Protein 8TK6 (pdb70)

Nearest PDB structures (foldseek):
  8tk2-assembly1_A  TM=9.885E-01  e=5.045E-34  Homo sapiens
  8to0-assembly1_Fx  TM=9.752E-01  e=2.681E-32  Mus musculus
  1j4x-assembly1_A  TM=9.851E-01  e=9.566E-29  Homo sapiens
  2gwo-assembly2_B  TM=9.514E-01  e=6.023E-17  Homo sapiens
  2pq5-assembly2_B  TM=9.501E-01  e=1.214E-16  Homo sapiens

Sequence (360 aa):
FEELSVQDLNDLLSDGSGCYSLPSQPCCNEVTPRIYVGNASSVVAQDIPKLQKLGITHVLNAAEGRSFMHVNTNANFYKDSGITYLGIKANDTQEEFNLSAYFEERAADFIDQALAQKNGRVLVHCREGYSRSPTLVIAYLMMRRQQKMDVKSSALSSIVRQNREIGPNDGFLAQLCQLNDRRLAKEGKLKPLSVQDLNDLLSDGSGCYSLPSQPCCNEVTPRIYVGNASSVVAQDIPKLQKLGITHVLNAAEGRSFFMHVNTNANFYKDSGITYLGIKANDTQEEFNLSAYFEERAADFIDQALAQKNGRVLVHCREGYSRSPTLVIAYLMMRQQKMDVKKSSAALSIVRQNREIGPNDGFLAQLCQLNDRLAKEGKLKP

Structure (mmCIF, N/CA/C/O backbone):
data_8TK6
#
_entry.id   8TK6
#
_cell.length_a   34.896
_cell.length_b   41.283
_cell.length_c   59.118
_cell.angle_alpha   86.58
_cell.angle_beta   89.67
_cell.angle_gamma   75.06
#
_symmetry.space_group_name_H-M   'P 1'
#
loop_
_entity.id
_entity.type
_entity.pdbx_description
1 polymer 'Dual specificity protein phosphatase 3'
2 water water
#
loop_
_atom_site.group_PDB
_atom_site.id
_atom_site.type_symbol
_atom_site.label_atom_id
_atom_site.label_alt_id
_atom_site.label_comp_id
_atom_site.label_asym_id
_atom_site.label_entity_id
_atom_site.label_seq_id
_atom_site.pdbx_PDB_ins_code
_atom_site.Cartn_x
_atom_site.Cartn_y
_atom_site.Cartn_z
_atom_site.occupancy
_atom_site.B_iso_or_equiv
_atom_site.auth_seq_id
_atom_site.auth_comp_id
_atom_site.auth_asym_id
_atom_site.auth_atom_id
_atom_site.pdbx_PDB_model_num
ATOM 1 N N . PHE A 1 3 ? 9.815 -18.947 -10.265 1.00 47.64 5 PHE A N 1
ATOM 2 C CA . PHE A 1 3 ? 8.904 -18.415 -11.318 1.00 41.91 5 PHE A CA 1
ATOM 3 C C . PHE A 1 3 ? 9.650 -17.766 -12.487 1.00 33.15 5 PHE A C 1
ATOM 4 O O . PHE A 1 3 ? 9.013 -17.415 -13.488 1.00 27.67 5 PHE A O 1
ATOM 12 N N A GLU A 1 4 ? 10.982 -17.641 -12.374 0.50 32.91 6 GLU A N 1
ATOM 13 N N B GLU A 1 4 ? 10.980 -17.646 -12.366 0.50 31.03 6 GLU A N 1
ATOM 14 C CA A GLU A 1 4 ? 11.763 -16.804 -13.277 0.50 32.45 6 GLU A CA 1
ATOM 15 C CA B GLU A 1 4 ? 11.793 -16.824 -13.255 0.50 29.34 6 GLU A CA 1
ATOM 16 C C A GLU A 1 4 ? 11.456 -17.138 -14.737 0.50 31.02 6 GLU A C 1
ATOM 17 C C B GLU A 1 4 ? 11.514 -17.138 -14.727 0.50 29.34 6 GLU A C 1
ATOM 18 O O A GLU A 1 4 ? 11.168 -16.248 -15.530 0.50 25.19 6 GLU A O 1
ATOM 19 O O B GLU A 1 4 ? 11.292 -16.231 -15.523 0.50 23.55 6 GLU A O 1
ATOM 30 N N . LEU A 1 5 ? 11.541 -18.422 -15.106 1.00 29.71 7 LEU A N 1
ATOM 31 C CA . LEU A 1 5 ? 11.459 -18.778 -16.516 1.00 29.14 7 LEU A CA 1
ATOM 32 C C . LEU A 1 5 ? 10.019 -18.669 -17.024 1.00 23.73 7 LEU A C 1
ATOM 33 O O . LEU A 1 5 ? 9.802 -18.435 -18.201 1.00 25.33 7 LEU A O 1
ATOM 38 N N . SER A 1 6 ? 9.030 -18.840 -16.150 1.00 22.37 8 SER A N 1
ATOM 39 C CA . SER A 1 6 ? 7.631 -18.612 -16.492 1.00 22.97 8 SER A CA 1
ATOM 40 C C . SER A 1 6 ? 7.367 -17.128 -16.732 1.00 19.40 8 SER A C 1
ATOM 41 O O . SER A 1 6 ? 6.663 -16.753 -17.680 1.00 20.65 8 SER A O 1
ATOM 44 N N . VAL A 1 7 ? 7.995 -16.285 -15.903 1.00 17.37 9 VAL A N 1
ATOM 45 C CA . VAL A 1 7 ? 7.929 -14.852 -16.127 1.00 14.36 9 VAL A CA 1
ATOM 46 C C . VAL A 1 7 ? 8.597 -14.557 -17.471 1.00 15.03 9 VAL A C 1
ATOM 47 O O . VAL A 1 7 ? 8.094 -13.754 -18.260 1.00 15.44 9 VAL A O 1
ATOM 51 N N . GLN A 1 8 ? 9.737 -15.181 -17.753 1.00 17.50 10 GLN A N 1
ATOM 52 C CA . GLN A 1 8 ? 10.409 -14.970 -19.034 1.00 21.00 10 GLN A CA 1
ATOM 53 C C . GLN A 1 8 ? 9.498 -15.305 -20.219 1.00 21.39 10 GLN A C 1
ATOM 54 O O . GLN A 1 8 ? 9.513 -14.566 -21.212 1.00 21.23 10 GLN A O 1
ATOM 60 N N . ASP A 1 9 ? 8.733 -16.396 -20.138 1.00 20.31 11 ASP A N 1
ATOM 61 C CA . ASP A 1 9 ? 7.746 -16.744 -21.150 1.00 22.70 11 ASP A CA 1
ATOM 62 C C . ASP A 1 9 ? 6.746 -15.596 -21.376 1.00 20.96 11 ASP A C 1
ATOM 63 O O . ASP A 1 9 ? 6.400 -15.317 -22.523 1.00 21.47 11 ASP A O 1
ATOM 68 N N . LEU A 1 10 ? 6.214 -15.006 -20.282 1.00 17.01 12 LEU A N 1
ATOM 69 C CA . LEU A 1 10 ? 5.238 -13.922 -20.400 1.00 15.38 12 LEU A CA 1
ATOM 70 C C . LEU A 1 10 ? 5.916 -12.680 -20.983 1.00 14.25 12 LEU A C 1
ATOM 71 O O . LEU A 1 10 ? 5.349 -11.973 -21.819 1.00 13.73 12 LEU A O 1
ATOM 76 N N . ASN A 1 11 ? 7.162 -12.421 -20.590 1.00 12.64 13 ASN A N 1
ATOM 77 C CA . ASN A 1 11 ? 7.868 -11.305 -21.176 1.00 14.21 13 ASN A CA 1
ATOM 78 C C . ASN A 1 11 ? 8.048 -11.503 -22.683 1.00 15.53 13 ASN A C 1
ATOM 79 O O . ASN A 1 11 ? 8.001 -10.531 -23.430 1.00 15.40 13 ASN A O 1
ATOM 84 N N . ASP A 1 12 ? 8.271 -12.752 -23.116 1.00 16.60 14 ASP A N 1
ATOM 85 C CA . ASP A 1 12 ? 8.446 -13.044 -24.527 1.00 20.34 14 ASP A CA 1
ATOM 86 C C . ASP A 1 12 ? 7.191 -12.695 -25.334 1.00 19.23 14 ASP A C 1
ATOM 87 O O . ASP A 1 12 ? 7.335 -12.348 -26.495 1.00 22.68 14 ASP A O 1
ATOM 92 N N . LEU A 1 13 ? 6.006 -12.795 -24.732 1.00 15.53 15 LEU A N 1
ATOM 93 C CA . LEU A 1 13 ? 4.730 -12.438 -25.344 1.00 17.57 15 LEU A CA 1
ATOM 94 C C . LEU A 1 13 ? 4.560 -10.919 -25.422 1.00 20.46 15 LEU A C 1
ATOM 95 O O . LEU A 1 13 ? 3.724 -10.437 -26.177 1.00 24.06 15 LEU A O 1
ATOM 100 N N . LEU A 1 14 ? 5.240 -10.174 -24.542 1.00 16.71 16 LEU A N 1
ATOM 101 C CA . LEU A 1 14 ? 5.086 -8.725 -24.503 1.00 15.64 16 LEU A CA 1
ATOM 102 C C . LEU A 1 14 ? 6.066 -7.986 -25.411 1.00 18.74 16 LEU A C 1
ATOM 103 O O . LEU A 1 14 ? 5.765 -6.839 -25.755 1.00 19.87 16 LEU A O 1
ATOM 108 N N . SER A 1 15 ? 7.263 -8.535 -25.656 1.00 18.25 17 SER A N 1
ATOM 109 C CA . SER A 1 15 ? 8.392 -7.781 -26.198 1.00 22.59 17 SER A CA 1
ATOM 110 C C . SER A 1 15 ? 8.436 -7.702 -27.731 1.00 23.87 17 SER A C 1
ATOM 111 O O . SER A 1 15 ? 7.717 -8.414 -28.421 1.00 20.00 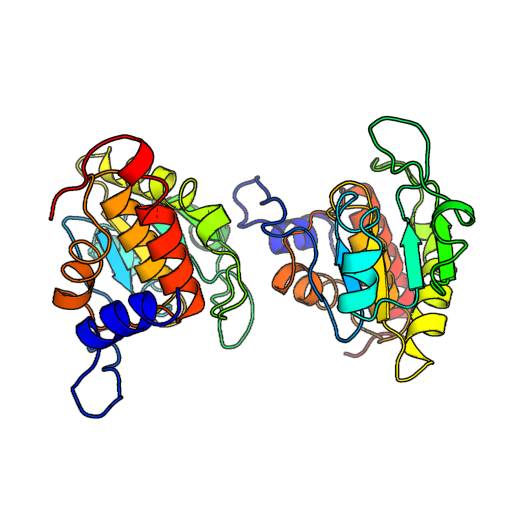17 SER A O 1
ATOM 114 N N . ASP A 1 16 ? 9.318 -6.797 -28.203 1.00 25.05 18 ASP A N 1
ATOM 115 C CA . ASP A 1 16 ? 9.377 -6.363 -29.600 1.00 25.02 18 ASP A CA 1
ATOM 116 C C . ASP A 1 16 ? 10.518 -7.048 -30.356 1.00 24.10 18 ASP A C 1
ATOM 117 O O . ASP A 1 16 ? 10.730 -6.776 -31.543 1.00 24.16 18 ASP A O 1
ATOM 122 N N . GLY A 1 17 ? 11.243 -7.927 -29.670 1.00 24.33 19 GLY A N 1
ATOM 123 C CA . GLY A 1 17 ? 12.217 -8.792 -30.321 1.00 28.68 19 GLY A CA 1
ATOM 124 C C . GLY A 1 17 ? 13.644 -8.244 -30.258 1.00 33.84 19 GLY A C 1
ATOM 125 O O . GLY A 1 17 ? 14.548 -8.866 -30.817 1.00 33.95 19 GLY A O 1
ATOM 126 N N . SER A 1 18 ? 13.800 -7.075 -29.611 1.00 27.72 20 SER A N 1
ATOM 127 C CA . SER A 1 18 ? 15.070 -6.426 -29.383 1.00 32.56 20 SER A CA 1
ATOM 128 C C . SER A 1 18 ? 15.365 -6.371 -27.883 1.00 31.98 20 SER A C 1
ATOM 129 O O . SER A 1 18 ? 16.248 -5.619 -27.468 1.00 31.53 20 SER A O 1
ATOM 132 N N . GLY A 1 19 ? 14.582 -7.107 -27.066 1.00 31.28 21 GLY A N 1
ATOM 133 C CA . GLY A 1 19 ? 14.691 -7.063 -25.610 1.00 29.51 21 GLY A CA 1
ATOM 134 C C . GLY A 1 19 ? 14.026 -5.830 -24.968 1.00 27.81 21 GLY A C 1
ATOM 135 O O . GLY A 1 19 ? 14.192 -5.554 -23.768 1.00 27.21 21 GLY A O 1
ATOM 136 N N . CYS A 1 20 ? 13.275 -5.091 -25.790 1.00 22.52 22 CYS A N 1
ATOM 137 C CA . CYS A 1 20 ? 12.589 -3.878 -25.380 1.00 19.98 22 CYS A CA 1
ATOM 138 C C . CYS A 1 20 ? 11.087 -4.076 -25.509 1.00 16.66 22 CYS A C 1
ATOM 139 O O . CYS A 1 20 ? 10.606 -5.082 -26.036 1.00 16.78 22 CYS A O 1
ATOM 142 N N . TYR A 1 21 ? 10.350 -3.114 -24.958 1.00 15.32 23 TYR A N 1
ATOM 143 C CA . TYR A 1 21 ? 8.911 -3.225 -24.811 1.00 15.34 23 TYR A CA 1
ATOM 144 C C . TYR A 1 21 ? 8.306 -1.925 -25.333 1.00 17.16 23 TYR A C 1
ATOM 145 O O . TYR A 1 21 ? 8.836 -0.858 -25.025 1.00 20.24 23 TYR A O 1
ATOM 154 N N . SER A 1 22 ? 7.235 -2.019 -26.136 1.00 16.81 24 SER A N 1
ATOM 155 C CA . SER A 1 22 ? 6.625 -0.825 -26.705 1.00 17.59 24 SER A CA 1
ATOM 156 C C . SER A 1 22 ? 5.834 -0.092 -25.604 1.00 16.44 24 SER A C 1
ATOM 157 O O . SER A 1 22 ? 5.221 -0.762 -24.781 1.00 17.06 24 SER A O 1
ATOM 160 N N . LEU A 1 23 ? 5.835 1.245 -25.582 1.00 16.70 25 LEU A N 1
ATOM 161 C CA . LEU A 1 23 ? 5.046 2.030 -24.642 1.00 16.84 25 LEU A CA 1
ATOM 162 C C . LEU A 1 23 ? 3.692 2.350 -25.262 1.00 12.80 25 LEU A C 1
ATOM 163 O O . LEU A 1 23 ? 3.514 2.242 -26.467 1.00 13.15 25 LEU A O 1
ATOM 168 N N . PRO A 1 24 ? 2.655 2.699 -24.483 1.00 12.02 26 PRO A N 1
ATOM 169 C CA . PRO A 1 24 ? 1.339 2.927 -25.078 1.00 11.26 26 PRO A CA 1
ATOM 170 C C . PRO A 1 24 ? 1.322 3.988 -26.180 1.00 11.96 26 PRO A C 1
ATOM 171 O O . PRO A 1 24 ? 1.925 5.055 -26.015 1.00 12.95 26 PRO A O 1
ATOM 175 N N . SER A 1 25 ? 0.582 3.666 -27.250 1.00 10.65 27 SER A N 1
ATOM 176 C CA . SER A 1 25 ? 0.426 4.521 -28.419 1.00 11.59 27 SER A CA 1
ATOM 177 C C . SER A 1 25 ? -0.727 5.505 -28.269 1.00 13.81 27 SER A C 1
ATOM 178 O O . SER A 1 25 ? -0.779 6.496 -29.011 1.00 14.98 27 SER A O 1
ATOM 181 N N . GLN A 1 26 ? -1.627 5.283 -27.299 1.00 12.86 28 GLN A N 1
ATOM 182 C CA . GLN A 1 26 ? -2.691 6.213 -26.984 1.00 14.76 28 GLN A CA 1
ATOM 183 C C . GLN A 1 26 ? -2.902 6.347 -25.484 1.00 13.86 28 GLN A C 1
ATOM 184 O O . GLN A 1 26 ? -2.608 5.423 -24.725 1.00 13.00 28 GLN A O 1
ATOM 190 N N . PRO A 1 27 ? -3.545 7.444 -25.045 1.00 13.22 29 PRO A N 1
ATOM 191 C CA . PRO A 1 27 ? -3.857 7.641 -23.627 1.00 12.88 29 PRO A CA 1
ATOM 192 C C . PRO A 1 27 ? -4.692 6.556 -22.966 1.00 12.85 29 PRO A C 1
ATOM 193 O O . PRO A 1 27 ? -4.464 6.279 -21.807 1.00 12.01 29 PRO A O 1
ATOM 197 N N A CYS A 1 28 ? -5.596 5.935 -23.741 0.50 11.96 30 CYS A N 1
ATOM 198 N N B CYS A 1 28 ? -5.651 5.981 -23.702 0.50 12.61 30 CYS A N 1
ATOM 199 C CA A CYS A 1 28 ? -6.613 5.045 -23.216 0.50 12.38 30 CYS A CA 1
ATOM 200 C CA B CYS A 1 28 ? -6.443 4.898 -23.151 0.50 13.73 30 CYS A CA 1
ATOM 201 C C A CYS A 1 28 ? -7.035 4.049 -24.294 0.50 12.37 30 CYS A C 1
ATOM 202 C C B CYS A 1 28 ? -7.000 4.034 -24.273 0.50 13.04 30 CYS A C 1
ATOM 203 O O A CYS A 1 28 ? -7.120 4.426 -25.463 0.50 13.20 30 CYS A O 1
ATOM 204 O O B CYS A 1 28 ? -7.102 4.450 -25.427 0.50 13.84 30 CYS A O 1
ATOM 209 N N . ASN A 1 29 ? -7.270 2.785 -23.910 1.00 11.08 31 ASN A N 1
ATOM 210 C CA . ASN A 1 29 ? -7.779 1.792 -24.840 1.00 10.53 31 ASN A CA 1
ATOM 211 C C . ASN A 1 29 ? -8.845 0.957 -24.160 1.00 10.73 31 ASN A C 1
ATOM 212 O O . ASN A 1 29 ? -8.722 0.599 -22.999 1.00 9.58 31 ASN A O 1
ATOM 217 N N . GLU A 1 30 ? -9.872 0.596 -24.932 1.00 10.95 32 GLU A N 1
ATOM 218 C CA . GLU A 1 30 ? -10.818 -0.431 -24.506 1.00 12.18 32 GLU A CA 1
ATOM 219 C C . GLU A 1 30 ? -10.141 -1.765 -24.751 1.00 13.06 32 GLU A C 1
ATOM 220 O O . GLU A 1 30 ? -9.904 -2.146 -25.903 1.00 14.73 32 GLU A O 1
ATOM 226 N N . VAL A 1 31 ? -9.800 -2.472 -23.683 1.00 10.73 33 VAL A N 1
ATOM 227 C CA . VAL A 1 31 ? -8.981 -3.670 -23.857 1.00 11.51 33 VAL A CA 1
ATOM 228 C C . VAL A 1 31 ? -9.840 -4.920 -23.970 1.00 14.19 33 VAL A C 1
ATOM 229 O O . VAL A 1 31 ? -9.431 -5.893 -24.582 1.00 17.49 33 VAL A O 1
ATOM 233 N N . THR A 1 32 ? -11.024 -4.883 -23.370 1.00 13.76 34 THR A N 1
ATOM 234 C CA . THR A 1 32 ? -12.044 -5.914 -23.549 1.00 14.89 34 THR A CA 1
ATOM 235 C C . THR A 1 32 ? -13.362 -5.165 -23.414 1.00 16.18 34 THR A C 1
ATOM 236 O O . THR A 1 32 ? -13.361 -4.048 -22.919 1.00 14.08 34 THR A O 1
ATOM 240 N N . PRO A 1 33 ? -14.540 -5.681 -23.846 1.00 15.38 35 PRO A N 1
ATOM 241 C CA . PRO A 1 33 ? -15.693 -4.787 -23.890 1.00 15.25 35 PRO A CA 1
ATOM 242 C C . PRO A 1 33 ? -16.004 -4.153 -22.539 1.00 12.17 35 PRO A C 1
ATOM 243 O O . PRO A 1 33 ? -16.182 -4.845 -21.538 1.00 13.04 35 PRO A O 1
ATOM 247 N N . ARG A 1 34 ? -16.059 -2.821 -22.566 1.00 11.92 36 ARG A N 1
ATOM 248 C CA . ARG A 1 34 ? -16.449 -1.957 -21.475 1.00 11.32 36 ARG A CA 1
ATOM 249 C C . ARG A 1 34 ? -15.387 -1.880 -20.385 1.00 10.87 36 ARG A C 1
ATOM 250 O O . ARG A 1 34 ? -15.662 -1.271 -19.346 1.00 9.83 36 ARG A O 1
ATOM 258 N N . ILE A 1 35 ? -14.182 -2.406 -20.661 1.00 10.02 37 ILE A N 1
ATOM 259 C CA . ILE A 1 35 ? -13.063 -2.211 -19.746 1.00 10.69 37 ILE A CA 1
ATOM 260 C C . ILE A 1 35 ? -11.980 -1.405 -20.460 1.00 10.34 37 ILE A C 1
ATOM 261 O O . ILE A 1 35 ? -11.439 -1.843 -21.498 1.00 11.24 37 ILE A O 1
ATOM 266 N N . TYR A 1 36 ? -11.655 -0.250 -19.877 1.00 10.75 38 TYR A N 1
ATOM 267 C CA . TYR A 1 36 ? -10.658 0.643 -20.446 1.00 10.39 38 TYR A CA 1
ATOM 268 C C . TYR A 1 36 ? -9.442 0.688 -19.529 1.00 9.72 38 TYR A C 1
ATOM 269 O O . TYR A 1 36 ? -9.571 0.631 -18.312 1.00 9.85 38 TYR A O 1
ATOM 278 N N . VAL A 1 37 ? -8.253 0.755 -20.139 1.00 8.51 39 VAL A N 1
ATOM 279 C CA . VAL A 1 37 ? -7.008 0.911 -19.412 1.00 9.07 39 VAL A CA 1
ATOM 280 C C . VAL A 1 37 ? -6.355 2.167 -19.954 1.00 8.98 39 VAL A C 1
ATOM 281 O O . VAL A 1 37 ? -6.283 2.343 -21.169 1.00 9.10 39 VAL A O 1
ATOM 285 N N . GLY A 1 38 ? -5.927 3.050 -19.050 1.00 9.58 40 GLY A N 1
ATOM 286 C CA . GLY A 1 38 ? -5.347 4.287 -19.505 1.00 9.88 40 GLY A CA 1
ATOM 287 C C . GLY A 1 38 ? -4.437 4.934 -18.473 1.00 9.14 40 GLY A C 1
ATOM 288 O O . GLY A 1 38 ? -4.136 4.354 -17.431 1.00 10.67 40 GLY A O 1
ATOM 289 N N . ASN A 1 39 ? -3.989 6.130 -18.861 1.00 11.47 41 ASN A N 1
ATOM 290 C CA . ASN A 1 39 ? -2.996 6.863 -18.080 1.00 11.60 41 ASN A CA 1
ATOM 291 C C . ASN A 1 39 ? -3.660 7.948 -17.232 1.00 11.49 41 ASN A C 1
ATOM 292 O O . ASN A 1 39 ? -4.872 8.102 -17.197 1.00 13.58 41 ASN A O 1
ATOM 297 N N . ALA A 1 40 ? -2.835 8.685 -16.515 1.00 10.85 42 ALA A N 1
ATOM 298 C CA . ALA A 1 40 ? -3.320 9.646 -15.548 1.00 12.84 42 ALA A CA 1
ATOM 299 C C . ALA A 1 40 ? -4.074 10.786 -16.214 1.00 14.61 42 ALA A C 1
ATOM 300 O O . ALA A 1 40 ? -4.963 11.364 -15.607 1.00 14.92 42 ALA A O 1
ATOM 302 N N A SER A 1 41 ? -3.693 11.126 -17.448 0.50 15.35 43 SER A N 1
ATOM 303 N N B SER A 1 41 ? -3.680 11.130 -17.448 0.50 13.65 43 SER A N 1
ATOM 304 C CA A SER A 1 41 ? -4.266 12.284 -18.104 0.50 16.99 43 SER A CA 1
ATOM 305 C CA B SER A 1 41 ? -4.261 12.260 -18.150 0.50 13.89 43 SER A CA 1
ATOM 306 C C A SER A 1 41 ? -5.749 12.057 -18.397 0.50 15.94 43 SER A C 1
ATOM 307 C C B SER A 1 41 ? -5.753 12.040 -18.397 0.50 13.01 43 SER A C 1
ATOM 308 O O A SER A 1 41 ? -6.555 12.983 -18.287 0.50 16.86 43 SER A O 1
ATOM 309 O O B SER A 1 41 ? -6.560 12.968 -18.287 0.50 13.95 43 SER A O 1
ATOM 314 N N A VAL A 1 42 ? -6.127 10.822 -18.736 0.50 15.36 44 VAL A N 1
ATOM 315 N N B VAL A 1 42 ? -6.116 10.807 -18.748 0.50 12.38 44 VAL A N 1
ATOM 316 C CA A VAL A 1 42 ? -7.534 10.547 -18.978 0.50 15.34 44 VAL A CA 1
ATOM 317 C CA B VAL A 1 42 ? -7.510 10.469 -18.977 0.50 12.24 44 VAL A CA 1
ATOM 318 C C A VAL A 1 42 ? -8.312 10.490 -17.662 0.50 15.57 44 VAL A C 1
ATOM 319 C C B VAL A 1 42 ? -8.296 10.497 -17.665 0.50 13.75 44 VAL A C 1
ATOM 320 O O A VAL A 1 42 ? -9.436 10.970 -17.592 0.50 16.24 44 VAL A O 1
ATOM 321 O O B VAL A 1 42 ? -9.420 10.984 -17.607 0.50 14.44 44 VAL A O 1
ATOM 328 N N . ALA A 1 43 ? -7.713 9.926 -16.617 1.00 14.26 45 ALA A N 1
ATOM 329 C CA . ALA A 1 43 ? -8.357 9.859 -15.315 1.00 14.39 45 ALA A CA 1
ATOM 330 C C . ALA A 1 43 ? -8.675 11.247 -14.761 1.00 16.35 45 ALA A C 1
ATOM 331 O O . ALA A 1 43 ? -9.664 11.410 -14.065 1.00 16.01 45 ALA A O 1
ATOM 333 N N . GLN A 1 44 ? -7.810 12.221 -15.039 1.00 17.88 46 GLN A N 1
ATOM 334 C CA . GLN A 1 44 ? -7.950 13.567 -14.474 1.00 18.09 46 GLN A CA 1
ATOM 335 C C . GLN A 1 44 ? -8.807 14.480 -15.342 1.00 19.58 46 GLN A C 1
ATOM 336 O O . GLN A 1 44 ? -8.844 15.690 -15.055 1.00 21.25 46 GLN A O 1
ATOM 342 N N . ASP A 1 45 ? -9.430 13.914 -16.392 1.00 17.50 47 ASP A N 1
ATOM 343 C CA . ASP A 1 45 ? -10.245 14.663 -17.348 1.00 18.18 47 ASP A CA 1
ATOM 344 C C . ASP A 1 45 ? -11.681 14.186 -17.258 1.00 17.23 47 ASP A C 1
ATOM 345 O O . ASP A 1 45 ? -12.124 13.354 -18.056 1.00 17.36 47 ASP A O 1
ATOM 350 N N . ILE A 1 46 ? -12.452 14.791 -16.348 1.00 17.18 48 ILE A N 1
ATOM 351 C CA . ILE A 1 46 ? -13.772 14.271 -16.072 1.00 18.07 48 ILE A CA 1
ATOM 352 C C . ILE A 1 46 ? -14.679 14.414 -17.300 1.00 18.61 48 ILE A C 1
ATOM 353 O O . ILE A 1 46 ? -15.407 13.487 -17.651 1.00 18.70 48 ILE A O 1
ATOM 358 N N . PRO A 1 47 ? -14.704 15.557 -18.011 1.00 19.17 49 PRO A N 1
ATOM 359 C CA . PRO A 1 47 ? -15.531 15.632 -19.216 1.00 20.82 49 PRO A CA 1
ATOM 360 C C . PRO A 1 47 ? -15.205 14.576 -20.278 1.00 18.55 49 PRO A C 1
ATOM 361 O O . PRO A 1 47 ? -16.101 14.062 -20.928 1.00 20.14 49 PRO A O 1
ATOM 365 N N . LYS A 1 48 ? -13.931 14.236 -20.436 1.00 17.78 50 LYS A N 1
ATOM 366 C CA . LYS A 1 48 ? -13.542 13.203 -21.383 1.00 20.12 50 LYS A CA 1
ATOM 367 C C . LYS A 1 48 ? -14.104 11.862 -20.905 1.00 18.79 50 LYS A C 1
ATOM 368 O O . LYS A 1 48 ? -14.619 11.093 -21.712 1.00 18.86 50 LYS A O 1
ATOM 374 N N . LEU A 1 49 ? -14.028 11.584 -19.594 1.00 17.86 51 LEU A N 1
ATOM 375 C CA . LEU A 1 49 ? -14.560 10.336 -19.058 1.00 16.98 51 LEU A CA 1
ATOM 376 C C . LEU A 1 49 ? -16.058 10.271 -19.320 1.00 15.94 51 LEU A C 1
ATOM 377 O O . LEU A 1 49 ? -16.582 9.238 -19.704 1.00 15.92 51 LEU A O 1
ATOM 382 N N . GLN A 1 50 ? -16.748 11.394 -19.088 1.00 17.22 52 GLN A N 1
ATOM 383 C CA . GLN A 1 50 ? -18.190 11.452 -19.262 1.00 19.40 52 GLN A CA 1
ATOM 384 C C . GLN A 1 50 ? -18.584 11.219 -20.723 1.00 19.69 52 GLN A C 1
ATOM 385 O O . GLN A 1 50 ? -19.539 10.510 -20.994 1.00 20.33 52 GLN A O 1
ATOM 391 N N . LYS A 1 51 ? -17.807 11.771 -21.644 1.00 24.79 53 LYS A N 1
ATOM 392 C CA . LYS A 1 51 ? -18.103 11.580 -23.087 1.00 30.31 53 LYS A CA 1
ATOM 393 C C . LYS A 1 51 ? -17.881 10.111 -23.456 1.00 27.00 53 LYS A C 1
ATOM 394 O O . LYS A 1 51 ? -18.646 9.593 -24.273 1.00 26.72 53 LYS A O 1
ATOM 400 N N . LEU A 1 52 ? -16.859 9.481 -22.877 1.00 21.92 54 LEU A N 1
ATOM 401 C CA . LEU A 1 52 ? -16.610 8.063 -23.127 1.00 20.43 54 LEU A CA 1
ATOM 402 C C . LEU A 1 52 ? -17.662 7.178 -22.464 1.00 19.85 54 LEU A C 1
ATOM 403 O O . LEU A 1 52 ? -17.781 6.015 -22.809 1.00 20.27 54 LEU A O 1
ATOM 408 N N . GLY A 1 53 ? -18.430 7.710 -21.503 1.00 17.25 55 GLY A N 1
ATOM 409 C CA . GLY A 1 53 ? -19.437 6.923 -20.818 1.00 16.83 55 GLY A CA 1
ATOM 410 C C . GLY A 1 53 ? -18.875 6.099 -19.665 1.00 13.75 55 GLY A C 1
ATOM 411 O O . GLY A 1 53 ? -19.504 5.113 -19.254 1.00 13.98 55 GLY A O 1
ATOM 412 N N . ILE A 1 54 ? -17.743 6.560 -19.130 1.00 14.09 56 ILE A N 1
ATOM 413 C CA . ILE A 1 54 ? -17.113 5.911 -17.980 1.00 13.37 56 ILE A CA 1
ATOM 414 C C . ILE A 1 54 ? -17.952 6.162 -16.734 1.00 14.51 56 ILE A C 1
ATOM 415 O O . ILE A 1 54 ? -18.278 7.299 -16.396 1.00 19.09 56 ILE A O 1
ATOM 420 N N . THR A 1 55 ? -18.369 5.079 -16.098 1.00 13.48 57 THR A N 1
ATOM 421 C CA . THR A 1 55 ? -19.156 5.131 -14.884 1.00 14.00 57 THR A CA 1
ATOM 422 C C . THR A 1 55 ? -18.358 4.809 -13.619 1.00 14.45 57 THR A C 1
ATOM 423 O O . THR A 1 55 ? -18.783 5.129 -12.496 1.00 14.91 57 THR A O 1
ATOM 427 N N . HIS A 1 56 ? -17.195 4.183 -13.785 1.00 12.13 58 HIS A N 1
ATOM 428 C CA . HIS A 1 56 ? -16.413 3.698 -12.660 1.00 11.57 58 HIS A CA 1
ATOM 429 C C . HIS A 1 56 ? -14.934 3.886 -12.970 1.00 10.97 58 HIS A C 1
ATOM 430 O O . HIS A 1 56 ? -14.545 3.618 -14.088 1.00 10.77 58 HIS A O 1
ATOM 437 N N . VAL A 1 57 ? -14.191 4.443 -12.016 1.00 10.09 59 VAL A N 1
ATOM 438 C CA . VAL A 1 57 ? -12.751 4.646 -12.170 1.00 10.00 59 VAL A CA 1
ATOM 439 C C . VAL A 1 57 ? -12.021 3.960 -11.030 1.00 9.99 59 VAL A C 1
ATOM 440 O O . VAL A 1 57 ? -12.311 4.214 -9.856 1.00 9.84 59 VAL A O 1
ATOM 444 N N . LEU A 1 58 ? -11.091 3.063 -11.397 1.00 9.76 60 LEU A N 1
ATOM 445 C CA . LEU A 1 58 ? -10.205 2.408 -10.454 1.00 10.04 60 LEU A CA 1
ATOM 446 C C . LEU A 1 58 ? -8.809 2.996 -10.637 1.00 9.41 60 LEU A C 1
ATOM 447 O O . LEU A 1 58 ? -8.207 2.708 -11.652 1.00 10.19 60 LEU A O 1
ATOM 452 N N . ASN A 1 59 ? -8.359 3.783 -9.657 1.00 8.83 61 ASN A N 1
ATOM 453 C CA . ASN A 1 59 ? -7.013 4.342 -9.654 1.00 8.49 61 ASN A CA 1
ATOM 454 C C . ASN A 1 59 ? -6.094 3.347 -8.957 1.00 9.35 61 ASN A C 1
ATOM 455 O O . ASN A 1 59 ? -6.075 3.259 -7.724 1.00 10.24 61 ASN A O 1
ATOM 460 N N . ALA A 1 60 ? -5.264 2.677 -9.764 1.00 9.03 62 ALA A N 1
ATOM 461 C CA . ALA A 1 60 ? -4.352 1.695 -9.239 1.00 9.31 62 ALA A CA 1
ATOM 462 C C . ALA A 1 60 ? -3.014 2.327 -8.871 1.00 9.17 62 ALA A C 1
ATOM 463 O O . ALA A 1 60 ? -2.056 1.584 -8.593 1.00 9.50 62 ALA A O 1
ATOM 465 N N . ALA A 1 61 ? -2.900 3.648 -8.917 1.00 8.49 63 ALA A N 1
ATOM 466 C CA . ALA A 1 61 ? -1.648 4.310 -8.594 1.00 8.98 63 ALA A CA 1
ATOM 467 C C . ALA A 1 61 ? -1.903 5.468 -7.643 1.00 9.48 63 ALA A C 1
ATOM 468 O O . ALA A 1 61 ? -1.295 6.523 -7.791 1.00 9.95 63 ALA A O 1
ATOM 470 N N . GLU A 1 62 ? -2.842 5.300 -6.713 1.00 9.00 64 GLU A N 1
ATOM 471 C CA . GLU A 1 62 ? -3.219 6.439 -5.893 1.00 9.64 64 GLU A CA 1
ATOM 472 C C . GLU A 1 62 ? -2.055 6.834 -4.963 1.00 9.46 64 GLU A C 1
ATOM 473 O O . GLU A 1 62 ? -1.442 6.032 -4.298 1.00 10.33 64 GLU A O 1
ATOM 479 N N . GLY A 1 63 ? -1.679 8.110 -4.985 1.00 10.14 65 GLY A N 1
ATOM 480 C CA . GLY A 1 63 ? -0.558 8.580 -4.179 1.00 10.97 65 GLY A CA 1
ATOM 481 C C . GLY A 1 63 ? -0.090 9.957 -4.671 1.00 12.54 65 GLY A C 1
ATOM 482 O O . GLY A 1 63 ? -0.748 10.572 -5.521 1.00 11.84 65 GLY A O 1
ATOM 483 N N . ARG A 1 64 ? 1.079 10.357 -4.171 1.00 13.69 66 ARG A N 1
ATOM 484 C CA . ARG A 1 64 ? 1.692 11.638 -4.529 1.00 15.61 66 ARG A CA 1
ATOM 485 C C . ARG A 1 64 ? 3.193 11.433 -4.686 1.00 15.07 66 ARG A C 1
ATOM 486 O O . ARG A 1 64 ? 3.967 11.390 -3.729 1.00 17.10 66 ARG A O 1
ATOM 494 N N . SER A 1 65 ? 3.595 11.166 -5.926 1.00 13.95 67 SER A N 1
ATOM 495 C CA . SER A 1 65 ? 4.979 10.958 -6.317 1.00 14.75 67 SER A CA 1
ATOM 496 C C . SER A 1 65 ? 5.020 10.902 -7.847 1.00 14.25 67 SER A C 1
ATOM 497 O O . SER A 1 65 ? 3.981 10.896 -8.508 1.00 11.48 67 SER A O 1
ATOM 500 N N . PHE A 1 66 ? 6.224 10.835 -8.416 1.00 14.18 68 PHE A N 1
ATOM 501 C CA . PHE A 1 66 ? 6.355 10.748 -9.857 1.00 14.43 68 PHE A CA 1
ATOM 502 C C . PHE A 1 66 ? 5.693 9.490 -10.434 1.00 14.27 68 PHE A C 1
ATOM 503 O O . PHE A 1 66 ? 5.410 9.449 -11.628 1.00 14.90 68 PHE A O 1
ATOM 511 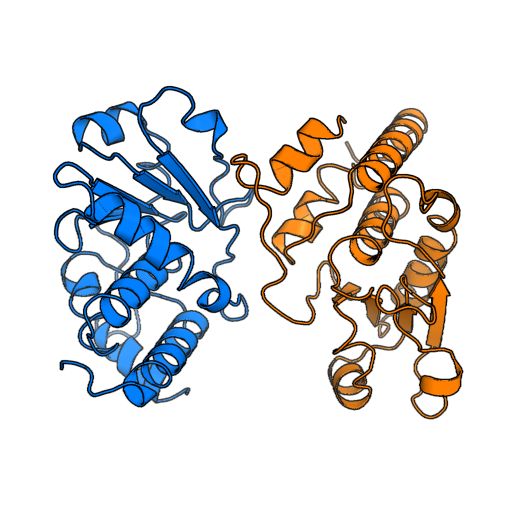N N . MET A 1 67 ? 5.416 8.503 -9.570 1.00 13.81 69 MET A N 1
ATOM 512 C CA . MET A 1 67 ? 4.878 7.229 -10.001 1.00 15.94 69 MET A CA 1
ATOM 513 C C . MET A 1 67 ? 3.412 7.096 -9.599 1.00 14.19 69 MET A C 1
ATOM 514 O O . MET A 1 67 ? 2.868 6.008 -9.722 1.00 12.84 69 MET A O 1
ATOM 519 N N . HIS A 1 68 ? 2.783 8.152 -9.051 1.00 11.46 70 HIS A N 1
ATOM 520 C CA . HIS A 1 68 ? 1.409 8.071 -8.585 1.00 10.74 70 HIS A CA 1
ATOM 521 C C . HIS A 1 68 ? 0.540 9.150 -9.194 1.00 11.33 70 HIS A C 1
ATOM 522 O O . HIS A 1 68 ? 1.019 10.056 -9.882 1.00 11.62 70 HIS A O 1
ATOM 529 N N . VAL A 1 69 ? -0.748 9.036 -8.875 1.00 11.02 71 VAL A N 1
ATOM 530 C CA . VAL A 1 69 ? -1.786 9.927 -9.351 1.00 10.73 71 VAL A CA 1
ATOM 531 C C . VAL A 1 69 ? -2.591 10.384 -8.146 1.00 11.98 71 VAL A C 1
ATOM 532 O O . VAL A 1 69 ? -3.247 9.569 -7.483 1.00 11.69 71 VAL A O 1
ATOM 536 N N . ASN A 1 70 ? -2.563 11.694 -7.844 1.00 11.26 72 ASN A N 1
ATOM 537 C CA . ASN A 1 70 ? -3.084 12.203 -6.586 1.00 13.02 72 ASN A CA 1
ATOM 538 C C . ASN A 1 70 ? -4.555 12.596 -6.727 1.00 14.69 72 ASN A C 1
ATOM 539 O O . ASN A 1 70 ? -4.950 13.728 -6.424 1.00 20.82 72 ASN A O 1
ATOM 544 N N . THR A 1 71 ? -5.405 11.627 -7.035 1.00 15.05 73 THR A N 1
ATOM 545 C CA . THR A 1 71 ? -6.843 11.785 -7.005 1.00 15.23 73 THR A CA 1
ATOM 546 C C . THR A 1 71 ? -7.417 10.997 -5.832 1.00 17.41 73 THR A C 1
ATOM 547 O O . THR A 1 71 ? -6.682 10.332 -5.111 1.00 17.04 73 THR A O 1
ATOM 551 N N . ASN A 1 72 ? -8.725 11.149 -5.621 1.00 16.01 74 ASN A N 1
ATOM 552 C CA . ASN A 1 72 ? -9.418 10.495 -4.533 1.00 16.80 74 ASN A CA 1
ATOM 553 C C . ASN A 1 72 ? -10.911 10.637 -4.797 1.00 17.58 74 ASN A C 1
ATOM 554 O O . ASN A 1 72 ? -11.276 11.199 -5.826 1.00 15.23 74 ASN A O 1
ATOM 559 N N . ALA A 1 73 ? -11.739 10.130 -3.871 1.00 17.71 75 ALA A N 1
ATOM 560 C CA . ALA A 1 73 ? -13.192 10.130 -4.069 1.00 18.81 75 ALA A CA 1
ATOM 561 C C . ALA A 1 73 ? -13.713 11.547 -4.271 1.00 22.75 75 ALA A C 1
ATOM 562 O O . ALA A 1 73 ? -14.626 11.773 -5.073 1.00 22.31 75 ALA A O 1
ATOM 564 N N . ASN A 1 74 ? -13.108 12.499 -3.554 1.00 24.31 76 ASN A N 1
ATOM 565 C CA . ASN A 1 74 ? -13.567 13.872 -3.573 1.00 28.17 76 ASN A CA 1
ATOM 566 C C . ASN A 1 74 ? -13.443 14.434 -4.981 1.00 24.58 76 ASN A C 1
ATOM 567 O O . ASN A 1 74 ? -14.314 15.168 -5.433 1.00 22.71 76 ASN A O 1
ATOM 572 N N . PHE A 1 75 ? -12.381 14.045 -5.695 1.00 22.78 77 PHE A N 1
ATOM 573 C CA . PHE A 1 75 ? -12.136 14.554 -7.030 1.00 18.64 77 PHE A CA 1
ATOM 574 C C . PHE A 1 75 ? -13.336 14.273 -7.939 1.00 18.05 77 PHE A C 1
ATOM 575 O O . PHE A 1 75 ? -13.575 15.060 -8.845 1.00 21.56 77 PHE A O 1
ATOM 583 N N . TYR A 1 76 ? -14.040 13.159 -7.701 1.00 16.69 78 TYR A N 1
ATOM 584 C CA . TYR A 1 76 ? -15.095 12.645 -8.565 1.00 17.00 78 TYR A CA 1
ATOM 585 C C . TYR A 1 76 ? -16.464 12.931 -7.943 1.00 19.26 78 TYR A C 1
ATOM 586 O O . TYR A 1 76 ? -17.454 12.414 -8.413 1.00 17.92 78 TYR A O 1
ATOM 595 N N . LYS A 1 77 ? -16.495 13.678 -6.830 1.00 24.22 79 LYS A N 1
ATOM 596 C CA . LYS A 1 77 ? -17.749 13.975 -6.146 1.00 26.13 79 LYS A CA 1
ATOM 597 C C . LYS A 1 77 ? -18.734 14.600 -7.134 1.00 22.21 79 LYS A C 1
ATOM 598 O O . LYS A 1 77 ? -18.367 15.509 -7.870 1.00 23.86 79 LYS A O 1
ATOM 604 N N . ASP A 1 78 ? -19.939 14.027 -7.211 1.00 23.87 80 ASP A N 1
ATOM 605 C CA . ASP A 1 78 ? -21.049 14.521 -8.027 1.00 25.44 80 ASP A CA 1
ATOM 606 C C . ASP A 1 78 ? -20.738 14.575 -9.521 1.00 25.59 80 ASP A C 1
ATOM 607 O O . ASP A 1 78 ? -21.394 15.288 -10.291 1.00 22.58 80 ASP A O 1
ATOM 612 N N . SER A 1 79 ? -19.841 13.694 -9.971 1.00 20.46 81 SER A N 1
ATOM 613 C CA . SER A 1 79 ? -19.552 13.585 -11.391 1.00 19.10 81 SER A CA 1
ATOM 614 C C . SER A 1 79 ? -20.371 12.467 -12.020 1.00 17.71 81 SER A C 1
ATOM 615 O O . SER A 1 79 ? -20.301 12.270 -13.229 1.00 18.82 81 SER A O 1
ATOM 618 N N . GLY A 1 80 ? -21.011 11.647 -11.189 1.00 19.21 82 GLY A N 1
ATOM 619 C CA . GLY A 1 80 ? -21.689 10.460 -11.671 1.00 20.25 82 GLY A CA 1
ATOM 620 C C . GLY A 1 80 ? -20.744 9.269 -11.788 1.00 21.43 82 GLY A C 1
ATOM 621 O O . GLY A 1 80 ? -21.159 8.193 -12.185 1.00 26.11 82 GLY A O 1
ATOM 622 N N . ILE A 1 81 ? -19.474 9.480 -11.429 1.00 18.17 83 ILE A N 1
ATOM 623 C CA . ILE A 1 81 ? -18.464 8.442 -11.536 1.00 16.72 83 ILE A CA 1
ATOM 624 C C . ILE A 1 81 ? -18.092 7.916 -10.147 1.00 16.25 83 ILE A C 1
ATOM 625 O O . ILE A 1 81 ? -17.741 8.670 -9.248 1.00 16.91 83 ILE A O 1
ATOM 630 N N . THR A 1 82 ? -18.170 6.595 -9.990 1.00 15.27 84 THR A N 1
ATOM 631 C CA . THR A 1 82 ? -17.842 5.883 -8.775 1.00 14.34 84 THR A CA 1
ATOM 632 C C . THR A 1 82 ? -16.356 5.533 -8.772 1.00 14.47 84 THR A C 1
ATOM 633 O O . THR A 1 82 ? -15.862 5.046 -9.789 1.00 13.81 84 THR A O 1
ATOM 637 N N . TYR A 1 83 ? -15.687 5.811 -7.657 1.00 13.41 85 TYR A N 1
ATOM 638 C CA . TYR A 1 83 ? -14.235 5.761 -7.561 1.00 13.09 85 TYR A CA 1
ATOM 639 C C . TYR A 1 83 ? -13.793 4.688 -6.570 1.00 14.03 85 TYR A C 1
ATOM 640 O O . TYR A 1 83 ? -14.393 4.521 -5.496 1.00 14.72 85 TYR A O 1
ATOM 649 N N . LEU A 1 84 ? -12.710 3.986 -6.920 1.00 12.95 86 LEU A N 1
ATOM 650 C CA . LEU A 1 84 ? -11.944 3.201 -5.980 1.00 13.45 86 LEU A CA 1
ATOM 651 C C . LEU A 1 84 ? -10.464 3.493 -6.175 1.00 14.39 86 LEU A C 1
ATOM 652 O O . LEU A 1 84 ? -9.966 3.445 -7.306 1.00 12.30 86 LEU A O 1
ATOM 657 N N . GLY A 1 85 ? -9.756 3.657 -5.064 1.00 12.45 87 GLY A N 1
ATOM 658 C CA . GLY A 1 85 ? -8.324 3.893 -5.149 1.00 12.15 87 GLY A CA 1
ATOM 659 C C . GLY A 1 85 ? -7.520 2.793 -4.478 1.00 12.90 87 GLY A C 1
ATOM 660 O O . GLY A 1 85 ? -7.844 2.357 -3.375 1.00 13.36 87 GLY A O 1
ATOM 661 N N . ILE A 1 86 ? -6.438 2.373 -5.142 1.00 10.08 88 ILE A N 1
ATOM 662 C CA . ILE A 1 86 ? -5.456 1.474 -4.583 1.00 9.54 88 ILE A CA 1
ATOM 663 C C . ILE A 1 86 ? -4.122 2.200 -4.608 1.00 9.33 88 ILE A C 1
ATOM 664 O O . ILE A 1 86 ? -3.677 2.601 -5.694 1.00 9.28 88 ILE A O 1
ATOM 669 N N . LYS A 1 87 ? -3.441 2.258 -3.460 1.00 8.75 89 LYS A N 1
ATOM 670 C CA . LYS A 1 87 ? -2.152 2.934 -3.387 1.00 9.79 89 LYS A CA 1
ATOM 671 C C . LYS A 1 87 ? -1.023 1.952 -3.721 1.00 9.33 89 LYS A C 1
ATOM 672 O O . LYS A 1 87 ? -0.189 1.619 -2.861 1.00 11.39 89 LYS A O 1
ATOM 678 N N . ALA A 1 88 ? -0.955 1.511 -4.975 1.00 9.34 90 ALA A N 1
ATOM 679 C CA . ALA A 1 88 ? 0.054 0.549 -5.360 1.00 9.93 90 ALA A CA 1
ATOM 680 C C . ALA A 1 88 ? 1.295 1.250 -5.880 1.00 9.67 90 ALA A C 1
ATOM 681 O O . ALA A 1 88 ? 1.230 2.334 -6.469 1.00 9.38 90 ALA A O 1
ATOM 683 N N . ASN A 1 89 ? 2.426 0.607 -5.618 1.00 10.05 91 ASN A N 1
ATOM 684 C CA . ASN A 1 89 ? 3.697 1.049 -6.156 1.00 10.37 91 ASN A CA 1
ATOM 685 C C . ASN A 1 89 ? 4.056 0.152 -7.322 1.00 10.83 91 ASN A C 1
ATOM 686 O O . ASN A 1 89 ? 3.769 -1.038 -7.274 1.00 10.83 91 ASN A O 1
ATOM 691 N N . ASP A 1 90 ? 4.684 0.717 -8.351 1.00 10.40 92 ASP A N 1
ATOM 692 C CA . ASP A 1 90 ? 5.077 -0.075 -9.516 1.00 11.65 92 ASP A CA 1
ATOM 693 C C . ASP A 1 90 ? 6.489 -0.591 -9.327 1.00 12.58 92 ASP A C 1
ATOM 694 O O . ASP A 1 90 ? 7.425 -0.014 -9.874 1.00 13.08 92 ASP A O 1
ATOM 699 N N . THR A 1 91 ? 6.612 -1.555 -8.437 1.00 13.40 93 THR A N 1
ATOM 700 C CA . THR A 1 91 ? 7.881 -2.184 -8.093 1.00 14.17 93 THR A CA 1
ATOM 701 C C . THR A 1 91 ? 7.665 -3.682 -8.002 1.00 12.92 93 THR A C 1
ATOM 702 O O . THR A 1 91 ? 6.564 -4.140 -7.691 1.00 13.53 93 THR A O 1
ATOM 706 N N . GLN A 1 92 ? 8.754 -4.447 -8.167 1.00 13.89 94 GLN A N 1
ATOM 707 C CA . GLN A 1 92 ? 8.667 -5.894 -8.170 1.00 15.21 94 GLN A CA 1
ATOM 708 C C . GLN A 1 92 ? 8.277 -6.406 -6.786 1.00 15.95 94 GLN A C 1
ATOM 709 O O . GLN A 1 92 ? 7.767 -7.515 -6.687 1.00 18.14 94 GLN A O 1
ATOM 715 N N A GLU A 1 93 ? 8.474 -5.607 -5.732 0.50 16.91 95 GLU A N 1
ATOM 716 N N B GLU A 1 93 ? 8.478 -5.605 -5.732 0.50 15.94 95 GLU A N 1
ATOM 717 C CA A GLU A 1 93 ? 8.220 -6.072 -4.380 0.50 18.34 95 GLU A CA 1
ATOM 718 C CA B GLU A 1 93 ? 8.219 -6.070 -4.381 0.50 16.49 95 GLU A CA 1
ATOM 719 C C A GLU A 1 93 ? 6.875 -5.602 -3.828 0.50 16.15 95 GLU A C 1
ATOM 720 C C B GLU A 1 93 ? 6.788 -5.778 -3.932 0.50 14.91 95 GLU A C 1
ATOM 721 O O A GLU A 1 93 ? 6.532 -5.966 -2.704 0.50 15.82 95 GLU A O 1
ATOM 722 O O B GLU A 1 93 ? 6.278 -6.507 -3.065 0.50 12.14 95 GLU A O 1
ATOM 733 N N . PHE A 1 94 ? 6.100 -4.837 -4.600 1.00 12.50 96 PHE A N 1
ATOM 734 C CA . PHE A 1 94 ? 4.753 -4.457 -4.153 1.00 11.09 96 PHE A CA 1
ATOM 735 C C . PHE A 1 94 ? 3.802 -5.643 -4.340 1.00 11.06 96 PHE A C 1
ATOM 736 O O . PHE A 1 94 ? 3.747 -6.206 -5.420 1.00 9.81 96 PHE A O 1
ATOM 744 N N . ASN A 1 95 ? 3.019 -5.972 -3.306 1.00 9.72 97 ASN A N 1
ATOM 745 C CA . ASN A 1 95 ? 2.146 -7.130 -3.366 1.00 9.58 97 ASN A CA 1
ATOM 746 C C . ASN A 1 95 ? 0.775 -6.736 -3.910 1.00 8.95 97 ASN A C 1
ATOM 747 O O . ASN A 1 95 ? -0.251 -6.712 -3.214 1.00 8.99 97 ASN A O 1
ATOM 752 N N . LEU A 1 96 ? 0.717 -6.533 -5.226 1.00 8.82 98 LEU A N 1
ATOM 753 C CA . LEU A 1 96 ? -0.526 -6.110 -5.847 1.00 7.78 98 LEU A CA 1
ATOM 754 C C . LEU A 1 96 ? -1.545 -7.241 -5.799 1.00 8.26 98 LEU A C 1
ATOM 755 O O . LEU A 1 96 ? -2.739 -6.974 -5.791 1.00 7.80 98 LEU A O 1
ATOM 760 N N . SER A 1 97 ? -1.060 -8.498 -5.665 1.00 7.73 99 SER A N 1
ATOM 761 C CA . SER A 1 97 ? -1.976 -9.652 -5.629 1.00 8.80 99 SER A CA 1
ATOM 762 C C . SER A 1 97 ? -2.952 -9.564 -4.450 1.00 8.61 99 SER A C 1
ATOM 763 O O . SER A 1 97 ? -4.040 -10.133 -4.504 1.00 9.33 99 SER A O 1
ATOM 766 N N . ALA A 1 98 ? -2.586 -8.818 -3.391 1.00 8.29 100 ALA A N 1
ATOM 767 C CA . ALA A 1 98 ? -3.446 -8.636 -2.234 1.00 8.11 100 ALA A CA 1
ATOM 768 C C . ALA A 1 98 ? -4.712 -7.856 -2.602 1.00 8.74 100 ALA A C 1
ATOM 769 O O . ALA A 1 98 ? -5.707 -7.980 -1.883 1.00 10.77 100 ALA A O 1
ATOM 771 N N . TYR A 1 99 ? -4.698 -7.207 -3.770 1.00 7.84 101 TYR A N 1
ATOM 772 C CA . TYR A 1 99 ? -5.798 -6.401 -4.243 1.00 7.42 101 TYR A CA 1
ATOM 773 C C . TYR A 1 99 ? -6.561 -7.075 -5.392 1.00 8.78 101 TYR A C 1
ATOM 774 O O . TYR A 1 99 ? -7.482 -6.470 -5.917 1.00 8.34 101 TYR A O 1
ATOM 783 N N . PHE A 1 100 ? -6.152 -8.250 -5.866 1.00 8.78 102 PHE A N 1
ATOM 784 C CA . PHE A 1 100 ? -6.780 -8.826 -7.053 1.00 8.94 102 PHE A CA 1
ATOM 785 C C . PHE A 1 100 ? -8.280 -9.012 -6.840 1.00 10.03 102 PHE A C 1
ATOM 786 O O . PHE A 1 100 ? -9.078 -8.653 -7.723 1.00 11.02 102 PHE A O 1
ATOM 794 N N A GLU A 1 101 ? -8.657 -9.555 -5.674 0.50 10.86 103 GLU A N 1
ATOM 795 N N B GLU A 1 101 ? -8.654 -9.554 -5.672 0.50 10.71 103 GLU A N 1
ATOM 796 C CA A GLU A 1 101 ? -10.081 -9.800 -5.434 0.50 12.98 103 GLU A CA 1
ATOM 797 C CA B GLU A 1 101 ? -10.075 -9.799 -5.420 0.50 12.69 103 GLU A CA 1
ATOM 798 C C A GLU A 1 101 ? -10.850 -8.488 -5.333 0.50 11.69 103 GLU A C 1
ATOM 799 C C B GLU A 1 101 ? -10.848 -8.488 -5.332 0.50 11.55 103 GLU A C 1
ATOM 800 O O A GLU A 1 101 ? -11.943 -8.357 -5.906 0.50 11.48 103 GLU A O 1
ATOM 801 O O B GLU A 1 101 ? -11.941 -8.360 -5.907 0.50 11.37 103 GLU A O 1
ATOM 812 N N . ARG A 1 102 ? -10.300 -7.511 -4.608 1.00 11.50 104 ARG A N 1
ATOM 813 C CA . ARG A 1 102 ? -10.953 -6.225 -4.457 1.00 11.77 104 ARG A CA 1
ATOM 814 C C . ARG A 1 102 ? -11.160 -5.553 -5.819 1.00 11.17 104 ARG A C 1
ATOM 815 O O . ARG A 1 102 ? -12.217 -4.978 -6.097 1.00 9.81 104 ARG A O 1
ATOM 823 N N . ALA A 1 103 ? -10.106 -5.534 -6.628 1.00 9.43 105 ALA A N 1
ATOM 824 C CA . ALA A 1 103 ? -10.169 -4.922 -7.943 1.00 9.58 105 ALA A CA 1
ATOM 825 C C . ALA A 1 103 ? -11.161 -5.666 -8.845 1.00 10.99 105 ALA A C 1
ATOM 826 O O . ALA A 1 103 ? -11.932 -5.035 -9.589 1.00 11.72 105 ALA A O 1
ATOM 828 N N . ALA A 1 104 ? -11.148 -7.000 -8.783 1.00 10.00 106 ALA A N 1
ATOM 829 C CA . ALA A 1 104 ? -12.043 -7.798 -9.626 1.00 10.65 106 ALA A CA 1
ATOM 830 C C . ALA A 1 104 ? -13.496 -7.537 -9.215 1.00 12.38 106 ALA A C 1
ATOM 831 O O . ALA A 1 104 ? -14.379 -7.474 -10.063 1.00 13.04 106 ALA A O 1
ATOM 833 N N . ASP A 1 105 ? -13.711 -7.345 -7.909 1.00 12.24 107 ASP A N 1
ATOM 834 C CA . ASP A 1 105 ? -15.050 -7.078 -7.421 1.00 14.49 107 ASP A CA 1
ATOM 835 C C . ASP A 1 105 ? -15.541 -5.739 -7.946 1.00 14.57 107 ASP A C 1
ATOM 836 O O . ASP A 1 105 ? -16.719 -5.609 -8.295 1.00 14.97 107 ASP A O 1
ATOM 841 N N . PHE A 1 106 ? -14.649 -4.736 -7.974 1.00 13.22 108 PHE A N 1
ATOM 842 C CA . PHE A 1 106 ? -14.991 -3.414 -8.453 1.00 12.03 108 PHE A CA 1
ATOM 843 C C . PHE A 1 106 ? -15.303 -3.447 -9.951 1.00 11.34 108 PHE A C 1
ATOM 844 O O . PHE A 1 106 ? -16.249 -2.818 -10.409 1.00 13.21 108 PHE A O 1
ATOM 852 N N . ILE A 1 107 ? -14.486 -4.155 -10.727 1.00 11.26 109 ILE A N 1
ATOM 853 C CA . ILE A 1 107 ? -14.706 -4.288 -12.147 1.00 11.75 109 ILE A CA 1
ATOM 854 C C . ILE A 1 107 ? -16.059 -4.973 -12.355 1.00 14.04 109 ILE A C 1
ATOM 855 O O . ILE A 1 107 ? -16.836 -4.538 -13.208 1.00 14.65 109 ILE A O 1
ATOM 860 N N . ASP A 1 108 ? -16.317 -6.059 -11.614 1.00 15.70 110 ASP A N 1
ATOM 861 C CA . ASP A 1 108 ? -17.571 -6.806 -11.729 1.00 19.70 110 ASP A CA 1
ATOM 862 C C . ASP A 1 108 ? -18.752 -5.895 -11.411 1.00 19.80 110 ASP A C 1
ATOM 863 O O . ASP A 1 108 ? -19.814 -5.996 -12.043 1.00 19.89 110 ASP A O 1
ATOM 868 N N . GLN A 1 109 ? -18.597 -5.034 -10.414 1.00 18.74 111 GLN A N 1
ATOM 869 C CA . GLN A 1 109 ? -19.661 -4.121 -10.016 1.00 21.95 111 GLN A CA 1
ATOM 870 C C . GLN A 1 109 ? -20.020 -3.188 -11.176 1.00 21.27 111 GLN A C 1
ATOM 871 O O . GLN A 1 109 ? -21.213 -2.950 -11.462 1.00 17.56 111 GLN A O 1
ATOM 877 N N . ALA A 1 110 ? -19.007 -2.703 -11.889 1.00 17.49 112 ALA A N 1
ATOM 878 C CA . ALA A 1 110 ? -19.230 -1.846 -13.050 1.00 16.62 112 ALA A CA 1
ATOM 879 C C . ALA A 1 110 ? -19.895 -2.621 -14.192 1.00 15.64 112 ALA A C 1
ATOM 880 O O . ALA A 1 110 ? -20.814 -2.114 -14.858 1.00 16.85 112 ALA A O 1
ATOM 882 N N . LEU A 1 111 ? -19.395 -3.818 -14.498 1.00 14.18 113 LEU A N 1
ATOM 883 C CA . LEU A 1 111 ? -19.819 -4.499 -15.719 1.00 14.56 113 LEU A CA 1
ATOM 884 C C . LEU A 1 111 ? -21.166 -5.181 -15.474 1.00 14.02 113 LEU A C 1
ATOM 885 O O . LEU A 1 111 ? -21.825 -5.565 -16.432 1.00 13.33 113 LEU A O 1
ATOM 890 N N . ALA A 1 112 ? -21.536 -5.356 -14.194 1.00 13.25 114 ALA A N 1
ATOM 891 C CA . ALA A 1 112 ? -22.846 -5.932 -13.873 1.00 13.16 114 ALA A CA 1
ATOM 892 C C . ALA A 1 112 ? -23.966 -5.011 -14.354 1.00 12.74 114 ALA A C 1
ATOM 893 O O . ALA A 1 112 ? -25.075 -5.478 -14.664 1.00 12.71 114 ALA A O 1
ATOM 895 N N . GLN A 1 113 ? -23.700 -3.717 -14.385 1.00 12.30 115 GLN A N 1
ATOM 896 C CA . GLN A 1 113 ? -24.573 -2.719 -14.967 1.00 13.11 115 GLN A CA 1
ATOM 897 C C . GLN A 1 113 ? -24.392 -2.702 -16.482 1.00 13.29 115 GLN A C 1
ATOM 898 O O . GLN A 1 113 ? -23.270 -2.581 -16.988 1.00 14.03 115 GLN A O 1
ATOM 904 N N . LYS A 1 114 ? -25.500 -2.784 -17.236 1.00 12.19 116 LYS A N 1
ATOM 905 C CA . LYS A 1 114 ? -25.371 -2.976 -18.669 1.00 12.14 116 LYS A CA 1
ATOM 906 C C . LYS A 1 114 ? -24.850 -1.725 -19.350 1.00 14.11 116 LYS A C 1
ATOM 907 O O . LYS A 1 114 ? -24.287 -1.856 -20.429 1.00 15.40 116 LYS A O 1
ATOM 913 N N . ASN A 1 115 ? -24.990 -0.557 -18.715 1.00 13.03 117 ASN A N 1
ATOM 914 C CA . ASN A 1 115 ? -24.461 0.688 -19.238 1.00 15.77 117 ASN A CA 1
ATOM 915 C C . ASN A 1 115 ? -23.176 1.083 -18.511 1.00 16.48 117 ASN A C 1
ATOM 916 O O . ASN A 1 115 ? -22.719 2.206 -18.620 1.00 20.32 117 ASN A O 1
ATOM 921 N N . GLY A 1 116 ? -22.604 0.155 -17.768 1.00 13.40 118 GLY A N 1
ATOM 922 C CA . GLY A 1 116 ? -21.398 0.452 -17.006 1.00 13.92 118 GLY A CA 1
ATOM 923 C C . GLY A 1 116 ? -20.174 0.381 -17.909 1.00 12.69 118 GLY A C 1
ATOM 924 O O . GLY A 1 116 ? -20.107 -0.466 -18.777 1.00 12.73 118 GLY A O 1
ATOM 925 N N . ARG A 1 117 ? -19.201 1.268 -17.659 1.00 12.53 119 ARG A N 1
ATOM 926 C CA . ARG A 1 117 ? -17.889 1.177 -18.311 1.00 11.78 119 ARG A CA 1
ATOM 927 C C . ARG A 1 117 ? -16.855 1.587 -17.275 1.00 10.91 119 ARG A C 1
ATOM 928 O O . ARG A 1 117 ? -17.073 2.531 -16.539 1.00 11.41 119 ARG A O 1
ATOM 936 N N . VAL A 1 118 ? -15.769 0.811 -17.136 1.00 11.32 120 VAL A N 1
ATOM 937 C CA . VAL A 1 118 ? -14.807 1.075 -16.068 1.00 10.53 120 VAL A CA 1
ATOM 938 C C . VAL A 1 118 ? -13.469 1.450 -16.697 1.00 9.54 120 VAL A C 1
ATOM 939 O O . VAL A 1 118 ? -13.061 0.819 -17.676 1.00 11.34 120 VAL A O 1
ATOM 943 N N . LEU A 1 119 ? -12.856 2.500 -16.168 1.00 9.83 121 LEU A N 1
ATOM 944 C CA . LEU A 1 119 ? -11.469 2.807 -16.476 1.00 9.85 121 LEU A CA 1
ATOM 945 C C . LEU A 1 119 ? -10.611 2.329 -15.306 1.00 10.28 121 LEU A C 1
ATOM 946 O O . LEU A 1 119 ? -10.840 2.713 -14.161 1.00 10.55 121 LEU A O 1
ATOM 951 N N . VAL A 1 120 ? -9.674 1.440 -15.616 1.00 9.08 122 VAL A N 1
ATOM 952 C CA . VAL A 1 120 ? -8.648 1.032 -14.671 1.00 8.61 122 VAL A CA 1
ATOM 953 C C . VAL A 1 120 ? -7.366 1.727 -15.105 1.00 9.00 122 VAL A C 1
ATOM 954 O O . VAL A 1 120 ? -6.935 1.518 -16.227 1.00 8.92 122 VAL A O 1
ATOM 958 N N . HIS A 1 121 ? -6.807 2.606 -14.275 1.00 8.86 123 HIS A N 1
ATOM 959 C CA . HIS A 1 121 ? -5.665 3.374 -14.739 1.00 8.33 123 HIS A CA 1
ATOM 960 C C . HIS A 1 121 ? -4.586 3.421 -13.689 1.00 8.39 123 HIS A C 1
ATOM 961 O O . HIS A 1 121 ? -4.813 3.158 -12.502 1.00 8.67 123 HIS A O 1
ATOM 968 N N . CYS A 1 122 ? -3.401 3.783 -14.151 1.00 8.55 124 CYS A N 1
ATOM 969 C CA . CYS A 1 122 ? -2.301 4.065 -13.262 1.00 8.78 124 CYS A CA 1
ATOM 970 C C . CYS A 1 122 ? -1.666 5.349 -13.793 1.00 9.50 124 CYS A C 1
ATOM 971 O O . CYS A 1 122 ? -2.367 6.219 -14.296 1.00 11.71 124 CYS A O 1
ATOM 974 N N . ARG A 1 123 ? -0.359 5.522 -13.608 1.00 10.48 125 ARG A N 1
ATOM 975 C CA . ARG A 1 123 ? 0.244 6.751 -14.095 1.00 11.06 125 ARG A CA 1
ATOM 976 C C . ARG A 1 123 ? 0.347 6.712 -15.617 1.00 10.87 125 ARG A C 1
ATOM 977 O O . ARG A 1 123 ? -0.026 7.679 -16.284 1.00 10.37 125 ARG A O 1
ATOM 985 N N . GLU A 1 124 ? 0.878 5.598 -16.162 1.00 12.12 126 GLU A N 1
ATOM 986 C CA . GLU A 1 124 ? 1.044 5.422 -17.595 1.00 13.20 126 GLU A CA 1
ATOM 987 C C . GLU A 1 124 ? 0.055 4.402 -18.181 1.00 12.07 126 GLU A C 1
ATOM 988 O O . GLU A 1 124 ? 0.002 4.273 -19.413 1.00 12.82 126 GLU A O 1
ATOM 994 N N . GLY A 1 125 ? -0.659 3.625 -17.378 1.00 9.90 127 GLY A N 1
ATOM 995 C CA . GLY A 1 125 ? -1.538 2.628 -17.948 1.00 9.98 127 GLY A CA 1
ATOM 996 C C . GLY A 1 125 ? -0.754 1.457 -18.533 1.00 8.51 127 GLY A C 1
ATOM 997 O O . GLY A 1 125 ? -1.160 0.844 -19.516 1.00 9.27 127 GLY A O 1
ATOM 998 N N . TYR A 1 126 ? 0.379 1.133 -17.889 1.00 8.05 128 TYR A N 1
ATOM 999 C CA . TYR A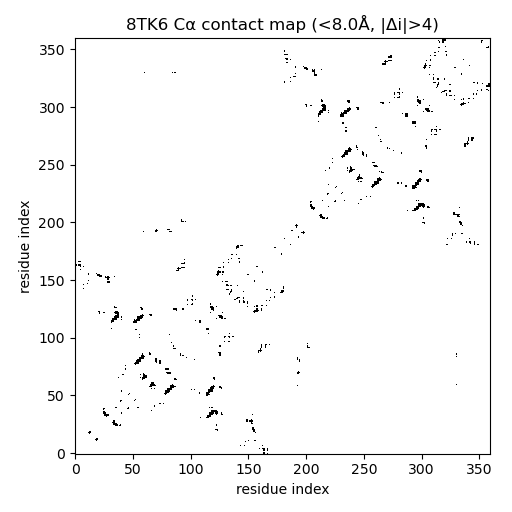 1 126 ? 1.347 0.196 -18.446 1.00 8.93 128 TYR A CA 1
ATOM 1000 C C . TYR A 1 126 ? 1.605 -1.025 -17.572 1.00 8.25 128 TYR A C 1
ATOM 1001 O O . TYR A 1 126 ? 1.817 -2.092 -18.115 1.00 8.55 128 TYR A O 1
ATOM 1010 N N . SER A 1 127 ? 1.609 -0.896 -16.246 1.00 7.79 129 SER A N 1
ATOM 1011 C CA . SER A 1 127 ? 2.011 -2.000 -15.377 1.00 7.72 129 SER A CA 1
ATOM 1012 C C . SER A 1 127 ? 0.943 -2.363 -14.334 1.00 8.17 129 SER A C 1
ATOM 1013 O O . SER A 1 127 ? 0.369 -3.435 -14.396 1.00 9.33 129 SER A O 1
ATOM 1016 N N . ARG A 1 128 ? 0.636 -1.464 -13.404 1.00 8.09 130 ARG A N 1
ATOM 1017 C CA . ARG A 1 128 ? -0.285 -1.732 -12.314 1.00 7.50 130 ARG A CA 1
ATOM 1018 C C . ARG A 1 128 ? -1.697 -1.980 -12.847 1.00 7.35 130 ARG A C 1
ATOM 1019 O O . ARG A 1 128 ? -2.267 -3.000 -12.528 1.00 8.32 130 ARG A O 1
ATOM 1027 N N . SER A 1 129 ? -2.186 -1.085 -13.675 1.00 7.02 131 SER A N 1
ATOM 1028 C CA . SER A 1 129 ? -3.583 -1.168 -14.110 1.00 7.28 131 SER A CA 1
ATOM 1029 C C . SER A 1 129 ? -3.810 -2.388 -15.006 1.00 7.41 131 SER A C 1
ATOM 1030 O O . SER A 1 129 ? -4.778 -3.155 -14.834 1.00 8.31 131 SER A O 1
ATOM 1033 N N . PRO A 1 130 ? -2.957 -2.692 -16.002 1.00 7.27 132 PRO A N 1
ATOM 1034 C CA . PRO A 1 130 ? -3.157 -3.927 -16.786 1.00 7.47 132 PRO A CA 1
ATOM 1035 C C . PRO A 1 130 ? -3.085 -5.206 -15.981 1.00 7.22 132 PRO A C 1
ATOM 1036 O O . PRO A 1 130 ? -3.808 -6.166 -16.281 1.00 7.50 132 PRO A O 1
ATOM 1040 N N . THR A 1 131 ? -2.221 -5.249 -14.960 1.00 6.69 133 THR A N 1
ATOM 1041 C CA . THR A 1 131 ? -2.152 -6.391 -14.084 1.00 6.58 133 THR A CA 1
ATOM 1042 C C . THR A 1 131 ? -3.528 -6.687 -13.498 1.00 6.59 133 THR A C 1
ATOM 1043 O O . THR A 1 131 ? -3.919 -7.850 -13.415 1.00 7.72 133 THR A O 1
ATOM 1047 N N . LEU A 1 132 ? -4.186 -5.656 -12.970 1.00 7.39 134 LEU A N 1
ATOM 1048 C CA . LEU A 1 132 ? -5.493 -5.858 -12.340 1.00 7.47 134 LEU A CA 1
ATOM 1049 C C . LEU A 1 132 ? -6.537 -6.336 -13.343 1.00 9.13 134 LEU A C 1
ATOM 1050 O O . LEU A 1 132 ? -7.320 -7.224 -12.998 1.00 8.87 134 LEU A O 1
ATOM 1055 N N . VAL A 1 133 ? -6.482 -5.846 -14.597 1.00 8.56 135 VAL A N 1
ATOM 1056 C CA . VAL A 1 133 ? -7.439 -6.295 -15.592 1.00 8.41 135 VAL A CA 1
ATOM 1057 C C . VAL A 1 133 ? -7.141 -7.744 -15.971 1.00 8.50 135 VAL A C 1
ATOM 1058 O O . VAL A 1 133 ? -8.056 -8.580 -16.114 1.00 9.13 135 VAL A O 1
ATOM 1062 N N . ILE A 1 134 ? -5.888 -8.077 -16.186 1.00 8.38 136 ILE A N 1
ATOM 1063 C CA . ILE A 1 134 ? -5.520 -9.461 -16.470 1.00 8.91 136 ILE A CA 1
ATOM 1064 C C . ILE A 1 134 ? -6.018 -10.382 -15.359 1.00 10.07 136 ILE A C 1
ATOM 1065 O O . ILE A 1 134 ? -6.604 -11.435 -15.647 1.00 11.10 136 ILE A O 1
ATOM 1070 N N . ALA A 1 135 ? -5.818 -9.990 -14.088 1.00 9.32 137 ALA A N 1
ATOM 1071 C CA . ALA A 1 135 ? -6.256 -10.838 -12.976 1.00 10.12 137 ALA A CA 1
ATOM 1072 C C . ALA A 1 135 ? -7.774 -11.008 -13.020 1.00 10.00 137 ALA A C 1
ATOM 1073 O O . ALA A 1 135 ? -8.289 -12.115 -12.786 1.00 11.59 137 ALA A O 1
ATOM 1075 N N . TYR A 1 136 ? -8.498 -9.919 -13.318 1.00 9.50 138 TYR A N 1
ATOM 1076 C CA . TYR A 1 136 ? -9.952 -9.988 -13.457 1.00 10.89 138 TYR A CA 1
ATOM 1077 C C . TYR A 1 136 ? -10.345 -11.014 -14.525 1.00 11.42 138 TYR A C 1
ATOM 1078 O O . TYR A 1 136 ? -11.259 -11.810 -14.290 1.00 12.08 138 TYR A O 1
ATOM 1087 N N . LEU A 1 137 ? -9.692 -10.968 -15.696 1.00 10.39 139 LEU A N 1
ATOM 1088 C CA . LEU A 1 137 ? -10.044 -11.870 -16.787 1.00 11.20 139 LEU A CA 1
ATOM 1089 C C . LEU A 1 137 ? -9.837 -13.321 -16.350 1.00 12.55 139 LEU A C 1
ATOM 1090 O O . LEU A 1 137 ? -10.602 -14.217 -16.696 1.00 13.65 139 LEU A O 1
ATOM 1095 N N . MET A 1 138 ? -8.719 -13.579 -15.667 1.00 11.91 140 MET A N 1
ATOM 1096 C CA . MET A 1 138 ? -8.423 -14.902 -15.154 1.00 12.08 140 MET A CA 1
ATOM 1097 C C . MET A 1 138 ? -9.464 -15.358 -14.129 1.00 14.77 140 MET A C 1
ATOM 1098 O O . MET A 1 138 ? -9.982 -16.479 -14.215 1.00 14.91 140 MET A O 1
ATOM 1103 N N . MET A 1 139 ? -9.811 -14.469 -13.193 1.00 13.80 141 MET A N 1
ATOM 1104 C CA . MET A 1 139 ? -10.649 -14.835 -12.071 1.00 14.87 141 MET A CA 1
ATOM 1105 C C . MET A 1 139 ? -12.114 -14.961 -12.491 1.00 17.66 141 MET A C 1
ATOM 1106 O O . MET A 1 139 ? -12.810 -15.834 -11.975 1.00 21.77 141 MET A O 1
ATOM 1111 N N A ARG A 1 140 ? -12.593 -14.051 -13.345 0.50 17.26 142 ARG A N 1
ATOM 1112 N N B ARG A 1 140 ? -12.586 -14.163 -13.460 0.50 17.44 142 ARG A N 1
ATOM 1113 C CA A ARG A 1 140 ? -14.025 -13.869 -13.524 0.50 18.34 142 ARG A CA 1
ATOM 1114 C CA B ARG A 1 140 ? -14.006 -14.156 -13.785 0.50 18.31 142 ARG A CA 1
ATOM 1115 C C A ARG A 1 140 ? -14.445 -14.272 -14.933 0.50 19.73 142 ARG A C 1
ATOM 1116 C C B ARG A 1 140 ? -14.311 -14.863 -15.100 0.50 18.91 142 ARG A C 1
ATOM 1117 O O A ARG A 1 140 ? -15.649 -14.239 -15.216 0.50 21.29 142 ARG A O 1
ATOM 1118 O O B ARG A 1 140 ? -15.315 -15.576 -15.201 0.50 16.55 142 ARG A O 1
ATOM 1133 N N A GLN A 1 141 ? -13.481 -14.723 -15.758 0.50 21.07 143 GLN A N 1
ATOM 1134 N N B GLN A 1 141 ? -13.461 -14.686 -16.106 0.50 19.53 143 GLN A N 1
ATOM 1135 C CA A GLN A 1 141 ? -13.781 -15.301 -17.064 0.50 22.58 143 GLN A CA 1
ATOM 1136 C CA B GLN A 1 141 ? -13.698 -15.356 -17.367 0.50 21.35 143 GLN A CA 1
ATOM 1137 C C A GLN A 1 141 ? -12.957 -16.570 -17.341 0.50 23.43 143 GLN A C 1
ATOM 1138 C C B GLN A 1 141 ? -12.914 -16.656 -17.428 0.50 22.89 143 GLN A C 1
ATOM 1139 O O A GLN A 1 141 ? -12.974 -17.111 -18.437 0.50 28.10 143 GLN A O 1
ATOM 1140 O O B GLN A 1 141 ? -12.920 -17.296 -18.476 0.50 27.35 143 GLN A O 1
ATOM 1151 N N . LYS A 1 142 ? -12.233 -17.057 -16.333 1.00 24.74 144 LYS A N 1
ATOM 1152 C CA . LYS A 1 142 ? -11.607 -18.372 -16.270 1.00 24.84 144 LYS A CA 1
ATOM 1153 C C . LYS A 1 142 ? -10.543 -18.591 -17.349 1.00 24.90 144 LYS A C 1
ATOM 1154 O O . LYS A 1 142 ? -10.329 -19.726 -17.784 1.00 25.45 144 LYS A O 1
ATOM 1160 N N . MET A 1 143 ? -9.839 -17.507 -17.721 1.00 22.80 145 MET A N 1
ATOM 1161 C CA . MET A 1 143 ? -8.799 -17.538 -18.733 1.00 21.44 145 MET A CA 1
ATOM 1162 C C . MET A 1 143 ? -7.463 -17.877 -18.063 1.00 18.47 145 MET A C 1
ATOM 1163 O O . MET A 1 143 ? -7.177 -17.405 -16.964 1.00 18.53 145 MET A O 1
ATOM 1168 N N . ASP A 1 144 ? -6.585 -18.638 -18.717 1.00 16.09 146 ASP A N 1
ATOM 1169 C CA . ASP A 1 144 ? -5.245 -18.740 -18.192 1.00 16.78 146 ASP A CA 1
ATOM 1170 C C . ASP A 1 144 ? -4.515 -17.418 -18.428 1.00 15.13 146 ASP A C 1
ATOM 1171 O O . ASP A 1 144 ? -4.951 -16.545 -19.202 1.00 16.31 146 ASP A O 1
ATOM 1176 N N . VAL A 1 145 ? -3.430 -17.277 -17.683 1.00 14.08 147 VAL A N 1
ATOM 1177 C CA . VAL A 1 145 ? -2.659 -16.043 -17.679 1.00 13.92 147 VAL A CA 1
ATOM 1178 C C . VAL A 1 145 ? -2.127 -15.695 -19.076 1.00 12.10 147 VAL A C 1
ATOM 1179 O O . VAL A 1 145 ? -2.109 -14.511 -19.473 1.00 10.60 147 VAL A O 1
ATOM 1183 N N . LYS A 1 146 ? -1.706 -16.684 -19.861 1.00 12.48 148 LYS A N 1
ATOM 1184 C CA . LYS A 1 146 ? -1.156 -16.322 -21.160 1.00 13.27 148 LYS A CA 1
ATOM 1185 C C . LYS A 1 146 ? -2.257 -15.781 -22.066 1.00 13.17 148 LYS A C 1
ATOM 1186 O O . LYS A 1 146 ? -2.012 -14.838 -22.834 1.00 14.23 148 LYS A O 1
ATOM 1192 N N A SER A 1 147 ? -3.460 -16.377 -22.029 0.50 13.58 149 SER A N 1
ATOM 1193 N N B SER A 1 147 ? -3.450 -16.384 -22.019 0.50 13.26 149 SER A N 1
ATOM 1194 C CA A SER A 1 147 ? -4.527 -15.874 -22.891 0.50 14.30 149 SER A CA 1
ATOM 1195 C CA B SER A 1 147 ? -4.550 -15.917 -22.854 0.50 13.71 149 SER A CA 1
ATOM 1196 C C A SER A 1 147 ? -4.989 -14.490 -22.431 0.50 12.68 149 SER A C 1
ATOM 1197 C C B SER A 1 147 ? -4.997 -14.510 -22.428 0.50 12.40 149 SER A C 1
ATOM 1198 O O A SER A 1 147 ? -5.248 -13.630 -23.264 0.50 11.99 149 SER A O 1
ATOM 1199 O O B SER A 1 147 ? -5.239 -13.649 -23.269 0.50 11.71 149 SER A O 1
ATOM 1204 N N . ALA A 1 148 ? -5.119 -14.283 -21.115 1.00 12.18 150 ALA A N 1
ATOM 1205 C CA . ALA A 1 148 ? -5.554 -13.013 -20.583 1.00 11.10 150 ALA A CA 1
ATOM 1206 C C . ALA A 1 148 ? -4.533 -11.902 -20.868 1.00 10.69 150 ALA A C 1
ATOM 1207 O O . ALA A 1 148 ? -4.883 -10.815 -21.330 1.00 10.60 150 ALA A O 1
ATOM 1209 N N . LEU A 1 149 ? -3.263 -12.184 -20.617 1.00 11.68 151 LEU A N 1
ATOM 1210 C CA . LEU A 1 149 ? -2.228 -11.201 -20.936 1.00 11.24 151 LEU A CA 1
ATOM 1211 C C . LEU A 1 149 ? -2.252 -10.890 -22.434 1.00 11.52 151 LEU A C 1
ATOM 1212 O O . LEU A 1 149 ? -2.116 -9.732 -22.821 1.00 12.27 151 LEU A O 1
ATOM 1217 N N A SER A 1 150 ? -2.419 -11.922 -23.272 0.50 11.67 152 SER A N 1
ATOM 1218 N N B SER A 1 150 ? -2.416 -11.928 -23.273 0.50 11.23 152 SER A N 1
ATOM 1219 C CA A SER A 1 150 ? -2.326 -11.745 -24.711 0.50 11.64 152 SER A CA 1
ATOM 1220 C CA B SER A 1 150 ? -2.341 -11.768 -24.718 0.50 10.92 152 SER A CA 1
ATOM 1221 C C A SER A 1 150 ? -3.470 -10.870 -25.215 0.50 11.26 152 SER A C 1
ATOM 1222 C C B SER A 1 150 ? -3.468 -10.866 -25.209 0.50 10.88 152 SER A C 1
ATOM 1223 O O A SER A 1 150 ? -3.257 -10.005 -26.059 0.50 12.13 152 SER A O 1
ATOM 1224 O O B SER A 1 150 ? -3.252 -10.004 -26.054 0.50 11.78 152 SER A O 1
ATOM 1229 N N . ILE A 1 151 ? -4.681 -11.060 -24.685 1.00 10.54 153 ILE A N 1
ATOM 1230 C CA . ILE A 1 151 ? -5.794 -10.277 -25.160 1.00 13.11 153 ILE A CA 1
ATOM 1231 C C . ILE A 1 151 ? -5.645 -8.808 -24.741 1.00 12.18 153 ILE A C 1
ATOM 1232 O O . ILE A 1 151 ? -5.939 -7.893 -25.526 1.00 12.36 153 ILE A O 1
ATOM 1237 N N . VAL A 1 152 ? -5.155 -8.548 -23.525 1.00 10.31 154 VAL A N 1
ATOM 1238 C CA . VAL A 1 152 ? -4.968 -7.156 -23.132 1.00 9.16 154 VAL A CA 1
ATOM 1239 C C . VAL A 1 152 ? -3.862 -6.516 -23.975 1.00 8.21 154 VAL A C 1
ATOM 1240 O O . VAL A 1 152 ? -4.010 -5.368 -24.453 1.00 9.05 154 VAL A O 1
ATOM 1244 N N . ARG A 1 153 ? -2.746 -7.237 -24.136 1.00 7.20 155 ARG A N 1
ATOM 1245 C CA . ARG A 1 153 ? -1.628 -6.686 -24.905 1.00 7.71 155 ARG A CA 1
ATOM 1246 C C . ARG A 1 153 ? -2.020 -6.459 -26.365 1.00 7.95 155 ARG A C 1
ATOM 1247 O O . ARG A 1 153 ? -1.472 -5.567 -27.032 1.00 6.89 155 ARG A O 1
ATOM 1255 N N . GLN A 1 154 ? -2.953 -7.255 -26.906 1.00 8.78 156 GLN A N 1
ATOM 1256 C CA . GLN A 1 154 ? -3.353 -7.022 -28.285 1.00 10.18 156 GLN A CA 1
ATOM 1257 C C . GLN A 1 154 ? -4.027 -5.656 -28.437 1.00 11.22 156 GLN A C 1
ATOM 1258 O O . GLN A 1 154 ? -3.927 -5.021 -29.477 1.00 12.71 156 GLN A O 1
ATOM 1264 N N . ASN A 1 155 ? -4.642 -5.136 -27.365 1.00 9.73 157 ASN A N 1
ATOM 1265 C CA . ASN A 1 155 ? -5.395 -3.896 -27.402 1.00 10.58 157 ASN A CA 1
ATOM 1266 C C . ASN A 1 155 ? -4.728 -2.699 -26.717 1.00 9.46 157 ASN A C 1
ATOM 1267 O O . ASN A 1 155 ? -5.187 -1.550 -26.870 1.00 9.21 157 ASN A O 1
ATOM 1272 N N . ARG A 1 156 ? -3.616 -2.918 -26.021 1.00 7.93 158 ARG A N 1
ATOM 1273 C CA . ARG A 1 156 ? -2.845 -1.801 -25.480 1.00 7.42 158 ARG A CA 1
ATOM 1274 C C . ARG A 1 156 ? -1.428 -2.287 -25.217 1.00 6.93 158 ARG A C 1
ATOM 1275 O O . ARG A 1 156 ? -1.220 -3.408 -24.761 1.00 6.88 158 ARG A O 1
ATOM 1283 N N . GLU A 1 157 ? -0.450 -1.440 -25.545 1.00 7.21 159 GLU A N 1
ATOM 1284 C CA . GLU A 1 157 ? 0.915 -1.739 -25.174 1.00 7.64 159 GLU A CA 1
ATOM 1285 C C . GLU A 1 157 ? 0.999 -1.733 -23.657 1.00 8.76 159 GLU A C 1
ATOM 1286 O O . GLU A 1 157 ? 0.746 -0.695 -23.010 1.00 10.48 159 GLU A O 1
ATOM 1292 N N . ILE A 1 158 ? 1.311 -2.898 -23.083 1.00 8.34 160 ILE A N 1
ATOM 1293 C CA . ILE A 1 158 ? 1.444 -3.012 -21.639 1.00 7.85 160 ILE A CA 1
ATOM 1294 C C . ILE A 1 158 ? 2.770 -3.702 -21.283 1.00 7.95 160 ILE A C 1
ATOM 1295 O O . ILE A 1 158 ? 3.413 -4.368 -22.110 1.00 9.29 160 ILE A O 1
ATOM 1300 N N . GLY A 1 159 ? 3.145 -3.577 -20.017 1.00 7.75 161 GLY A N 1
ATOM 1301 C CA . GLY A 1 159 ? 4.363 -4.232 -19.555 1.00 8.17 161 GLY A CA 1
ATOM 1302 C C . GLY A 1 159 ? 4.338 -4.356 -18.043 1.00 7.78 161 GLY A C 1
ATOM 1303 O O . GLY A 1 159 ? 5.040 -3.612 -17.373 1.00 9.51 161 GLY A O 1
ATOM 1304 N N . PRO A 1 160 ? 3.533 -5.281 -17.478 1.00 8.09 162 PRO A N 1
ATOM 1305 C CA . PRO A 1 160 ? 3.573 -5.523 -16.040 1.00 7.84 162 PRO A CA 1
ATOM 1306 C C . PRO A 1 160 ? 5.013 -5.841 -15.648 1.00 8.18 162 PRO A C 1
ATOM 1307 O O . PRO A 1 160 ? 5.698 -6.601 -16.339 1.00 7.91 162 PRO A O 1
ATOM 1311 N N . ASN A 1 161 ? 5.424 -5.305 -14.502 1.00 8.35 163 ASN A N 1
ATOM 1312 C CA . ASN A 1 161 ? 6.780 -5.575 -14.033 1.00 8.56 163 ASN A CA 1
ATOM 1313 C C . ASN A 1 161 ? 6.903 -7.061 -13.662 1.00 8.45 163 ASN A C 1
ATOM 1314 O O . ASN A 1 161 ? 5.935 -7.800 -13.492 1.00 8.33 163 ASN A O 1
ATOM 1319 N N . ASP A 1 162 ? 8.128 -7.554 -13.550 1.00 8.10 164 ASP A N 1
ATOM 1320 C CA . ASP A 1 162 ? 8.341 -8.965 -13.345 1.00 8.84 164 ASP A CA 1
ATOM 1321 C C . ASP A 1 162 ? 7.728 -9.521 -12.071 1.00 8.84 164 ASP A C 1
ATOM 1322 O O . ASP A 1 162 ? 7.375 -10.733 -12.051 1.00 10.92 164 ASP A O 1
ATOM 1327 N N . GLY A 1 163 ? 7.677 -8.710 -11.025 1.00 8.05 165 GLY A N 1
ATOM 1328 C CA . GLY A 1 163 ? 7.013 -9.078 -9.785 1.00 8.28 165 GLY A CA 1
ATOM 1329 C C . GLY A 1 163 ? 5.531 -9.340 -10.019 1.00 7.97 165 GLY A C 1
ATOM 1330 O O . GLY A 1 163 ? 4.990 -10.329 -9.523 1.00 8.19 165 GLY A O 1
ATOM 1331 N N . PHE A 1 164 ? 4.877 -8.400 -10.698 1.00 7.29 166 PHE A N 1
ATOM 1332 C CA . PHE A 1 164 ? 3.470 -8.532 -11.026 1.00 7.31 166 PHE A CA 1
ATOM 1333 C C . PHE A 1 164 ? 3.245 -9.762 -11.894 1.00 7.19 166 PHE A C 1
ATOM 1334 O O . PHE A 1 164 ? 2.250 -10.461 -11.721 1.00 8.11 166 PHE A O 1
ATOM 1342 N N . LEU A 1 165 ? 4.125 -10.006 -12.864 1.00 7.58 167 LEU A N 1
ATOM 1343 C CA . LEU A 1 165 ? 4.004 -11.225 -13.675 1.00 8.42 167 LEU A CA 1
ATOM 1344 C C . LEU A 1 165 ? 4.110 -12.496 -12.830 1.00 8.76 167 LEU A C 1
ATOM 1345 O O . LEU A 1 165 ? 3.338 -13.431 -13.035 1.00 9.93 167 LEU A O 1
ATOM 1350 N N . ALA A 1 166 ? 5.026 -12.515 -11.866 1.00 8.82 168 ALA A N 1
ATOM 1351 C CA . ALA A 1 166 ? 5.126 -13.663 -10.989 1.00 9.32 168 ALA A CA 1
ATOM 1352 C C . ALA A 1 166 ? 3.832 -13.817 -10.184 1.00 9.32 168 ALA A C 1
ATOM 1353 O O . ALA A 1 166 ? 3.368 -14.930 -9.971 1.00 10.30 168 ALA A O 1
ATOM 1355 N N . GLN A 1 167 ? 3.275 -12.699 -9.738 1.00 9.14 169 GLN A N 1
ATOM 1356 C CA . GLN A 1 167 ? 2.035 -12.708 -8.984 1.00 9.19 169 GLN A CA 1
ATOM 1357 C C . GLN A 1 167 ? 0.885 -13.224 -9.842 1.00 9.91 169 GLN A C 1
ATOM 1358 O O . GLN A 1 167 ? 0.002 -13.924 -9.330 1.00 10.73 169 GLN A O 1
ATOM 1364 N N . LEU A 1 168 ? 0.857 -12.868 -11.125 1.00 9.48 170 LEU A N 1
ATOM 1365 C CA . LEU A 1 168 ? -0.136 -13.441 -12.028 1.00 9.97 170 LEU A CA 1
ATOM 1366 C C . LEU A 1 168 ? 0.068 -14.937 -12.229 1.00 10.13 170 LEU A C 1
ATOM 1367 O O . LEU A 1 168 ? -0.933 -15.656 -12.342 1.00 11.50 170 LEU A O 1
ATOM 1372 N N . CYS A 1 169 ? 1.298 -15.408 -12.325 1.00 11.23 171 CYS A N 1
ATOM 1373 C CA . CYS A 1 169 ? 1.595 -16.845 -12.406 1.00 12.49 171 CYS A CA 1
ATOM 1374 C C . CYS A 1 169 ? 1.095 -17.581 -11.157 1.00 13.32 171 CYS A C 1
ATOM 1375 O O . CYS A 1 169 ? 0.457 -18.617 -11.273 1.00 13.39 171 CYS A O 1
ATOM 1378 N N . GLN A 1 170 ? 1.274 -16.960 -9.984 1.00 14.06 172 GLN A N 1
ATOM 1379 C CA . GLN A 1 170 ? 0.803 -17.515 -8.718 1.00 14.11 172 GLN A CA 1
ATOM 1380 C C . GLN A 1 170 ? -0.718 -17.540 -8.689 1.00 14.18 172 GLN A C 1
ATOM 1381 O O . GLN A 1 170 ? -1.325 -18.492 -8.203 1.00 15.22 172 GLN A O 1
ATOM 1387 N N . LEU A 1 171 ? -1.375 -16.504 -9.203 1.00 11.68 173 LEU A N 1
ATOM 1388 C CA . LEU A 1 171 ? -2.831 -16.479 -9.292 1.00 11.62 173 LEU A CA 1
ATOM 1389 C C . LEU A 1 171 ? -3.284 -17.595 -10.231 1.00 13.05 173 LEU A C 1
ATOM 1390 O O . LEU A 1 171 ? -4.276 -18.262 -9.993 1.00 13.13 173 LEU A O 1
ATOM 1395 N N . ASN A 1 172 ? -2.601 -17.749 -11.373 1.00 11.98 174 ASN A N 1
ATOM 1396 C CA . ASN A 1 172 ? -2.969 -18.797 -12.314 1.00 13.94 174 ASN A CA 1
ATOM 1397 C C . ASN A 1 172 ? -2.956 -20.158 -11.600 1.00 15.61 174 ASN A C 1
ATOM 1398 O O . ASN A 1 172 ? -3.899 -20.939 -11.748 1.00 16.32 174 ASN A O 1
ATOM 1403 N N . ASP A 1 173 ? -1.921 -20.388 -10.799 1.00 14.83 175 ASP A N 1
ATOM 1404 C CA . ASP A 1 173 ? -1.805 -21.617 -9.996 1.00 17.24 175 ASP A CA 1
ATOM 1405 C C . ASP A 1 173 ? -3.001 -21.768 -9.053 1.00 16.17 175 ASP A C 1
ATOM 1406 O O . ASP A 1 173 ? -3.580 -22.850 -8.944 1.00 16.99 175 ASP A O 1
ATOM 1411 N N A ARG A 1 174 ? -3.356 -20.687 -8.343 0.50 15.56 176 ARG A N 1
ATOM 1412 N N B ARG A 1 174 ? -3.360 -20.688 -8.349 0.50 16.16 176 ARG A N 1
ATOM 1413 C CA A ARG A 1 174 ? -4.467 -20.739 -7.401 0.50 15.64 176 ARG A CA 1
ATOM 1414 C CA B ARG A 1 174 ? -4.466 -20.747 -7.405 0.50 16.69 176 ARG A CA 1
ATOM 1415 C C A ARG A 1 174 ? -5.773 -21.042 -8.130 0.50 15.56 176 ARG A C 1
ATOM 1416 C C B ARG A 1 174 ? -5.773 -21.047 -8.133 0.50 16.14 176 ARG A C 1
ATOM 1417 O O A ARG A 1 174 ? -6.577 -21.859 -7.671 0.50 15.14 176 ARG A O 1
ATOM 1418 O O B ARG A 1 174 ? -6.574 -21.870 -7.678 0.50 15.75 176 ARG A O 1
ATOM 1433 N N . LEU A 1 175 ? -6.019 -20.376 -9.264 1.00 14.70 177 LEU A N 1
ATOM 1434 C CA . LEU A 1 175 ? -7.262 -20.602 -9.976 1.00 14.26 177 LEU A CA 1
ATOM 1435 C C . LEU A 1 175 ? -7.300 -22.003 -10.583 1.00 14.14 177 LEU A C 1
ATOM 1436 O O . LEU A 1 175 ? -8.373 -22.595 -10.714 1.00 16.55 177 LEU A O 1
ATOM 1441 N N . ALA A 1 176 ? -6.167 -22.519 -10.978 1.00 14.38 178 ALA A N 1
ATOM 1442 C CA . ALA A 1 176 ? -6.088 -23.846 -11.565 1.00 14.46 178 ALA A CA 1
ATOM 1443 C C . ALA A 1 176 ? -6.332 -24.927 -10.507 1.00 17.59 178 ALA A C 1
ATOM 1444 O O . ALA A 1 176 ? -6.473 -26.087 -10.910 1.00 15.65 178 ALA A O 1
ATOM 1446 N N . LYS A 1 177 ? -6.296 -24.597 -9.202 1.00 15.39 179 LYS A N 1
ATOM 1447 C CA . LYS A 1 177 ? -6.670 -25.568 -8.178 1.00 16.92 179 LYS A CA 1
ATOM 1448 C C . LYS A 1 177 ? -8.187 -25.663 -8.055 1.00 19.33 179 LYS A C 1
ATOM 1449 O O . LYS A 1 177 ? -8.687 -26.578 -7.395 1.00 17.73 179 LYS A O 1
ATOM 1455 N N . GLU A 1 178 ? -8.963 -24.749 -8.675 1.00 17.83 180 GLU A N 1
ATOM 1456 C CA . GLU A 1 178 ? -10.417 -24.817 -8.606 1.00 19.39 180 GLU A CA 1
ATOM 1457 C C . GLU A 1 178 ? -10.986 -25.705 -9.711 1.00 18.61 180 GLU A C 1
ATOM 1458 O O . GLU A 1 178 ? -12.075 -26.267 -9.584 1.00 19.75 180 GLU A O 1
ATOM 1464 N N . GLY A 1 179 ? -10.306 -25.733 -10.856 1.00 21.27 181 GLY A N 1
ATOM 1465 C CA . GLY A 1 179 ? -10.872 -26.265 -12.088 1.00 19.80 181 GLY A CA 1
ATOM 1466 C C . GLY A 1 179 ? -9.965 -25.949 -13.267 1.00 23.15 181 GLY A C 1
ATOM 1467 O O . GLY A 1 179 ? -8.915 -25.325 -13.068 1.00 23.08 181 GLY A O 1
ATOM 1468 N N . LYS A 1 180 ? -10.345 -26.357 -14.480 1.00 24.37 182 LYS A N 1
ATOM 1469 C CA . LYS A 1 180 ? -9.504 -26.063 -15.644 1.00 28.59 182 LYS A CA 1
ATOM 1470 C C . LYS A 1 180 ? -9.650 -24.587 -16.027 1.00 30.58 182 LYS A C 1
ATOM 1471 O O . LYS A 1 180 ? -10.703 -23.975 -15.847 1.00 32.63 182 LYS A O 1
ATOM 1477 N N . LEU A 1 181 ? -8.580 -24.037 -16.604 1.00 35.54 183 LEU A N 1
ATOM 1478 C CA . LEU A 1 181 ? -8.569 -22.680 -17.129 1.00 34.55 183 LEU A CA 1
ATOM 1479 C C . LEU A 1 181 ? -8.582 -22.758 -18.654 1.00 36.32 183 LEU A C 1
ATOM 1480 O O . LEU A 1 181 ? -7.971 -23.663 -19.220 1.00 34.00 183 LEU A O 1
ATOM 1485 N N . LYS A 1 182 ? -9.326 -21.844 -19.282 1.00 38.50 184 LYS A N 1
ATOM 1486 C CA . LYS A 1 182 ? -9.451 -21.815 -20.726 1.00 42.74 184 LYS A CA 1
ATOM 1487 C C . LYS A 1 182 ? -8.137 -21.339 -21.339 1.00 45.92 184 LYS A C 1
ATOM 1488 O O . LYS A 1 182 ? -7.573 -20.324 -20.909 1.00 39.89 184 LYS A O 1
ATOM 1494 N N . PRO A 1 183 ? -7.648 -22.037 -22.395 1.00 50.16 185 PRO A N 1
ATOM 1495 C CA . PRO A 1 183 ? -6.466 -21.597 -23.135 1.00 48.72 185 PRO A CA 1
ATOM 1496 C C . PRO A 1 183 ? -6.783 -20.374 -24.006 1.00 47.19 185 PRO A C 1
ATOM 1497 O O . PRO A 1 183 ? -5.840 -19.924 -24.625 1.00 49.85 185 PRO A O 1
ATOM 1501 N N . LEU B 1 5 ? -2.656 18.259 10.112 1.00 55.98 7 LEU B N 1
ATOM 1502 C CA . LEU B 1 5 ? -3.272 19.594 10.335 1.00 47.82 7 LEU B CA 1
ATOM 1503 C C . LEU B 1 5 ? -4.642 19.374 10.967 1.00 46.39 7 LEU B C 1
ATOM 1504 O O . LEU B 1 5 ? -4.849 19.747 12.122 1.00 60.54 7 LEU B O 1
ATOM 1509 N N . SER B 1 6 ? -5.567 18.720 10.247 1.00 34.15 8 SER B N 1
ATOM 1510 C CA . SER B 1 6 ? -6.731 18.130 10.893 1.00 28.96 8 SER B CA 1
ATOM 1511 C C . SER B 1 6 ? -6.689 16.597 10.812 1.00 23.34 8 SER B C 1
ATOM 1512 O O . SER B 1 6 ? -6.076 16.032 9.917 1.00 23.17 8 SER B O 1
ATOM 1515 N N . VAL B 1 7 ? -7.381 15.939 11.733 1.00 21.07 9 VAL B N 1
ATOM 1516 C CA . VAL B 1 7 ? -7.556 14.501 11.693 1.00 20.27 9 VAL B CA 1
ATOM 1517 C C . VAL B 1 7 ? -8.249 14.094 10.393 1.00 22.00 9 VAL B C 1
ATOM 1518 O O . VAL B 1 7 ? -7.838 13.140 9.724 1.00 18.69 9 VAL B O 1
ATOM 1522 N N . GLN B 1 8 ? -9.297 14.829 9.994 1.00 21.25 10 GLN B N 1
ATOM 1523 C CA . GLN B 1 8 ? -9.955 14.519 8.740 1.00 23.59 10 GLN B CA 1
ATOM 1524 C C . GLN B 1 8 ? -8.994 14.585 7.555 1.00 21.75 10 GLN B C 1
ATOM 1525 O O . GLN B 1 8 ? -9.081 13.730 6.666 1.00 25.09 10 GLN B O 1
ATOM 1531 N N . ASP B 1 9 ? -8.129 15.606 7.510 1.00 21.68 11 ASP B N 1
ATOM 1532 C CA . ASP B 1 9 ? -7.126 15.741 6.468 1.00 22.15 11 ASP B CA 1
ATOM 1533 C C . ASP B 1 9 ? -6.251 14.483 6.417 1.00 21.23 11 ASP B C 1
ATOM 1534 O O . ASP B 1 9 ? -5.928 14.021 5.317 1.00 21.41 11 ASP B O 1
ATOM 1539 N N . LEU B 1 10 ? -5.789 14.001 7.591 1.00 17.57 12 LEU B N 1
ATOM 1540 C CA . LEU B 1 10 ? -4.914 12.825 7.639 1.00 15.60 12 LEU B CA 1
ATOM 1541 C C . LEU B 1 10 ? -5.690 11.581 7.218 1.00 14.67 12 LEU B C 1
ATOM 1542 O O . LEU B 1 10 ? -5.179 10.736 6.487 1.00 15.15 12 LEU B O 1
ATOM 1547 N N . ASN B 1 11 ? -6.939 11.455 7.625 1.00 12.83 13 ASN B N 1
ATOM 1548 C CA . ASN B 1 11 ? -7.741 10.339 7.167 1.00 16.05 13 ASN B CA 1
ATOM 1549 C C . ASN B 1 11 ? -7.902 10.343 5.647 1.00 18.37 13 ASN B C 1
ATOM 1550 O O . ASN B 1 11 ? -7.904 9.272 5.028 1.00 20.37 13 ASN B O 1
ATOM 1555 N N . ASP B 1 12 ? -8.039 11.550 5.070 1.00 20.79 14 ASP B N 1
ATOM 1556 C CA . ASP B 1 12 ? -8.183 11.676 3.627 1.00 25.56 14 ASP B CA 1
ATOM 1557 C C . ASP B 1 12 ? -6.954 11.134 2.899 1.00 22.40 14 ASP B C 1
ATOM 1558 O O . ASP B 1 12 ? -7.096 10.619 1.797 1.00 27.72 14 ASP B O 1
ATOM 1563 N N . LEU B 1 13 ? -5.775 11.248 3.511 1.00 18.56 15 LEU B N 1
ATOM 1564 C CA . LEU B 1 13 ? -4.507 10.809 2.951 1.00 20.10 15 LEU B CA 1
ATOM 1565 C C . LEU B 1 13 ? -4.320 9.298 3.085 1.00 23.44 15 LEU B C 1
ATOM 1566 O O . LEU B 1 13 ? -3.410 8.731 2.477 1.00 22.19 15 LEU B O 1
ATOM 1571 N N . LEU B 1 14 ? -5.031 8.695 4.033 1.00 19.42 16 LEU B N 1
ATOM 1572 C CA . LEU B 1 14 ? -4.854 7.284 4.339 1.00 17.77 16 LEU B CA 1
ATOM 1573 C C . LEU B 1 14 ? -5.774 6.408 3.524 1.00 19.80 16 LEU B C 1
ATOM 1574 O O . LEU B 1 14 ? -5.469 5.233 3.346 1.00 20.90 16 LEU B O 1
ATOM 1579 N N . SER B 1 15 ? -6.967 6.937 3.227 1.00 24.65 17 SER B N 1
ATOM 1580 C CA . SER B 1 15 ? -7.989 6.219 2.505 1.00 26.76 17 SER B CA 1
ATOM 1581 C C . SER B 1 15 ? -7.845 6.567 1.013 1.00 24.95 17 SER B C 1
ATOM 1582 O O . SER B 1 15 ? -6.994 7.371 0.643 1.00 30.58 17 SER B O 1
ATOM 1585 N N . ASP B 1 16 ? -8.831 6.153 0.224 1.00 25.38 18 ASP B N 1
ATOM 1586 C CA . ASP B 1 16 ? -9.128 6.741 -1.087 1.00 32.47 18 ASP B CA 1
ATOM 1587 C C . ASP B 1 16 ? -10.276 7.757 -0.976 1.00 41.02 18 ASP B C 1
ATOM 1588 O O . ASP B 1 16 ? -10.750 8.285 -1.977 1.00 36.14 18 ASP B O 1
ATOM 1593 N N . GLY B 1 17 ? -10.738 8.010 0.258 1.00 45.71 19 GLY B N 1
ATOM 1594 C CA . GLY B 1 17 ? -11.795 8.976 0.522 1.00 51.07 19 GLY B CA 1
ATOM 1595 C C . GLY B 1 17 ? -13.181 8.338 0.601 1.00 50.16 19 GLY B C 1
ATOM 1596 O O . GLY B 1 17 ? -14.155 9.041 0.883 1.00 52.17 19 GLY B O 1
ATOM 1597 N N . SER B 1 18 ? -13.261 7.015 0.382 1.00 46.13 20 SER B N 1
ATOM 1598 C CA . SER B 1 18 ? -14.543 6.332 0.225 1.00 49.19 20 SER B CA 1
ATOM 1599 C C . SER B 1 18 ? -14.867 5.514 1.478 1.00 45.49 20 SER B C 1
ATOM 1600 O O . SER B 1 18 ? -15.577 4.501 1.446 1.00 46.94 20 SER B O 1
ATOM 1603 N N . GLY B 1 19 ? -14.294 5.995 2.582 1.00 37.41 21 GLY B N 1
ATOM 1604 C CA . GLY B 1 19 ? -14.725 5.649 3.919 1.00 33.72 21 GLY B CA 1
ATOM 1605 C C . GLY B 1 19 ? -14.029 4.411 4.462 1.00 24.97 21 GLY B C 1
ATOM 1606 O O . GLY B 1 19 ? -14.179 4.164 5.664 1.00 24.45 21 GLY B O 1
ATOM 1607 N N . CYS B 1 20 ? -13.354 3.643 3.589 1.00 23.52 22 CYS B N 1
ATOM 1608 C CA . CYS B 1 20 ? -12.674 2.428 3.992 1.00 23.67 22 CYS B CA 1
ATOM 1609 C C . CYS B 1 20 ? -11.166 2.581 3.815 1.00 20.73 22 CYS B C 1
ATOM 1610 O O . CYS B 1 20 ? -10.695 3.490 3.152 1.00 19.56 22 CYS B O 1
ATOM 1613 N N . TYR B 1 21 ? -10.445 1.699 4.490 1.00 16.84 23 TYR B N 1
ATOM 1614 C CA . TYR B 1 21 ? -9.004 1.779 4.633 1.00 16.63 23 TYR B CA 1
ATOM 1615 C C . TYR B 1 21 ? -8.447 0.384 4.347 1.00 20.36 23 TYR B C 1
ATOM 1616 O O . TYR B 1 21 ? -9.030 -0.607 4.773 1.00 23.57 23 TYR B O 1
ATOM 1625 N N . SER B 1 22 ? -7.383 0.296 3.549 1.00 17.38 24 SER B N 1
ATOM 1626 C CA . SER B 1 22 ? -6.858 -1.008 3.197 1.00 17.47 24 SER B CA 1
ATOM 1627 C C . SER B 1 22 ? -5.965 -1.485 4.345 1.00 16.63 24 SER B C 1
ATOM 1628 O O . SER B 1 22 ? -5.324 -0.678 5.016 1.00 15.41 24 SER B O 1
ATOM 1631 N N . LEU B 1 23 ? -5.886 -2.800 4.528 1.00 17.05 25 LEU B N 1
ATOM 1632 C CA . LEU B 1 23 ? -5.035 -3.441 5.504 1.00 15.16 25 LEU B CA 1
ATOM 1633 C C . LEU B 1 23 ? -3.712 -3.788 4.836 1.00 11.83 25 LEU B C 1
ATOM 1634 O O . LEU B 1 23 ? -3.609 -3.826 3.601 1.00 11.05 25 LEU B O 1
ATOM 1639 N N . PRO B 1 24 ? -2.642 -4.030 5.618 1.00 12.07 26 PRO B N 1
ATOM 1640 C CA . PRO B 1 24 ? -1.344 -4.331 5.023 1.00 10.96 26 PRO B CA 1
ATOM 1641 C C . PRO B 1 24 ? -1.327 -5.544 4.094 1.00 10.30 26 PRO B C 1
ATOM 1642 O O . PRO B 1 24 ? -1.979 -6.556 4.384 1.00 12.18 26 PRO B O 1
ATOM 1646 N N . SER B 1 25 ? -0.629 -5.378 2.964 1.00 10.62 27 SER B N 1
ATOM 1647 C CA . SER B 1 25 ? -0.535 -6.386 1.920 1.00 10.81 27 SER B CA 1
ATOM 1648 C C . SER B 1 25 ? 0.652 -7.318 2.155 1.00 13.37 27 SER B C 1
ATOM 1649 O O . SER B 1 25 ? 0.789 -8.344 1.478 1.00 14.65 27 SER B O 1
ATOM 1652 N N . GLN B 1 26 ? 1.565 -6.966 3.070 1.00 12.56 28 GLN B N 1
ATOM 1653 C CA . GLN B 1 26 ? 2.683 -7.834 3.441 1.00 13.79 28 GLN B CA 1
ATOM 1654 C C . GLN B 1 26 ? 2.929 -7.804 4.938 1.00 13.01 28 GLN B C 1
ATOM 1655 O O . GLN B 1 26 ? 2.551 -6.851 5.620 1.00 11.49 28 GLN B O 1
ATOM 1661 N N . PRO B 1 27 ? 3.621 -8.824 5.489 1.00 12.12 29 PRO B N 1
ATOM 1662 C CA . PRO B 1 27 ? 3.888 -8.874 6.928 1.00 11.53 29 PRO B CA 1
ATOM 1663 C C . PRO B 1 27 ? 4.706 -7.709 7.474 1.00 11.38 29 PRO B C 1
ATOM 1664 O O . PRO B 1 27 ? 4.456 -7.277 8.585 1.00 10.76 29 PRO B O 1
ATOM 1668 N N A CYS B 1 28 ? 5.596 -7.165 6.634 0.50 10.80 30 CYS B N 1
ATOM 1669 N N B CYS B 1 28 ? 5.707 -7.257 6.717 0.50 11.22 30 CYS B N 1
ATOM 1670 C CA A CYS B 1 28 ? 6.624 -6.246 7.057 0.50 11.21 30 CYS B CA 1
ATOM 1671 C CA B CYS B 1 28 ? 6.436 -6.076 7.110 0.50 11.83 30 CYS B CA 1
ATOM 1672 C C A CYS B 1 28 ? 7.062 -5.404 5.859 0.50 11.30 30 CYS B C 1
ATOM 1673 C C B CYS B 1 28 ? 6.902 -5.350 5.856 0.50 11.43 30 CYS B C 1
ATOM 1674 O O A CYS B 1 28 ? 7.189 -5.937 4.743 0.50 12.10 30 CYS B O 1
ATOM 1675 O O B CYS B 1 28 ? 6.832 -5.878 4.739 0.50 12.21 30 CYS B O 1
ATOM 1680 N N . ASN B 1 29 ? 7.298 -4.107 6.089 1.00 10.90 31 ASN B N 1
ATOM 1681 C CA . ASN B 1 29 ? 7.815 -3.241 5.050 1.00 9.29 31 ASN B CA 1
ATOM 1682 C C . ASN B 1 29 ? 8.872 -2.325 5.623 1.00 9.42 31 ASN B C 1
ATOM 1683 O O . ASN B 1 29 ? 8.748 -1.828 6.740 1.00 9.88 31 ASN B O 1
ATOM 1688 N N . GLU B 1 30 ? 9.882 -2.024 4.805 1.00 9.55 32 GLU B N 1
ATOM 1689 C CA . GLU B 1 30 ? 10.817 -0.959 5.133 1.00 10.77 32 GLU B CA 1
ATOM 1690 C C . GLU B 1 30 ? 10.151 0.353 4.745 1.00 10.58 32 GLU B C 1
ATOM 1691 O O . GLU B 1 30 ? 9.921 0.588 3.557 1.00 12.52 32 GLU B O 1
ATOM 1697 N N . VAL B 1 31 ? 9.796 1.173 5.724 1.00 9.51 33 VAL B N 1
ATOM 1698 C CA . VAL B 1 31 ? 8.968 2.330 5.428 1.00 10.71 33 VAL B CA 1
ATOM 1699 C C . VAL B 1 31 ? 9.842 3.556 5.166 1.00 13.25 33 VAL B C 1
ATOM 1700 O O . VAL B 1 31 ? 9.437 4.441 4.436 1.00 17.96 33 VAL B O 1
ATOM 1704 N N . THR B 1 32 ? 11.005 3.608 5.791 1.00 11.76 34 THR B N 1
ATOM 1705 C CA . THR B 1 32 ? 12.038 4.577 5.486 1.00 13.71 34 THR B CA 1
ATOM 1706 C C . THR B 1 32 ? 13.353 3.839 5.712 1.00 14.57 34 THR B C 1
ATOM 1707 O O . THR B 1 32 ? 13.358 2.775 6.331 1.00 11.86 34 THR B O 1
ATOM 1711 N N . PRO B 1 33 ? 14.514 4.288 5.195 1.00 14.34 35 PRO B N 1
ATOM 1712 C CA . PRO B 1 33 ? 15.714 3.461 5.309 1.00 13.85 35 PRO B CA 1
ATOM 1713 C C . PRO B 1 33 ? 16.022 2.988 6.723 1.00 12.04 35 PRO B C 1
ATOM 1714 O O . PRO B 1 33 ? 16.150 3.782 7.654 1.00 12.89 35 PRO B O 1
ATOM 1718 N N . ARG B 1 34 ? 16.086 1.658 6.841 1.00 10.35 36 ARG B N 1
ATOM 1719 C CA . ARG B 1 34 ? 16.488 0.919 8.014 1.00 10.01 36 ARG B CA 1
ATOM 1720 C C . ARG B 1 34 ? 15.410 0.946 9.089 1.00 9.48 36 ARG B C 1
ATOM 1721 O O . ARG B 1 34 ? 15.684 0.485 10.179 1.00 9.35 36 ARG B O 1
ATOM 1729 N N . ILE B 1 35 ? 14.193 1.406 8.741 1.00 9.55 37 ILE B N 1
ATOM 1730 C CA . ILE B 1 35 ? 13.070 1.344 9.677 1.00 9.48 37 ILE B CA 1
ATOM 1731 C C . ILE B 1 35 ? 11.973 0.483 9.068 1.00 8.67 37 ILE B C 1
ATOM 1732 O O . ILE B 1 35 ? 11.454 0.774 7.983 1.00 8.85 37 ILE B O 1
ATOM 1737 N N . TYR B 1 36 ? 11.659 -0.610 9.765 1.00 8.44 38 TYR B N 1
ATOM 1738 C CA . TYR B 1 36 ? 10.678 -1.569 9.293 1.00 9.00 38 TYR B CA 1
ATOM 1739 C C . TYR B 1 36 ? 9.460 -1.490 10.204 1.00 7.96 38 TYR B C 1
ATOM 1740 O O . TYR B 1 36 ? 9.582 -1.313 11.407 1.00 8.97 38 TYR B O 1
ATOM 1749 N N . VAL B 1 37 ? 8.272 -1.620 9.589 1.00 7.24 39 VAL B N 1
ATOM 1750 C CA . VAL B 1 37 ? 7.039 -1.706 10.348 1.00 7.52 39 VAL B CA 1
ATOM 1751 C C . VAL B 1 37 ? 6.406 -3.027 9.947 1.00 8.21 39 VAL B C 1
ATOM 1752 O O . VAL B 1 37 ? 6.322 -3.324 8.761 1.00 8.52 39 VAL B O 1
ATOM 1756 N N . GLY B 1 38 ? 5.968 -3.778 10.959 1.00 8.48 40 GLY B N 1
ATOM 1757 C CA . GLY B 1 38 ? 5.410 -5.081 10.694 1.00 8.67 40 GLY B CA 1
ATOM 1758 C C . GLY B 1 38 ? 4.467 -5.573 11.766 1.00 8.23 40 GLY B C 1
ATOM 1759 O O . GLY B 1 38 ? 4.137 -4.861 12.714 1.00 8.28 40 GLY B O 1
ATOM 1760 N N . ASN B 1 39 ? 4.048 -6.818 11.568 1.00 10.27 41 ASN B N 1
ATOM 1761 C CA . ASN B 1 39 ? 3.018 -7.429 12.398 1.00 10.14 41 ASN B CA 1
ATOM 1762 C C . ASN B 1 39 ? 3.624 -8.442 13.381 1.00 9.75 41 ASN B C 1
ATOM 1763 O O . ASN B 1 39 ? 4.823 -8.594 13.500 1.00 10.01 41 ASN B O 1
ATOM 1768 N N . ALA B 1 40 ? 2.742 -9.123 14.122 1.00 10.15 42 ALA B N 1
ATOM 1769 C CA . ALA B 1 40 ? 3.151 -10.025 15.187 1.00 10.81 42 ALA B CA 1
ATOM 1770 C C . ALA B 1 40 ? 3.910 -11.225 14.623 1.00 12.08 42 ALA B C 1
ATOM 1771 O O . ALA B 1 40 ? 4.809 -11.747 15.260 1.00 13.21 42 ALA B O 1
ATOM 1773 N N A SER B 1 41 ? 3.562 -11.627 13.397 0.50 12.16 43 SER B N 1
ATOM 1774 N N B SER B 1 41 ? 3.533 -11.648 13.417 0.50 12.24 43 SER B N 1
ATOM 1775 C CA A SER B 1 41 ? 4.120 -12.822 12.799 0.50 12.73 43 SER B CA 1
ATOM 1776 C CA B SER B 1 41 ? 4.165 -12.808 12.832 0.50 12.92 43 SER B CA 1
ATOM 1777 C C A SER B 1 41 ? 5.607 -12.615 12.530 0.50 13.64 43 SER B C 1
ATOM 1778 C C B SER B 1 41 ? 5.653 -12.542 12.645 0.50 13.06 43 SER B C 1
ATOM 1779 O O A SER B 1 41 ? 6.411 -13.508 12.686 0.50 12.18 43 SER B O 1
ATOM 1780 O O B SER B 1 41 ? 6.492 -13.335 13.052 0.50 11.88 43 SER B O 1
ATOM 1785 N N A VAL B 1 42 ? 5.993 -11.412 12.099 0.50 13.31 44 VAL B N 1
ATOM 1786 N N B VAL B 1 42 ? 5.981 -11.387 12.054 0.50 11.95 44 VAL B N 1
ATOM 1787 C CA A VAL B 1 42 ? 7.401 -11.169 11.844 0.50 13.16 44 VAL B CA 1
ATOM 1788 C CA B VAL B 1 42 ? 7.373 -11.041 11.825 0.50 11.33 44 VAL B CA 1
ATOM 1789 C C A VAL B 1 42 ? 8.165 -10.956 13.141 0.50 12.89 44 VAL B C 1
ATOM 1790 C C B VAL B 1 42 ? 8.134 -10.965 13.144 0.50 11.83 44 VAL B C 1
ATOM 1791 O O A VAL B 1 42 ? 9.332 -11.370 13.235 0.50 12.47 44 VAL B O 1
ATOM 1792 O O B VAL B 1 42 ? 9.266 -11.437 13.268 0.50 11.50 44 VAL B O 1
ATOM 1799 N N . ALA B 1 43 ? 7.533 -10.313 14.142 1.00 11.23 45 ALA B N 1
ATOM 1800 C CA . ALA B 1 43 ? 8.196 -10.125 15.416 1.00 12.40 45 ALA B CA 1
ATOM 1801 C C . ALA B 1 43 ? 8.584 -11.465 16.068 1.00 12.93 45 ALA B C 1
ATOM 1802 O O . ALA B 1 43 ? 9.591 -11.545 16.753 1.00 13.43 45 ALA B O 1
ATOM 1804 N N . GLN B 1 44 ? 7.755 -12.490 15.851 1.00 13.31 46 GLN B N 1
ATOM 1805 C CA . GLN B 1 44 ? 7.955 -13.787 16.479 1.00 15.75 46 GLN B CA 1
ATOM 1806 C C . GLN B 1 44 ? 8.806 -14.741 15.645 1.00 19.57 46 GLN B C 1
ATOM 1807 O O . GLN B 1 44 ? 9.004 -15.884 16.095 1.00 21.07 46 GLN B O 1
ATOM 1813 N N . ASP B 1 45 ? 9.347 -14.274 14.510 1.00 15.96 47 ASP B N 1
ATOM 1814 C CA . ASP B 1 45 ? 10.138 -15.076 13.581 1.00 16.86 47 ASP B CA 1
ATOM 1815 C C . ASP B 1 45 ? 11.584 -14.592 13.592 1.00 16.52 47 ASP B C 1
ATOM 1816 O O . ASP B 1 45 ? 12.029 -13.822 12.746 1.00 14.90 47 ASP B O 1
ATOM 1821 N N . ILE B 1 46 ? 12.353 -15.086 14.563 1.00 17.04 48 ILE B N 1
ATOM 1822 C CA . ILE B 1 46 ? 13.690 -14.606 14.784 1.00 18.18 48 ILE B CA 1
ATOM 1823 C C . ILE B 1 46 ? 14.589 -14.892 13.573 1.00 18.00 48 ILE B C 1
ATOM 1824 O O . ILE B 1 46 ? 15.342 -14.030 13.161 1.00 18.95 48 ILE B O 1
ATOM 1829 N N . PRO B 1 47 ? 14.565 -16.087 12.950 1.00 20.07 49 PRO B N 1
ATOM 1830 C CA . PRO B 1 47 ? 15.354 -16.292 11.727 1.00 23.27 49 PRO B CA 1
ATOM 1831 C C . PRO B 1 47 ? 15.086 -15.276 10.615 1.00 19.58 49 PRO B C 1
ATOM 1832 O O . PRO B 1 47 ? 16.013 -14.808 9.952 1.00 19.75 49 PRO B O 1
ATOM 1836 N N . LYS B 1 48 ? 13.810 -14.899 10.447 1.00 17.87 50 LYS B N 1
ATOM 1837 C CA . LYS B 1 48 ? 13.451 -13.904 9.449 1.00 18.50 50 LYS B CA 1
ATOM 1838 C C . LYS B 1 48 ? 14.045 -12.546 9.826 1.00 16.74 50 LYS B C 1
ATOM 1839 O O . LYS B 1 48 ? 14.564 -11.836 8.976 1.00 17.22 50 LYS B O 1
ATOM 1845 N N . LEU B 1 49 ? 13.983 -12.191 11.120 1.00 16.13 51 LEU B N 1
ATOM 1846 C CA . LEU B 1 49 ? 14.5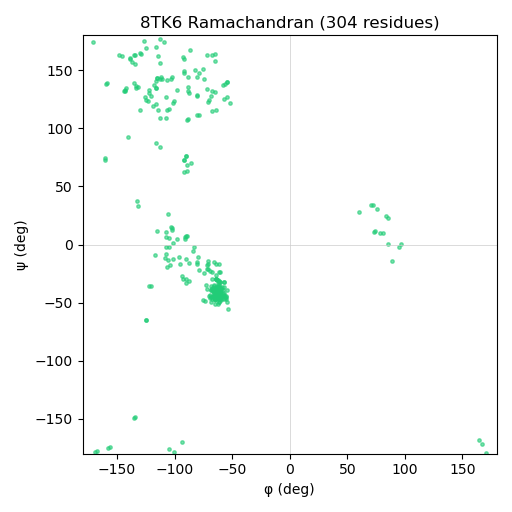47 -10.936 11.589 1.00 15.91 51 LEU B CA 1
ATOM 1847 C C . LEU B 1 49 ? 16.047 -10.898 11.320 1.00 16.61 51 LEU B C 1
ATOM 1848 O O . LEU B 1 49 ? 16.568 -9.912 10.832 1.00 16.74 51 LEU B O 1
ATOM 1853 N N . GLN B 1 50 ? 16.715 -12.016 11.592 1.00 18.47 52 GLN B N 1
ATOM 1854 C CA . GLN B 1 50 ? 18.153 -12.102 11.426 1.00 21.63 52 GLN B CA 1
ATOM 1855 C C . GLN B 1 50 ? 18.545 -11.962 9.959 1.00 20.34 52 GLN B C 1
ATOM 1856 O O . GLN B 1 50 ? 19.536 -11.291 9.656 1.00 23.19 52 GLN B O 1
ATOM 1862 N N . LYS B 1 51 ? 17.764 -12.560 9.069 1.00 21.28 53 LYS B N 1
ATOM 1863 C CA . LYS B 1 51 ? 18.059 -12.497 7.651 1.00 24.77 53 LYS B CA 1
ATOM 1864 C C . LYS B 1 51 ? 17.859 -11.075 7.140 1.00 23.64 53 LYS B C 1
ATOM 1865 O O . LYS B 1 51 ? 18.620 -10.622 6.296 1.00 25.79 53 LYS B O 1
ATOM 1871 N N . LEU B 1 52 ? 16.861 -10.360 7.681 1.00 22.12 54 LEU B N 1
ATOM 1872 C CA . LEU B 1 52 ? 16.642 -8.965 7.348 1.00 21.17 54 LEU B CA 1
ATOM 1873 C C . LEU B 1 52 ? 17.704 -8.058 7.946 1.00 19.74 54 LEU B C 1
ATOM 1874 O O . LEU B 1 52 ? 17.841 -6.931 7.518 1.00 22.48 54 LEU B O 1
ATOM 1879 N N . GLY B 1 53 ? 18.454 -8.519 8.942 1.00 17.37 55 GLY B N 1
ATOM 1880 C CA . GLY B 1 53 ? 19.488 -7.708 9.567 1.00 17.21 55 GLY B CA 1
ATOM 1881 C C . GLY B 1 53 ? 18.938 -6.819 10.683 1.00 14.72 55 GLY B C 1
ATOM 1882 O O . GLY B 1 53 ? 19.548 -5.787 11.015 1.00 14.59 55 GLY B O 1
ATOM 1883 N N . ILE B 1 54 ? 17.788 -7.236 11.240 1.00 16.14 56 ILE B N 1
ATOM 1884 C CA . ILE B 1 54 ? 17.168 -6.483 12.328 1.00 14.87 56 ILE B CA 1
ATOM 1885 C C . ILE B 1 54 ? 18.018 -6.621 13.584 1.00 14.99 56 ILE B C 1
ATOM 1886 O O . ILE B 1 54 ? 18.344 -7.725 14.028 1.00 20.51 56 ILE B O 1
ATOM 1891 N N . THR B 1 55 ? 18.413 -5.492 14.127 1.00 14.14 57 THR B N 1
ATOM 1892 C CA . THR B 1 55 ? 19.236 -5.423 15.326 1.00 14.69 57 THR B CA 1
ATOM 1893 C C . THR B 1 55 ? 18.429 -4.966 16.536 1.00 13.78 57 THR B C 1
ATOM 1894 O O . THR B 1 55 ? 18.858 -5.152 17.669 1.00 14.53 57 THR B O 1
ATOM 1898 N N . HIS B 1 56 ? 17.271 -4.335 16.299 1.00 12.05 58 HIS B N 1
ATOM 1899 C CA . HIS B 1 56 ? 16.502 -3.713 17.358 1.00 10.57 58 HIS B CA 1
ATOM 1900 C C . HIS B 1 56 ? 15.020 -3.951 17.065 1.00 9.83 58 HIS B C 1
ATOM 1901 O O . HIS B 1 56 ? 14.610 -3.779 15.936 1.00 9.95 58 HIS B O 1
ATOM 1908 N N . VAL B 1 57 ? 14.273 -4.335 18.090 1.00 9.04 59 VAL B N 1
ATOM 1909 C CA . VAL B 1 57 ? 12.830 -4.530 17.980 1.00 8.81 59 VAL B CA 1
ATOM 1910 C C . VAL B 1 57 ? 12.128 -3.703 19.039 1.00 8.76 59 VAL B C 1
ATOM 1911 O O . VAL B 1 57 ? 12.399 -3.854 20.225 1.00 8.94 59 VAL B O 1
ATOM 1915 N N . LEU B 1 58 ? 11.163 -2.881 18.597 1.00 9.25 60 LEU B N 1
ATOM 1916 C CA . LEU B 1 58 ? 10.307 -2.121 19.479 1.00 9.00 60 LEU B CA 1
ATOM 1917 C C . LEU B 1 58 ? 8.899 -2.690 19.337 1.00 8.87 60 LEU B C 1
ATOM 1918 O O . LEU B 1 58 ? 8.289 -2.539 18.275 1.00 8.09 60 LEU B O 1
ATOM 1923 N N . ASN B 1 59 ? 8.460 -3.378 20.384 1.00 8.16 61 ASN B N 1
ATOM 1924 C CA . ASN B 1 59 ? 7.119 -3.935 20.417 1.00 7.84 61 ASN B CA 1
ATOM 1925 C C . ASN B 1 59 ? 6.194 -2.884 20.991 1.00 7.82 61 ASN B C 1
ATOM 1926 O O . ASN B 1 59 ? 6.186 -2.656 22.204 1.00 9.04 61 ASN B O 1
ATOM 1931 N N . ALA B 1 60 ? 5.359 -2.315 20.102 1.00 7.63 62 ALA B N 1
ATOM 1932 C CA . ALA B 1 60 ? 4.470 -1.231 20.494 1.00 7.75 62 ALA B CA 1
ATOM 1933 C C . ALA B 1 60 ? 3.131 -1.781 20.958 1.00 8.64 62 ALA B C 1
ATOM 1934 O O . ALA B 1 60 ? 2.202 -1.020 21.160 1.00 9.17 62 ALA B O 1
ATOM 1936 N N . ALA B 1 61 ? 2.993 -3.109 21.074 1.00 7.31 63 ALA B N 1
ATOM 1937 C CA . ALA B 1 61 ? 1.746 -3.714 21.493 1.00 7.58 63 ALA B CA 1
ATOM 1938 C C . ALA B 1 61 ? 1.998 -4.740 22.591 1.00 8.40 63 ALA B C 1
ATOM 1939 O O . ALA B 1 61 ? 1.366 -5.800 22.573 1.00 9.33 63 ALA B O 1
ATOM 1941 N N . GLU B 1 62 ? 2.993 -4.498 23.446 1.00 9.10 64 GLU B N 1
ATOM 1942 C CA . GLU B 1 62 ? 3.405 -5.517 24.393 1.00 9.62 64 GLU B CA 1
ATOM 1943 C C . GLU B 1 62 ? 2.268 -5.810 25.382 1.00 10.02 64 GLU B C 1
ATOM 1944 O O . GLU B 1 62 ? 1.630 -4.934 25.920 1.00 8.77 64 GLU B O 1
ATOM 1950 N N . GLY B 1 63 ? 1.970 -7.085 25.565 1.00 10.89 65 GLY B N 1
ATOM 1951 C CA . GLY B 1 63 ? 0.901 -7.419 26.494 1.00 12.97 65 GLY B CA 1
ATOM 1952 C C . GLY B 1 63 ? 0.469 -8.875 26.372 1.00 13.66 65 GLY B C 1
ATOM 1953 O O . GLY B 1 63 ? 1.024 -9.635 25.581 1.00 13.72 65 GLY B O 1
ATOM 1954 N N . ARG B 1 64 ? -0.628 -9.184 27.078 1.00 15.09 66 ARG B N 1
ATOM 1955 C CA . ARG B 1 64 ? -1.103 -10.561 27.188 1.00 16.47 66 ARG B CA 1
ATOM 1956 C C . ARG B 1 64 ? -2.489 -10.806 26.579 1.00 17.11 66 ARG B C 1
ATOM 1957 O O . ARG B 1 64 ? -2.903 -11.964 26.484 1.00 20.84 66 ARG B O 1
ATOM 1965 N N . SER B 1 65 ? -3.221 -9.782 26.170 1.00 16.51 67 SER B N 1
ATOM 1966 C CA . SER B 1 65 ? -4.537 -9.942 25.585 1.00 15.16 67 SER B CA 1
ATOM 1967 C C . SER B 1 65 ? -4.407 -10.305 24.112 1.00 16.19 67 SER B C 1
ATOM 1968 O O . SER B 1 65 ? -3.329 -10.235 23.521 1.00 13.65 67 SER B O 1
ATOM 1971 N N A PHE B 1 66 ? -5.525 -10.690 23.506 0.50 16.16 68 PHE B N 1
ATOM 1972 N N B PHE B 1 66 ? -5.545 -10.658 23.507 0.50 17.01 68 PHE B N 1
ATOM 1973 C CA A PHE B 1 66 ? -5.499 -11.022 22.091 0.50 18.00 68 PHE B CA 1
ATOM 1974 C CA B PHE B 1 66 ? -5.607 -10.995 22.090 0.50 19.60 68 PHE B CA 1
ATOM 1975 C C A PHE B 1 66 ? -5.192 -9.797 21.233 0.50 17.43 68 PHE B C 1
ATOM 1976 C C B PHE B 1 66 ? -5.346 -9.771 21.203 0.50 18.29 68 PHE B C 1
ATOM 1977 O O A PHE B 1 66 ? -4.840 -9.986 20.076 0.50 15.83 68 PHE B O 1
ATOM 1978 O O B PHE B 1 66 ? -5.243 -9.900 19.987 0.50 16.88 68 PHE B O 1
ATOM 1993 N N . MET B 1 67 ? -5.263 -8.577 21.812 1.00 16.98 69 MET B N 1
ATOM 1994 C CA . MET B 1 67 ? -4.947 -7.348 21.087 1.00 17.47 69 MET B CA 1
ATOM 1995 C C . MET B 1 67 ? -3.479 -6.918 21.282 1.00 14.89 69 MET B C 1
ATOM 1996 O O . MET B 1 67 ? -3.079 -5.848 20.817 1.00 15.39 69 MET B O 1
ATOM 2001 N N . HIS B 1 68 ? -2.693 -7.773 21.924 1.00 11.44 70 HIS B N 1
ATOM 2002 C CA . HIS B 1 68 ? -1.301 -7.508 22.241 1.00 12.15 70 HIS B CA 1
ATOM 2003 C C . HIS B 1 68 ? -0.414 -8.610 21.687 1.00 13.17 70 HIS B C 1
ATOM 2004 O O . HIS B 1 68 ? -0.869 -9.706 21.285 1.00 14.05 70 HIS B O 1
ATOM 2011 N N . VAL B 1 69 ? 0.878 -8.346 21.728 1.00 11.58 71 VAL B N 1
ATOM 2012 C CA . VAL B 1 69 ? 1.880 -9.308 21.312 1.00 11.59 71 VAL B CA 1
ATOM 2013 C C . VAL B 1 69 ? 2.683 -9.686 22.542 1.00 12.24 71 VAL B C 1
ATOM 2014 O O . VAL B 1 69 ? 3.384 -8.847 23.129 1.00 12.06 71 VAL B O 1
ATOM 2018 N N . ASN B 1 70 ? 2.587 -10.964 22.935 1.00 12.13 72 ASN B N 1
ATOM 2019 C CA . ASN B 1 70 ? 3.115 -11.415 24.213 1.00 15.02 72 ASN B CA 1
ATOM 2020 C C . ASN B 1 70 ? 4.568 -11.855 24.111 1.00 16.97 72 ASN B C 1
ATOM 2021 O O . ASN B 1 70 ? 4.934 -13.021 24.334 1.00 19.25 72 ASN B O 1
ATOM 2026 N N . THR B 1 71 ? 5.437 -10.913 23.776 1.00 15.88 73 THR B N 1
ATOM 2027 C CA . THR B 1 71 ? 6.870 -11.106 23.805 1.00 15.75 73 THR B CA 1
ATOM 2028 C C . THR B 1 71 ? 7.455 -10.231 24.898 1.00 16.56 73 THR B C 1
ATOM 2029 O O . THR B 1 71 ? 6.746 -9.439 25.548 1.00 17.86 73 THR B O 1
ATOM 2033 N N . ASN B 1 72 ? 8.771 -10.367 25.066 1.00 16.84 74 ASN B N 1
ATOM 2034 C CA . ASN B 1 72 ? 9.528 -9.675 26.077 1.00 18.74 74 ASN B CA 1
ATOM 2035 C C . ASN B 1 72 ? 11.004 -9.890 25.763 1.00 17.64 74 ASN B C 1
ATOM 2036 O O . ASN B 1 72 ? 11.327 -10.546 24.774 1.00 18.71 74 ASN B O 1
ATOM 2041 N N . ALA B 1 73 ? 11.882 -9.351 26.611 1.00 19.39 75 ALA B N 1
ATOM 2042 C CA . ALA B 1 73 ? 13.319 -9.386 26.348 1.00 23.00 75 ALA B CA 1
ATOM 2043 C C . ALA B 1 73 ? 13.818 -10.832 26.298 1.00 24.91 75 ALA B C 1
ATOM 2044 O O . ALA B 1 73 ? 14.682 -11.179 25.481 1.00 23.17 75 ALA B O 1
ATOM 2046 N N . ASN B 1 74 ? 13.210 -11.686 27.123 1.00 26.60 76 ASN B N 1
ATOM 2047 C CA . ASN B 1 74 ? 13.610 -13.079 27.211 1.00 28.89 76 ASN B CA 1
ATOM 2048 C C . ASN B 1 74 ? 13.438 -13.757 25.856 1.00 26.60 76 ASN B C 1
ATOM 2049 O O . ASN B 1 74 ? 14.252 -14.582 25.457 1.00 26.38 76 ASN B O 1
ATOM 2054 N N . PHE B 1 75 ? 12.383 -13.385 25.123 1.00 22.20 77 PHE B N 1
ATOM 2055 C CA . PHE B 1 75 ? 12.102 -14.005 23.840 1.00 20.90 77 PHE B CA 1
ATOM 2056 C C . PHE B 1 75 ? 13.300 -13.859 22.899 1.00 20.63 77 PHE B C 1
ATOM 2057 O O . PHE B 1 75 ? 13.506 -14.724 22.057 1.00 23.04 77 PHE B O 1
ATOM 2065 N N . TYR B 1 76 ? 14.041 -12.752 23.023 1.00 18.69 78 TYR B N 1
ATOM 2066 C CA . TYR B 1 76 ? 15.113 -12.367 22.114 1.00 20.12 78 TYR B CA 1
ATOM 2067 C C . TYR B 1 76 ? 16.489 -12.664 22.729 1.00 23.63 78 TYR B C 1
ATOM 2068 O O . TYR B 1 76 ? 17.508 -12.170 22.243 1.00 22.20 78 TYR B O 1
ATOM 2077 N N . LYS B 1 77 ? 16.490 -13.486 23.786 1.00 27.83 79 LYS B N 1
ATOM 2078 C CA . LYS B 1 77 ? 17.679 -13.714 24.614 1.00 36.28 79 LYS B CA 1
ATOM 2079 C C . LYS B 1 77 ? 18.883 -14.140 23.773 1.00 33.53 79 LYS B C 1
ATOM 2080 O O . LYS B 1 77 ? 19.942 -13.517 23.812 1.00 38.49 79 LYS B O 1
ATOM 2086 N N . ASP B 1 78 ? 18.763 -15.202 22.994 1.00 35.87 80 ASP B N 1
ATOM 2087 C CA . ASP B 1 78 ? 20.000 -15.712 22.410 1.00 45.88 80 ASP B CA 1
ATOM 2088 C C . ASP B 1 78 ? 20.383 -14.949 21.132 1.00 40.72 80 ASP B C 1
ATOM 2089 O O . ASP B 1 78 ? 21.460 -15.189 20.591 1.00 34.91 80 ASP B O 1
ATOM 2094 N N . SER B 1 79 ? 19.573 -13.972 20.684 1.00 31.23 81 SER B N 1
ATOM 2095 C CA . SER B 1 79 ? 19.507 -13.648 19.277 1.00 25.81 81 SER B CA 1
ATOM 2096 C C . SER B 1 79 ? 20.425 -12.501 18.905 1.00 25.58 81 SER B C 1
ATOM 2097 O O . SER B 1 79 ? 20.590 -12.242 17.721 1.00 30.57 81 SER B O 1
ATOM 2100 N N . GLY B 1 80 ? 20.875 -11.739 19.898 1.00 26.70 82 GLY B N 1
ATOM 2101 C CA . GLY B 1 80 ? 21.657 -10.548 19.635 1.00 27.45 82 GLY B CA 1
ATOM 2102 C C . GLY B 1 80 ? 20.786 -9.342 19.260 1.00 28.81 82 GLY B C 1
ATOM 2103 O O . GLY B 1 80 ? 21.292 -8.349 18.743 1.00 37.88 82 GLY B O 1
ATOM 2104 N N . ILE B 1 81 ? 19.467 -9.482 19.430 1.00 19.77 83 ILE B N 1
ATOM 2105 C CA . ILE B 1 81 ? 18.559 -8.384 19.098 1.00 19.37 83 ILE B CA 1
ATOM 2106 C C . ILE B 1 81 ? 18.222 -7.632 20.385 1.00 17.51 83 ILE B C 1
ATOM 2107 O O . ILE B 1 81 ? 17.856 -8.275 21.374 1.00 18.91 83 ILE B O 1
ATOM 2112 N N . THR B 1 82 ? 18.304 -6.282 20.341 1.00 14.31 84 THR B N 1
ATOM 2113 C CA . THR B 1 82 ? 17.967 -5.425 21.456 1.00 14.41 84 THR B CA 1
ATOM 2114 C C . THR B 1 82 ? 16.469 -5.102 21.414 1.00 14.47 84 THR B C 1
ATOM 2115 O O . THR B 1 82 ? 15.978 -4.695 20.369 1.00 14.42 84 THR B O 1
ATOM 2119 N N . TYR B 1 83 ? 15.801 -5.283 22.546 1.00 13.68 85 TYR B N 1
ATOM 2120 C CA . TYR B 1 83 ? 14.348 -5.193 22.617 1.00 13.32 85 TYR B CA 1
ATOM 2121 C C . TYR B 1 83 ? 13.927 -4.024 23.501 1.00 14.57 85 TYR B C 1
ATOM 2122 O O . TYR B 1 83 ? 14.547 -3.760 24.535 1.00 15.59 85 TYR B O 1
ATOM 2131 N N . LEU B 1 84 ? 12.834 -3.356 23.098 1.00 11.53 86 LEU B N 1
ATOM 2132 C CA . LEU B 1 84 ? 12.096 -2.489 23.985 1.00 12.07 86 LEU B CA 1
ATOM 2133 C C . LEU B 1 84 ? 10.606 -2.759 23.799 1.00 11.96 86 LEU B C 1
ATOM 2134 O O . LEU B 1 84 ? 10.117 -2.833 22.669 1.00 11.40 86 LEU B O 1
ATOM 2139 N N . GLY B 1 85 ? 9.872 -2.793 24.917 1.00 11.19 87 GLY B N 1
ATOM 2140 C CA . GLY B 1 85 ? 8.435 -2.955 24.830 1.00 10.03 87 GLY B CA 1
ATOM 2141 C C . GLY B 1 85 ? 7.673 -1.743 25.338 1.00 10.19 87 GLY B C 1
ATOM 2142 O O . GLY B 1 85 ? 8.029 -1.147 26.368 1.00 12.56 87 GLY B O 1
ATOM 2143 N N . ILE B 1 86 ? 6.560 -1.448 24.666 1.00 9.02 88 ILE B N 1
ATOM 2144 C CA . ILE B 1 86 ? 5.589 -0.469 25.107 1.00 8.99 88 ILE B CA 1
ATOM 2145 C C . ILE B 1 86 ? 4.251 -1.184 25.168 1.00 8.38 88 ILE B C 1
ATOM 2146 O O . ILE B 1 86 ? 3.814 -1.695 24.153 1.00 9.01 88 ILE B O 1
ATOM 2151 N N . LYS B 1 87 ? 3.596 -1.155 26.334 1.00 8.90 89 LYS B N 1
ATOM 2152 C CA . LYS B 1 87 ? 2.286 -1.780 26.489 1.00 9.27 89 LYS B CA 1
ATOM 2153 C C . LYS B 1 87 ? 1.158 -0.837 26.066 1.00 9.83 89 LYS B C 1
ATOM 2154 O O . LYS B 1 87 ? 0.368 -0.362 26.890 1.00 12.59 89 LYS B O 1
ATOM 2160 N N . ALA B 1 88 ? 1.037 -0.558 24.765 1.00 9.09 90 ALA B N 1
ATOM 2161 C CA . ALA B 1 88 ? 0.008 0.334 24.285 1.00 8.53 90 ALA B CA 1
ATOM 2162 C C . ALA B 1 88 ? -1.249 -0.435 23.915 1.00 8.50 90 ALA B C 1
ATOM 2163 O O . ALA B 1 88 ? -1.174 -1.566 23.435 1.00 8.35 90 ALA B O 1
ATOM 2165 N N . ASN B 1 89 ? -2.358 0.248 24.087 1.00 8.78 91 ASN B N 1
ATOM 2166 C CA . ASN B 1 89 ? -3.655 -0.219 23.652 1.00 10.26 91 ASN B CA 1
ATOM 2167 C C . ASN B 1 89 ? -4.002 0.539 22.387 1.00 9.78 91 ASN B C 1
ATOM 2168 O O . ASN B 1 89 ? -3.691 1.719 22.273 1.00 10.40 91 ASN B O 1
ATOM 2173 N N . ASP B 1 90 ? -4.645 -0.137 21.429 1.00 10.62 92 ASP B N 1
ATOM 2174 C CA . ASP B 1 90 ? -5.011 0.517 20.170 1.00 10.31 92 ASP B CA 1
ATOM 2175 C C . ASP B 1 90 ? -6.419 1.085 20.309 1.00 11.11 92 ASP B C 1
ATOM 2176 O O . ASP B 1 90 ? -7.375 0.513 19.779 1.00 12.11 92 ASP B O 1
ATOM 2181 N N . THR B 1 91 ? -6.515 2.155 21.084 1.00 11.95 93 THR B N 1
ATOM 2182 C CA . THR B 1 91 ? -7.762 2.837 21.360 1.00 13.57 93 THR B CA 1
ATOM 2183 C C . THR B 1 91 ? -7.554 4.340 21.226 1.00 13.56 93 THR B C 1
ATOM 2184 O O . THR B 1 91 ? -6.456 4.835 21.470 1.00 12.05 93 THR B O 1
ATOM 2188 N N . GLN B 1 92 ? -8.642 5.062 20.939 1.00 14.22 94 GLN B N 1
ATOM 2189 C CA . GLN B 1 92 ? -8.561 6.495 20.736 1.00 15.77 94 GLN B CA 1
ATOM 2190 C C . GLN B 1 92 ? -8.144 7.197 22.045 1.00 16.22 94 GLN B C 1
ATOM 2191 O O . GLN B 1 92 ? -7.627 8.297 21.987 1.00 20.09 94 GLN B O 1
ATOM 2197 N N A GLU B 1 93 ? -8.356 6.558 23.203 0.50 16.69 95 GLU B N 1
ATOM 2198 N N B GLU B 1 93 ? -8.384 6.580 23.214 0.50 16.74 95 GLU B N 1
ATOM 2199 C CA A GLU B 1 93 ? -8.085 7.204 24.476 0.50 17.93 95 GLU B CA 1
ATOM 2200 C CA B GLU B 1 93 ? -8.077 7.205 24.495 0.50 18.07 95 GLU B CA 1
ATOM 2201 C C A GLU B 1 93 ? -6.711 6.842 25.054 0.50 14.99 95 GLU B C 1
ATOM 2202 C C B GLU B 1 93 ? -6.608 7.020 24.893 0.50 15.02 95 GLU B C 1
ATOM 2203 O O A GLU B 1 93 ? -6.353 7.337 26.122 0.50 13.95 95 GLU B O 1
ATOM 2204 O O B GLU B 1 93 ? -6.071 7.853 25.640 0.50 13.26 95 GLU B O 1
ATOM 2215 N N . PHE B 1 94 ? -5.955 5.954 24.396 1.00 12.74 96 PHE B N 1
ATOM 2216 C CA . PHE B 1 94 ? -4.621 5.615 24.895 1.00 10.90 96 PHE B CA 1
ATOM 2217 C C . PHE B 1 94 ? -3.655 6.751 24.559 1.00 9.86 96 PHE B C 1
ATOM 2218 O O . PHE B 1 94 ? -3.566 7.157 23.412 1.00 9.44 96 PHE B O 1
ATOM 2226 N N . ASN B 1 95 ? -2.883 7.208 25.566 1.00 9.14 97 ASN B N 1
ATOM 2227 C CA . ASN B 1 95 ? -2.013 8.368 25.357 1.00 8.82 97 ASN B CA 1
ATOM 2228 C C . ASN B 1 95 ? -0.644 7.894 24.863 1.00 7.72 97 ASN B C 1
ATOM 2229 O O . ASN B 1 95 ? 0.380 7.981 25.556 1.00 7.48 97 ASN B O 1
ATOM 2234 N N . LEU B 1 96 ? -0.594 7.516 23.586 1.00 7.81 98 LEU B N 1
ATOM 2235 C CA . LEU B 1 96 ? 0.627 7.010 22.998 1.00 7.38 98 LEU B CA 1
ATOM 2236 C C . LEU B 1 96 ? 1.661 8.150 22.922 1.00 7.14 98 LEU B C 1
ATOM 2237 O O . LEU B 1 96 ? 2.867 7.878 22.965 1.00 7.64 98 LEU B O 1
ATOM 2242 N N . SER B 1 97 ? 1.201 9.415 22.910 1.00 6.83 99 SER B N 1
ATOM 2243 C CA . SER B 1 97 ? 2.141 10.549 22.800 1.00 7.66 99 SER B CA 1
ATOM 2244 C C . SER B 1 97 ? 3.115 10.594 23.980 1.00 7.64 99 SER B C 1
ATOM 2245 O O . SER B 1 97 ? 4.205 11.175 23.896 1.00 7.99 99 SER B O 1
ATOM 2248 N N . ALA B 1 98 ? 2.729 10.000 25.131 1.00 7.16 100 ALA B N 1
ATOM 2249 C CA . ALA B 1 98 ? 3.602 9.911 26.285 1.00 7.57 100 ALA B CA 1
ATOM 2250 C C . ALA B 1 98 ? 4.840 9.075 26.019 1.00 7.79 100 ALA B C 1
ATOM 2251 O O . ALA B 1 98 ? 5.836 9.236 26.757 1.00 9.69 100 ALA B O 1
ATOM 2253 N N . TYR B 1 99 ? 4.812 8.279 24.946 1.00 6.99 101 TYR B N 1
ATOM 2254 C CA . TYR B 1 99 ? 5.895 7.402 24.558 1.00 7.36 101 TYR B CA 1
ATOM 2255 C C . TYR B 1 99 ? 6.669 7.935 23.364 1.00 7.16 101 TYR B C 1
ATOM 2256 O O . TYR B 1 99 ? 7.612 7.273 22.955 1.00 8.49 101 TYR B O 1
ATOM 2265 N N . PHE B 1 100 ? 6.273 9.073 22.782 1.00 7.29 102 PHE B N 1
ATOM 2266 C CA . PHE B 1 100 ? 6.911 9.488 21.530 1.00 7.16 102 PHE B CA 1
ATOM 2267 C C . PHE B 1 100 ? 8.412 9.699 21.752 1.00 9.35 102 PHE B C 1
ATOM 2268 O O . PHE B 1 100 ? 9.207 9.268 20.922 1.00 9.15 102 PHE B O 1
ATOM 2276 N N A GLU B 1 101 ? 8.785 10.342 22.870 0.50 10.14 103 GLU B N 1
ATOM 2277 N N B GLU B 1 101 ? 8.780 10.347 22.868 0.50 10.56 103 GLU B N 1
ATOM 2278 C CA A GLU B 1 101 ? 10.194 10.608 23.127 0.50 11.33 103 GLU B CA 1
ATOM 2279 C CA B GLU B 1 101 ? 10.189 10.611 23.132 0.50 12.21 103 GLU B CA 1
ATOM 2280 C C A GLU B 1 101 ? 10.975 9.310 23.343 0.50 11.31 103 GLU B C 1
ATOM 2281 C C B GLU B 1 101 ? 10.975 9.320 23.358 0.50 11.77 103 GLU B C 1
ATOM 2282 O O A GLU B 1 101 ? 12.049 9.128 22.760 0.50 10.86 103 GLU B O 1
ATOM 2283 O O B GLU B 1 101 ? 12.051 9.150 22.785 0.50 11.29 103 GLU B O 1
ATOM 2294 N N . ARG B 1 102 ? 10.427 8.394 24.150 1.00 10.81 104 ARG B N 1
ATOM 2295 C CA . ARG B 1 102 ? 11.086 7.128 24.422 1.00 11.27 104 ARG B CA 1
ATOM 2296 C C . ARG B 1 102 ? 11.276 6.336 23.128 1.00 9.47 104 ARG B C 1
ATOM 2297 O O . ARG B 1 102 ? 12.337 5.755 22.886 1.00 9.94 104 ARG B O 1
ATOM 2305 N N . ALA B 1 103 ? 10.218 6.250 22.322 1.00 8.28 105 ALA B N 1
ATOM 2306 C CA . ALA B 1 103 ? 10.286 5.489 21.090 1.00 8.36 105 ALA B CA 1
ATOM 2307 C C . ALA B 1 103 ? 11.246 6.139 20.112 1.00 9.10 105 ALA B C 1
ATOM 2308 O O . ALA B 1 103 ? 12.050 5.435 19.441 1.00 10.52 105 ALA B O 1
ATOM 2310 N N . ALA B 1 104 ? 11.236 7.479 20.0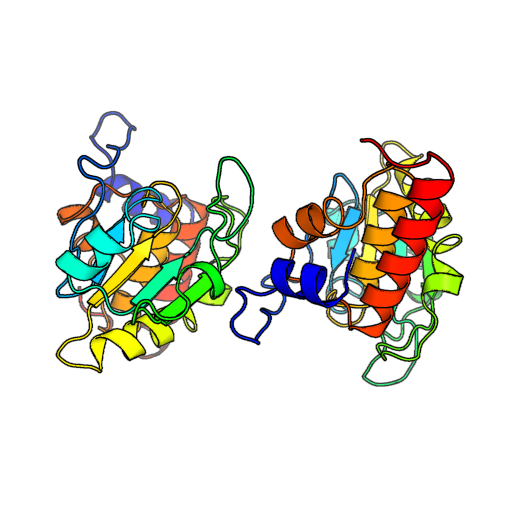49 1.00 8.59 106 ALA B N 1
ATOM 2311 C CA . ALA B 1 104 ? 12.138 8.163 19.125 1.00 8.74 106 ALA B CA 1
ATOM 2312 C C . ALA B 1 104 ? 13.596 7.938 19.553 1.00 9.75 106 ALA B C 1
ATOM 2313 O O . ALA B 1 104 ?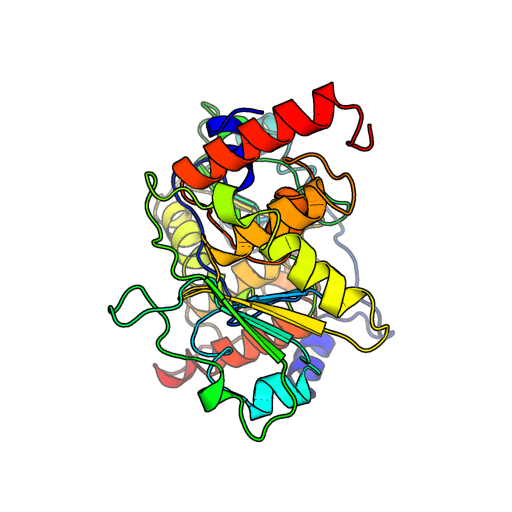 14.469 7.770 18.713 1.00 10.57 106 ALA B O 1
ATOM 2315 N N . ASP B 1 105 ? 13.815 7.924 20.853 1.00 10.51 107 ASP B N 1
ATOM 2316 C CA . ASP B 1 105 ? 15.153 7.674 21.377 1.00 12.41 107 ASP B CA 1
ATOM 2317 C C . ASP B 1 105 ? 15.616 6.267 21.011 1.00 12.96 107 ASP B C 1
ATOM 2318 O O . ASP B 1 105 ? 16.794 6.076 20.685 1.00 12.61 107 ASP B O 1
ATOM 2323 N N . PHE B 1 106 ? 14.711 5.269 21.066 1.00 10.65 108 PHE B N 1
ATOM 2324 C CA . PHE B 1 106 ? 15.075 3.893 20.766 1.00 10.61 108 PHE B CA 1
ATOM 2325 C C . PHE B 1 106 ? 15.372 3.753 19.275 1.00 11.08 108 PHE B C 1
ATOM 2326 O O . PHE B 1 106 ? 16.331 3.069 18.874 1.00 12.84 108 PHE B O 1
ATOM 2334 N N . ILE B 1 107 ? 14.536 4.358 18.434 1.00 11.57 109 ILE B N 1
ATOM 2335 C CA . ILE B 1 107 ? 14.774 4.305 17.003 1.00 11.05 109 ILE B CA 1
ATOM 2336 C C . ILE B 1 107 ? 16.117 4.982 16.719 1.00 12.36 109 ILE B C 1
ATOM 2337 O O . ILE B 1 107 ? 16.911 4.472 15.908 1.00 12.80 109 ILE B O 1
ATOM 2342 N N . ASP B 1 108 ? 16.349 6.159 17.308 1.00 12.90 110 ASP B N 1
ATOM 2343 C CA . ASP B 1 108 ? 17.619 6.873 17.136 1.00 16.47 110 ASP B CA 1
ATOM 2344 C C . ASP B 1 108 ? 18.808 6.031 17.581 1.00 16.60 110 ASP B C 1
ATOM 2345 O O . ASP B 1 108 ? 19.858 6.075 16.931 1.00 17.41 110 ASP B O 1
ATOM 2350 N N . GLN B 1 109 ? 18.655 5.290 18.677 1.00 16.08 111 GLN B N 1
ATOM 2351 C CA . GLN B 1 109 ? 19.714 4.418 19.190 1.00 18.00 111 GLN B CA 1
ATOM 2352 C C . GLN B 1 109 ? 20.085 3.382 18.127 1.00 19.26 111 GLN B C 1
ATOM 2353 O O . GLN B 1 109 ? 21.269 3.151 17.842 1.00 17.87 111 GLN B O 1
ATOM 2359 N N . ALA B 1 110 ? 19.073 2.789 17.491 1.00 16.54 112 ALA B N 1
ATOM 2360 C CA . ALA B 1 110 ? 19.281 1.808 16.445 1.00 15.20 112 ALA B CA 1
ATOM 2361 C C . ALA B 1 110 ? 19.963 2.433 15.226 1.00 14.90 112 ALA B C 1
ATOM 2362 O O . ALA B 1 110 ? 20.891 1.844 14.636 1.00 16.32 112 ALA B O 1
ATOM 2364 N N . LEU B 1 111 ? 19.468 3.582 14.776 1.00 12.77 113 LEU B N 1
ATOM 2365 C CA . LEU B 1 111 ? 19.893 4.130 13.489 1.00 13.48 113 LEU B CA 1
ATOM 2366 C C . LEU B 1 111 ? 21.238 4.842 13.651 1.00 14.22 113 LEU B C 1
ATOM 2367 O O . LEU B 1 111 ? 21.905 5.096 12.650 1.00 13.91 113 LEU B O 1
ATOM 2372 N N . ALA B 1 112 ? 21.624 5.127 14.895 1.00 13.94 114 ALA B N 1
ATOM 2373 C CA . ALA B 1 112 ? 22.917 5.783 15.145 1.00 15.24 114 ALA B CA 1
ATOM 2374 C C . ALA B 1 112 ? 24.047 4.826 14.776 1.00 13.75 114 ALA B C 1
ATOM 2375 O O . ALA B 1 112 ? 25.161 5.281 14.445 1.00 14.85 114 ALA B O 1
ATOM 2377 N N . GLN B 1 113 ? 23.785 3.533 14.902 1.00 13.43 115 GLN B N 1
ATOM 2378 C CA . GLN B 1 113 ? 24.667 2.463 14.461 1.00 15.06 115 GLN B CA 1
ATOM 2379 C C . GLN B 1 113 ? 24.475 2.286 12.957 1.00 15.07 115 GLN B C 1
ATOM 2380 O O . GLN B 1 113 ? 23.336 2.111 12.475 1.00 12.81 115 GLN B O 1
ATOM 2386 N N . LYS B 1 114 ? 25.570 2.305 12.187 1.00 13.55 116 LYS B N 1
ATOM 2387 C CA . LYS B 1 114 ? 25.423 2.365 10.739 1.00 14.11 116 LYS B CA 1
ATOM 2388 C C . LYS B 1 114 ? 24.912 1.038 10.188 1.00 14.67 116 LYS B C 1
ATOM 2389 O O . LYS B 1 114 ? 24.328 1.031 9.097 1.00 15.71 116 LYS B O 1
ATOM 2395 N N . ASN B 1 115 ? 25.080 -0.054 10.941 1.00 15.03 117 ASN B N 1
ATOM 2396 C CA . ASN B 1 115 ? 24.552 -1.348 10.562 1.00 16.86 117 ASN B CA 1
ATOM 2397 C C . ASN B 1 115 ? 23.277 -1.684 11.336 1.00 17.22 117 ASN B C 1
ATOM 2398 O O . ASN B 1 115 ? 22.855 -2.835 11.337 1.00 19.73 117 ASN B O 1
ATOM 2403 N N . GLY B 1 116 ? 22.700 -0.696 12.015 1.00 14.11 118 GLY B N 1
ATOM 2404 C CA . GLY B 1 116 ? 21.481 -0.952 12.773 1.00 13.70 118 GLY B CA 1
ATOM 2405 C C . GLY B 1 116 ? 20.263 -0.987 11.851 1.00 12.32 118 GLY B C 1
ATOM 2406 O O . GLY B 1 116 ? 20.203 -0.233 10.895 1.00 13.61 118 GLY B O 1
ATOM 2407 N N . ARG B 1 117 ? 19.289 -1.815 12.231 1.00 12.28 119 ARG B N 1
ATOM 2408 C CA . ARG B 1 117 ? 17.983 -1.835 11.532 1.00 12.38 119 ARG B CA 1
ATOM 2409 C C . ARG B 1 117 ? 16.926 -2.094 12.615 1.00 10.82 119 ARG B C 1
ATOM 2410 O O . ARG B 1 117 ? 17.149 -2.979 13.427 1.00 10.92 119 ARG B O 1
ATOM 2418 N N . VAL B 1 118 ? 15.851 -1.304 12.627 1.00 10.27 120 VAL B N 1
ATOM 2419 C CA . VAL B 1 118 ? 14.867 -1.456 13.689 1.00 10.15 120 VAL B CA 1
ATOM 2420 C C . VAL B 1 118 ? 13.517 -1.898 13.120 1.00 9.03 120 VAL B C 1
ATOM 2421 O O . VAL B 1 118 ? 13.101 -1.410 12.071 1.00 9.72 120 VAL B O 1
ATOM 2425 N N . LEU B 1 119 ? 12.904 -2.885 13.772 1.00 8.42 121 LEU B N 1
ATOM 2426 C CA . LEU B 1 119 ? 11.502 -3.214 13.509 1.00 8.36 121 LEU B CA 1
ATOM 2427 C C . LEU B 1 119 ? 10.670 -2.603 14.614 1.00 8.04 121 LEU B C 1
ATOM 2428 O O . LEU B 1 119 ? 10.900 -2.886 15.783 1.00 8.37 121 LEU B O 1
ATOM 2433 N N . VAL B 1 120 ? 9.702 -1.755 14.196 1.00 7.28 122 VAL B N 1
ATOM 2434 C CA . VAL B 1 120 ? 8.690 -1.233 15.093 1.00 7.91 122 VAL B CA 1
ATOM 2435 C C . VAL B 1 120 ? 7.417 -1.973 14.730 1.00 7.71 122 VAL B C 1
ATOM 2436 O O . VAL B 1 120 ? 6.985 -1.924 13.575 1.00 8.50 122 VAL B O 1
ATOM 2440 N N . HIS B 1 121 ? 6.884 -2.774 15.639 1.00 6.77 123 HIS B N 1
ATOM 2441 C CA . HIS B 1 121 ? 5.733 -3.569 15.251 1.00 6.52 123 HIS B CA 1
ATOM 2442 C C . HIS B 1 121 ? 4.640 -3.515 16.299 1.00 6.68 123 HIS B C 1
ATOM 2443 O O . HIS B 1 121 ? 4.853 -3.114 17.460 1.00 6.80 123 HIS B O 1
ATOM 2450 N N . CYS B 1 122 ? 3.444 -3.912 15.882 1.00 6.68 124 CYS B N 1
ATOM 2451 C CA . CYS B 1 122 ? 2.356 -4.095 16.816 1.00 8.02 124 CYS B CA 1
ATOM 2452 C C . CYS B 1 122 ? 1.709 -5.435 16.437 1.00 9.12 124 CYS B C 1
ATOM 2453 O O . CYS B 1 122 ? 2.410 -6.356 16.006 1.00 10.15 124 CYS B O 1
ATOM 2456 N N . ARG B 1 123 ? 0.408 -5.588 16.637 1.00 10.49 125 ARG B N 1
ATOM 2457 C CA . ARG B 1 123 ? -0.203 -6.854 16.270 1.00 10.80 125 ARG B CA 1
ATOM 2458 C C . ARG B 1 123 ? -0.346 -6.944 14.754 1.00 10.07 125 ARG B C 1
ATOM 2459 O O . ARG B 1 123 ? 0.002 -7.977 14.170 1.00 9.94 125 ARG B O 1
ATOM 2467 N N . GLU B 1 124 ? -0.869 -5.893 14.099 1.00 10.81 126 GLU B N 1
ATOM 2468 C CA . GLU B 1 124 ? -1.043 -5.868 12.651 1.00 11.90 126 GLU B CA 1
ATOM 2469 C C . GLU B 1 124 ? -0.015 -4.962 11.953 1.00 10.77 126 GLU B C 1
ATOM 2470 O O . GLU B 1 124 ? 0.064 -4.983 10.727 1.00 11.78 126 GLU B O 1
ATOM 2476 N N . GLY B 1 125 ? 0.715 -4.109 12.690 1.00 9.64 127 GLY B N 1
ATOM 2477 C CA . GLY B 1 125 ? 1.596 -3.174 12.001 1.00 8.63 127 GLY B CA 1
ATOM 2478 C C . GLY B 1 125 ? 0.803 -2.090 11.275 1.00 8.50 127 GLY B C 1
ATOM 2479 O O . GLY B 1 125 ? 1.207 -1.630 10.207 1.00 8.65 127 GLY B O 1
ATOM 2480 N N . TYR B 1 126 ? -0.324 -1.694 11.871 1.00 8.65 128 TYR B N 1
ATOM 2481 C CA . TYR B 1 126 ? -1.277 -0.811 11.218 1.00 8.96 128 TYR B CA 1
ATOM 2482 C C . TYR B 1 126 ? -1.543 0.481 11.987 1.00 8.96 128 TYR B C 1
ATOM 2483 O O . TYR B 1 126 ? -1.763 1.498 11.347 1.00 9.69 128 TYR B O 1
ATOM 2492 N N . SER B 1 127 ? -1.558 0.478 13.335 1.00 7.66 129 SER B N 1
ATOM 2493 C CA . SER B 1 127 ? -1.945 1.665 14.097 1.00 7.80 129 SER B CA 1
ATOM 2494 C C . SER B 1 127 ? -0.888 2.130 15.117 1.00 8.32 129 SER B C 1
ATOM 2495 O O . SER B 1 127 ? -0.341 3.203 15.002 1.00 9.46 129 SER B O 1
ATOM 2498 N N . ARG B 1 128 ? -0.604 1.334 16.141 1.00 7.52 130 ARG B N 1
ATOM 2499 C CA . ARG B 1 128 ? 0.322 1.681 17.208 1.00 7.16 130 ARG B CA 1
ATOM 2500 C C . ARG B 1 128 ? 1.730 1.882 16.653 1.00 7.14 130 ARG B C 1
ATOM 2501 O O . ARG B 1 128 ? 2.300 2.946 16.890 1.00 6.99 130 ARG B O 1
ATOM 2509 N N . SER B 1 129 ? 2.231 0.911 15.876 1.00 6.91 131 SER B N 1
ATOM 2510 C CA . SER B 1 129 ? 3.615 0.991 15.431 1.00 6.71 131 SER B CA 1
ATOM 2511 C C . SER B 1 129 ? 3.817 2.113 14.426 1.00 6.61 131 SER B C 1
ATOM 2512 O O . SER B 1 129 ? 4.792 2.894 14.512 1.00 6.21 131 SER B O 1
ATOM 2515 N N . PRO B 1 130 ? 2.978 2.294 13.399 1.00 6.49 132 PRO B N 1
ATOM 2516 C CA . PRO B 1 130 ? 3.198 3.411 12.465 1.00 6.88 132 PRO B CA 1
ATOM 2517 C C . PRO B 1 130 ? 3.143 4.778 13.120 1.00 7.23 132 PRO B C 1
ATOM 2518 O O . PRO B 1 130 ? 3.839 5.708 12.713 1.00 7.56 132 PRO B O 1
ATOM 2522 N N . THR B 1 131 ? 2.316 4.915 14.163 1.00 7.33 133 THR B N 1
ATOM 2523 C CA . THR B 1 131 ? 2.224 6.180 14.867 1.00 6.94 133 THR B CA 1
ATOM 2524 C C . THR B 1 131 ? 3.591 6.560 15.435 1.00 6.50 133 THR B C 1
ATOM 2525 O O . THR B 1 131 ? 4.010 7.715 15.362 1.00 7.02 133 THR B O 1
ATOM 2529 N N . LEU B 1 132 ? 4.228 5.605 16.093 1.00 5.95 134 LEU B N 1
ATOM 2530 C CA . LEU B 1 132 ? 5.539 5.853 16.675 1.00 6.41 134 LEU B CA 1
ATOM 2531 C C . LEU B 1 132 ? 6.567 6.201 15.609 1.00 7.04 134 LEU B C 1
ATOM 2532 O O . LEU B 1 132 ? 7.382 7.122 15.870 1.00 7.30 134 LEU B O 1
ATOM 2537 N N . VAL B 1 133 ? 6.535 5.531 14.445 1.00 7.06 135 VAL B N 1
ATOM 2538 C CA . VAL B 1 133 ? 7.476 5.871 13.383 1.00 7.15 135 VAL B CA 1
ATOM 2539 C C . VAL B 1 133 ? 7.207 7.285 12.871 1.00 7.89 135 VAL B C 1
ATOM 2540 O O . VAL B 1 133 ? 8.143 8.071 12.628 1.00 8.71 135 VAL B O 1
ATOM 2544 N N . ILE B 1 134 ? 5.950 7.608 12.614 1.00 6.79 136 ILE B N 1
ATOM 2545 C CA . ILE B 1 134 ? 5.620 8.950 12.141 1.00 7.39 136 ILE B CA 1
ATOM 2546 C C . ILE B 1 134 ? 6.111 10.005 13.136 1.00 7.75 136 ILE B C 1
ATOM 2547 O O . ILE B 1 134 ? 6.714 11.010 12.731 1.00 8.14 136 ILE B O 1
ATOM 2552 N N . ALA B 1 135 ? 5.894 9.771 14.444 1.00 7.62 137 ALA B N 1
ATOM 2553 C CA . ALA B 1 135 ? 6.339 10.737 15.437 1.00 8.66 137 ALA B CA 1
ATOM 2554 C C . ALA B 1 135 ? 7.849 10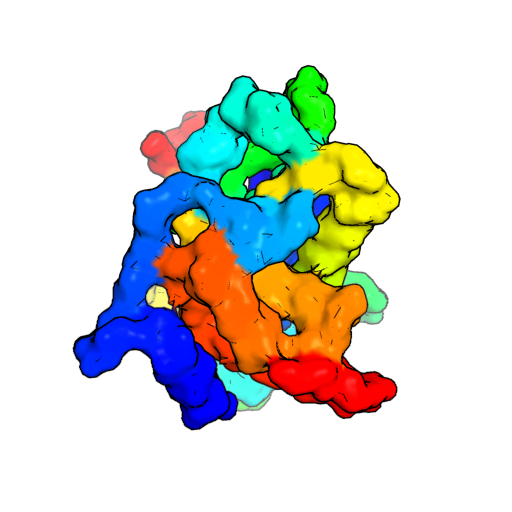.893 15.434 1.00 8.77 137 ALA B C 1
ATOM 2555 O O . ALA B 1 135 ? 8.359 12.024 15.544 1.00 9.88 137 ALA B O 1
ATOM 2557 N N . TYR B 1 136 ? 8.563 9.772 15.240 1.00 8.11 138 TYR B N 1
ATOM 2558 C CA . TYR B 1 136 ? 10.021 9.798 15.110 1.00 9.30 138 TYR B CA 1
ATOM 2559 C C . TYR B 1 136 ? 10.413 10.676 13.925 1.00 9.75 138 TYR B C 1
ATOM 2560 O O . TYR B 1 136 ? 11.340 11.471 14.069 1.00 11.70 138 TYR B O 1
ATOM 2569 N N . LEU B 1 137 ? 9.778 10.511 12.774 1.00 8.64 139 LEU B N 1
ATOM 2570 C CA . LEU B 1 137 ? 10.171 11.252 11.584 1.00 10.18 139 LEU B CA 1
ATOM 2571 C C . LEU B 1 137 ? 9.936 12.740 11.827 1.00 11.38 139 LEU B C 1
ATOM 2572 O O . LEU B 1 137 ? 10.723 13.548 11.344 1.00 12.34 139 LEU B O 1
ATOM 2577 N N . MET B 1 138 ? 8.856 13.099 12.524 1.00 10.35 140 MET B N 1
ATOM 2578 C CA . MET B 1 138 ? 8.575 14.497 12.819 1.00 10.86 140 MET B CA 1
ATOM 2579 C C . MET B 1 138 ? 9.614 15.046 13.806 1.00 12.36 140 MET B C 1
ATOM 2580 O O . MET B 1 138 ? 10.172 16.135 13.589 1.00 13.17 140 MET B O 1
ATOM 2585 N N . MET B 1 139 ? 9.851 14.315 14.902 1.00 10.95 141 MET B N 1
ATOM 2586 C CA . MET B 1 139 ? 10.675 14.772 15.995 1.00 12.63 141 MET B CA 1
ATOM 2587 C C . MET B 1 139 ? 12.154 14.768 15.639 1.00 14.82 141 MET B C 1
ATOM 2588 O O . MET B 1 139 ? 12.874 15.618 16.179 1.00 16.62 141 MET B O 1
ATOM 2593 N N . ARG B 1 140 ? 12.620 13.805 14.824 1.00 14.27 142 ARG B N 1
ATOM 2594 C CA . ARG B 1 140 ? 14.053 13.608 14.648 1.00 15.01 142 ARG B CA 1
ATOM 2595 C C . ARG B 1 140 ? 14.532 13.864 13.212 1.00 16.36 142 ARG B C 1
ATOM 2596 O O . ARG B 1 140 ? 15.727 14.095 13.029 1.00 19.18 142 ARG B O 1
ATOM 2604 N N A GLN B 1 141 ? 13.655 13.800 12.208 0.50 15.97 143 GLN B N 1
ATOM 2605 N N B GLN B 1 141 ? 13.658 13.762 12.208 0.50 15.72 143 GLN B N 1
ATOM 2606 C CA A GLN B 1 141 ? 14.012 14.133 10.825 0.50 16.34 143 GLN B CA 1
ATOM 2607 C CA B GLN B 1 141 ? 14.015 14.083 10.823 0.50 16.06 143 GLN B CA 1
ATOM 2608 C C A GLN B 1 141 ? 13.322 15.416 10.357 0.50 16.19 143 GLN B C 1
ATOM 2609 C C B GLN B 1 141 ? 13.280 15.356 10.352 0.50 16.21 143 GLN B C 1
ATOM 2610 O O A GLN B 1 141 ? 13.366 15.762 9.176 0.50 16.19 143 GLN B O 1
ATOM 2611 O O B GLN B 1 141 ? 13.272 15.663 9.156 0.50 16.66 143 GLN B O 1
ATOM 2622 N N . LYS B 1 142 ? 12.620 16.095 11.273 1.00 16.69 144 LYS B N 1
ATOM 2623 C CA . LYS B 1 142 ? 11.997 17.382 11.037 1.00 18.02 144 LYS B CA 1
ATOM 2624 C C . LYS B 1 142 ? 10.935 17.365 9.945 1.00 17.28 144 LYS B C 1
ATOM 2625 O O . LYS B 1 142 ? 10.650 18.399 9.370 1.00 18.61 144 LYS B O 1
ATOM 2631 N N . MET B 1 143 ? 10.229 16.235 9.741 1.00 15.21 145 MET B N 1
ATOM 2632 C CA . MET B 1 143 ? 9.186 16.150 8.736 1.00 16.01 145 MET B CA 1
ATOM 2633 C C . MET B 1 143 ? 7.861 16.593 9.337 1.00 15.87 145 MET B C 1
ATOM 2634 O O . MET B 1 143 ? 7.516 16.176 10.443 1.00 15.81 145 MET B O 1
ATOM 2639 N N . ASP B 1 144 ? 7.081 17.424 8.623 1.00 16.09 146 ASP B N 1
ATOM 2640 C CA . ASP B 1 144 ? 5.721 17.701 9.046 1.00 14.95 146 ASP B CA 1
ATOM 2641 C C . ASP B 1 144 ? 4.906 16.404 8.962 1.00 13.95 146 ASP B C 1
ATOM 2642 O O . ASP B 1 144 ? 5.301 15.441 8.264 1.00 14.68 146 ASP B O 1
ATOM 2647 N N . VAL B 1 145 ? 3.815 16.366 9.721 1.00 15.03 147 VAL B N 1
ATOM 2648 C CA . VAL B 1 145 ? 3.000 15.161 9.841 1.00 14.48 147 VAL B CA 1
ATOM 2649 C C . VAL B 1 145 ? 2.476 14.700 8.488 1.00 14.40 147 VAL B C 1
ATOM 2650 O O . VAL B 1 145 ? 2.402 13.488 8.248 1.00 12.12 147 VAL B O 1
ATOM 2654 N N A LYS B 1 146 ? 2.023 15.615 7.621 0.50 14.64 148 LYS B N 1
ATOM 2655 N N B LYS B 1 146 ? 2.229 15.621 7.538 0.50 14.71 148 LYS B N 1
ATOM 2656 C CA A LYS B 1 146 ? 1.429 15.120 6.386 0.50 15.34 148 LYS B CA 1
ATOM 2657 C CA B LYS B 1 146 ? 1.783 15.197 6.212 0.50 15.62 148 LYS B CA 1
ATOM 2658 C C A LYS B 1 146 ? 2.514 14.448 5.547 0.50 14.44 148 LYS B C 1
ATOM 2659 C C B LYS B 1 146 ? 2.900 14.450 5.489 0.50 13.42 148 LYS B C 1
ATOM 2660 O O A LYS B 1 146 ? 2.252 13.421 4.935 0.50 14.52 148 LYS B O 1
ATOM 2661 O O B LYS B 1 146 ? 2.703 13.369 4.941 0.50 11.96 148 LYS B O 1
ATOM 2672 N N A SER B 1 147 ? 3.727 15.003 5.508 0.50 13.91 149 SER B N 1
ATOM 2673 N N B SER B 1 147 ? 4.088 15.032 5.449 0.50 12.31 149 SER B N 1
ATOM 2674 C CA A SER B 1 147 ? 4.788 14.385 4.726 0.50 15.95 149 SER B CA 1
ATOM 2675 C CA B SER B 1 147 ? 5.195 14.392 4.768 0.50 13.10 149 SER B CA 1
ATOM 2676 C C A SER B 1 147 ? 5.224 13.044 5.331 0.50 13.86 149 SER B C 1
ATOM 2677 C C B SER B 1 147 ? 5.500 13.032 5.397 0.50 12.34 149 SER B C 1
ATOM 2678 O O A SER B 1 147 ? 5.435 12.074 4.602 0.50 13.51 149 SER B O 1
ATOM 2679 O O B SER B 1 147 ? 5.807 12.069 4.688 0.50 12.65 149 SER B O 1
ATOM 2684 N N A ALA B 1 148 ? 5.369 12.997 6.660 0.50 12.41 150 ALA B N 1
ATOM 2685 N N B ALA B 1 148 ? 5.417 12.978 6.727 0.50 11.47 150 ALA B N 1
ATOM 2686 C CA A ALA B 1 148 ? 5.826 11.792 7.344 0.50 11.83 150 ALA B CA 1
ATOM 2687 C CA B ALA B 1 148 ? 5.830 11.790 7.455 0.50 11.19 150 ALA B CA 1
ATOM 2688 C C A ALA B 1 148 ? 4.790 10.675 7.210 0.50 10.64 150 ALA B C 1
ATOM 2689 C C B ALA B 1 148 ? 4.809 10.670 7.246 0.50 10.31 150 ALA B C 1
ATOM 2690 O O A ALA B 1 148 ? 5.113 9.534 6.892 0.50 10.44 150 ALA B O 1
ATOM 2691 O O B ALA B 1 148 ? 5.173 9.533 6.924 0.50 10.14 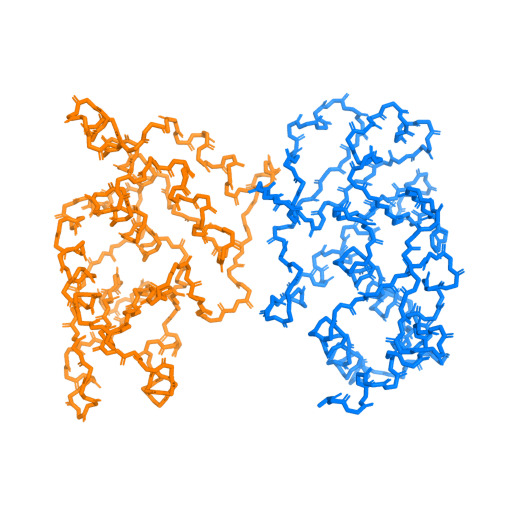150 ALA B O 1
ATOM 2694 N N . LEU B 1 149 ? 3.530 11.000 7.473 1.00 10.46 151 LEU B N 1
ATOM 2695 C CA . LEU B 1 149 ? 2.454 10.024 7.285 1.00 11.38 151 LEU B CA 1
ATOM 2696 C C . LEU B 1 149 ? 2.425 9.555 5.834 1.00 11.83 151 LEU B C 1
ATOM 2697 O O . LEU B 1 149 ? 2.238 8.380 5.579 1.00 12.11 151 LEU B O 1
ATOM 2702 N N . SER B 1 150 ? 2.602 10.472 4.885 1.00 11.93 152 SER B N 1
ATOM 2703 C CA . SER B 1 150 ? 2.519 10.141 3.462 1.00 14.27 152 SER B CA 1
ATOM 2704 C C . SER B 1 150 ? 3.617 9.167 3.059 1.00 12.87 152 SER B C 1
ATOM 2705 O O . SER B 1 150 ? 3.356 8.226 2.320 1.00 12.61 152 SER B O 1
ATOM 2708 N N . ILE B 1 151 ? 4.836 9.359 3.557 1.00 11.66 153 ILE B N 1
ATOM 2709 C CA . ILE B 1 151 ? 5.913 8.493 3.135 1.00 14.44 153 ILE B CA 1
ATOM 2710 C C . ILE B 1 151 ? 5.723 7.105 3.757 1.00 11.41 153 ILE B C 1
ATOM 2711 O O . ILE B 1 151 ? 5.974 6.096 3.104 1.00 11.17 153 ILE B O 1
ATOM 2716 N N . VAL B 1 152 ? 5.264 7.035 5.011 1.00 9.00 154 VAL B N 1
ATOM 2717 C CA . VAL B 1 152 ? 5.029 5.722 5.603 1.00 8.20 154 VAL B CA 1
ATOM 2718 C C . VAL B 1 152 ? 3.889 5.018 4.855 1.00 7.90 154 VAL B C 1
ATOM 2719 O O . VAL B 1 152 ? 4.010 3.826 4.548 1.00 8.54 154 VAL B O 1
ATOM 2723 N N . ARG B 1 153 ? 2.793 5.726 4.585 1.00 7.63 155 ARG B N 1
ATOM 2724 C CA . ARG B 1 153 ? 1.661 5.143 3.877 1.00 7.68 155 ARG B CA 1
ATOM 2725 C C . ARG B 1 153 ? 2.035 4.703 2.471 1.00 8.27 155 ARG B C 1
ATOM 2726 O O . ARG B 1 153 ? 1.437 3.748 1.962 1.00 8.60 155 ARG B O 1
ATOM 2734 N N . GLN B 1 154 ? 2.983 5.385 1.815 1.00 8.90 156 GLN B N 1
ATOM 2735 C CA . GLN B 1 154 ? 3.379 4.951 0.482 1.00 10.28 156 GLN B CA 1
ATOM 2736 C C . GLN B 1 154 ? 4.004 3.553 0.537 1.00 11.37 156 GLN B C 1
ATOM 2737 O O . GLN B 1 154 ? 3.853 2.766 -0.419 1.00 11.98 156 GLN B O 1
ATOM 2743 N N . ASN B 1 155 ? 4.649 3.230 1.662 1.00 9.05 157 ASN B N 1
ATOM 2744 C CA . ASN B 1 155 ? 5.399 2.008 1.805 1.00 9.48 157 ASN B CA 1
ATOM 2745 C C . ASN B 1 155 ? 4.668 0.918 2.592 1.00 9.01 157 ASN B C 1
ATOM 2746 O O . ASN B 1 155 ? 5.115 -0.218 2.545 1.00 8.41 157 ASN B O 1
ATOM 2751 N N . ARG B 1 156 ? 3.565 1.239 3.270 1.00 8.09 158 ARG B N 1
ATOM 2752 C CA . ARG B 1 156 ? 2.809 0.204 3.966 1.00 7.79 158 ARG B CA 1
ATOM 2753 C C . ARG B 1 156 ? 1.398 0.734 4.202 1.00 7.26 158 ARG B C 1
ATOM 2754 O O . ARG B 1 156 ? 1.210 1.910 4.537 1.00 6.76 158 ARG B O 1
ATOM 2762 N N . GLU B 1 157 ? 0.411 -0.127 4.000 1.00 7.78 159 GLU B N 1
ATOM 2763 C CA . GLU B 1 157 ? -0.953 0.263 4.304 1.00 7.75 159 GLU B CA 1
ATOM 2764 C C . GLU B 1 157 ? -1.052 0.421 5.827 1.00 9.19 159 GLU B C 1
ATOM 2765 O O . GLU B 1 157 ? -0.797 -0.521 6.579 1.00 11.54 159 GLU B O 1
ATOM 2771 N N . ILE B 1 158 ? -1.306 1.654 6.289 1.00 7.40 160 ILE B N 1
ATOM 2772 C CA . ILE B 1 158 ? -1.397 1.927 7.728 1.00 7.45 160 ILE B CA 1
ATOM 2773 C C . ILE B 1 158 ? -2.699 2.687 8.002 1.00 7.83 160 ILE B C 1
ATOM 2774 O O . ILE B 1 158 ? -3.324 3.233 7.089 1.00 8.08 160 ILE B O 1
ATOM 2779 N N . GLY B 1 159 ? -3.093 2.712 9.268 1.00 9.26 161 GLY B N 1
ATOM 2780 C CA . GLY B 1 159 ? -4.317 3.402 9.647 1.00 9.38 161 GLY B CA 1
ATOM 2781 C C . GLY B 1 159 ? -4.320 3.715 11.135 1.00 8.58 161 GLY B C 1
ATOM 2782 O O . GLY B 1 159 ? -5.000 3.043 11.928 1.00 9.30 161 GLY B O 1
ATOM 2783 N N . PRO B 1 160 ? -3.499 4.692 11.584 1.00 8.65 162 PRO B N 1
ATOM 2784 C CA . PRO B 1 160 ? -3.542 5.091 12.988 1.00 7.91 162 PRO B CA 1
ATOM 2785 C C . PRO B 1 160 ? -4.982 5.459 13.345 1.00 8.92 162 PRO B C 1
ATOM 2786 O O . PRO B 1 160 ? -5.666 6.150 12.568 1.00 7.42 162 PRO B O 1
ATOM 2790 N N . ASN B 1 161 ? -5.385 5.054 14.547 1.00 8.35 163 ASN B N 1
ATOM 2791 C CA . ASN B 1 161 ? -6.723 5.415 15.011 1.00 8.37 163 ASN B CA 1
ATOM 2792 C C . ASN B 1 161 ? -6.822 6.946 15.173 1.00 8.43 163 ASN B C 1
ATOM 2793 O O . ASN B 1 161 ? -5.846 7.697 15.254 1.00 8.54 163 ASN B O 1
ATOM 2798 N N . ASP B 1 162 ? -8.059 7.442 15.261 1.00 7.82 164 ASP B N 1
ATOM 2799 C CA . ASP B 1 162 ? -8.245 8.876 15.277 1.00 9.99 164 ASP B CA 1
ATOM 2800 C C . ASP B 1 162 ? -7.633 9.581 16.479 1.00 8.87 164 ASP B C 1
ATOM 2801 O O . ASP B 1 162 ? -7.281 10.754 16.352 1.00 10.44 164 ASP B O 1
ATOM 2806 N N . GLY B 1 163 ? -7.550 8.915 17.611 1.00 10.00 165 GLY B N 1
ATOM 2807 C CA . GLY B 1 163 ? -6.893 9.470 18.789 1.00 8.90 165 GLY B CA 1
ATOM 2808 C C . GLY B 1 163 ? -5.399 9.678 18.530 1.00 8.87 165 GLY B C 1
ATOM 2809 O O . GLY B 1 163 ? -4.853 10.730 18.867 1.00 8.99 165 GLY B O 1
ATOM 2810 N N . PHE B 1 164 ? -4.761 8.640 17.958 1.00 8.29 166 PHE B N 1
ATOM 2811 C CA . PHE B 1 164 ? -3.352 8.738 17.616 1.00 7.48 166 PHE B CA 1
ATOM 2812 C C . PHE B 1 164 ? -3.115 9.866 16.614 1.00 7.58 166 PHE B C 1
ATOM 2813 O O . PHE B 1 164 ? -2.123 10.603 16.682 1.00 7.30 166 PHE B O 1
ATOM 2821 N N . LEU B 1 165 ? -4.008 9.980 15.608 1.00 8.00 167 LEU B N 1
ATOM 2822 C CA . LEU B 1 165 ? -3.902 11.048 14.620 1.00 9.24 167 LEU B CA 1
ATOM 2823 C C . LEU B 1 165 ? -4.033 12.422 15.291 1.00 8.79 167 LEU B C 1
ATOM 2824 O O . LEU B 1 165 ? -3.270 13.313 14.972 1.00 9.59 167 LEU B O 1
ATOM 2829 N N . ALA B 1 166 ? -4.936 12.558 16.270 1.00 9.89 168 ALA B N 1
ATOM 2830 C CA . ALA B 1 166 ? -5.070 13.810 16.993 1.00 10.62 168 ALA B CA 1
ATOM 2831 C C . ALA B 1 166 ? -3.768 14.133 17.740 1.00 10.23 168 ALA B C 1
ATOM 2832 O O . ALA B 1 166 ? -3.319 15.280 17.736 1.00 10.94 168 ALA B O 1
ATOM 2834 N N . GLN B 1 167 ? -3.171 13.122 18.347 1.00 8.85 169 GLN B N 1
ATOM 2835 C CA . GLN B 1 167 ? -1.920 13.279 19.053 1.00 8.92 169 GLN B CA 1
ATOM 2836 C C . GLN B 1 167 ? -0.809 13.703 18.107 1.00 8.92 169 GLN B C 1
ATOM 2837 O O . GLN B 1 167 ? 0.049 14.528 18.484 1.00 9.21 169 GLN B O 1
ATOM 2843 N N . LEU B 1 168 ? -0.774 13.128 16.897 1.00 8.23 170 LEU B N 1
ATOM 2844 C CA . LEU B 1 168 ? 0.219 13.538 15.913 1.00 8.81 170 LEU B CA 1
ATOM 2845 C C . LEU B 1 168 ? -0.016 14.994 15.466 1.00 9.36 170 LEU B C 1
ATOM 2846 O O . LEU B 1 168 ? 0.955 15.692 15.237 1.00 9.74 170 LEU B O 1
ATOM 2851 N N . CYS B 1 169 ? -1.267 15.403 15.285 1.00 11.40 171 CYS B N 1
ATOM 2852 C CA . CYS B 1 169 ? -1.577 16.780 14.913 1.00 12.63 171 CYS B CA 1
ATOM 2853 C C . CYS B 1 169 ? -1.127 17.742 16.015 1.00 12.74 171 CYS B C 1
ATOM 2854 O O . CYS B 1 169 ? -0.555 18.795 15.708 1.00 13.08 171 CYS B O 1
ATOM 2857 N N . GLN B 1 170 ? -1.337 17.358 17.282 1.00 13.54 172 GLN B N 1
ATOM 2858 C CA . GLN B 1 170 ? -0.914 18.180 18.408 1.00 14.67 172 GLN B CA 1
ATOM 2859 C C . GLN B 1 170 ? 0.617 18.321 18.409 1.00 13.81 172 GLN B C 1
ATOM 2860 O O . GLN B 1 170 ? 1.168 19.431 18.595 1.00 13.35 172 GLN B O 1
ATOM 2866 N N . LEU B 1 171 ? 1.319 17.200 18.154 1.00 11.74 173 LEU B N 1
ATOM 2867 C CA . LEU B 1 171 ? 2.777 17.214 18.059 1.00 11.23 173 LEU B CA 1
ATOM 2868 C C . LEU B 1 171 ? 3.234 18.135 16.926 1.00 11.12 173 LEU B C 1
ATOM 2869 O O . LEU B 1 171 ? 4.175 18.907 17.085 1.00 11.98 173 LEU B O 1
ATOM 2874 N N . ASN B 1 172 ? 2.578 18.004 15.772 1.00 11.56 174 ASN B N 1
ATOM 2875 C CA . ASN B 1 172 ? 2.933 18.785 14.601 1.00 13.22 174 ASN B CA 1
ATOM 2876 C C . ASN B 1 172 ? 2.854 20.284 14.935 1.00 13.75 174 ASN B C 1
ATOM 2877 O O . ASN B 1 172 ? 3.777 21.021 14.588 1.00 15.66 174 ASN B O 1
ATOM 2882 N N . ASP B 1 173 ? 1.782 20.649 15.646 1.00 14.77 175 ASP B N 1
ATOM 2883 C CA . ASP B 1 173 ? 1.517 22.045 16.020 1.00 19.60 175 ASP B CA 1
ATOM 2884 C C . ASP B 1 173 ? 2.655 22.531 16.902 1.00 19.26 175 ASP B C 1
ATOM 2885 O O . ASP B 1 173 ? 3.177 23.633 16.670 1.00 20.37 175 ASP B O 1
ATOM 2890 N N . ARG B 1 174 ? 3.038 21.727 17.906 1.00 17.15 176 ARG B N 1
ATOM 2891 C CA . ARG B 1 174 ? 4.098 22.112 18.817 1.00 18.56 176 ARG B CA 1
ATOM 2892 C C . ARG B 1 174 ? 5.409 22.301 18.049 1.00 18.69 176 ARG B C 1
ATOM 2893 O O . ARG B 1 174 ? 6.091 23.326 18.194 1.00 17.73 176 ARG B O 1
ATOM 2901 N N . LEU B 1 175 ? 5.765 21.316 17.207 1.00 15.01 177 LEU B N 1
ATOM 2902 C CA . LEU B 1 175 ? 7.045 21.356 16.544 1.00 14.85 177 LEU B CA 1
ATOM 2903 C C . LEU B 1 175 ? 7.125 22.523 15.563 1.00 15.68 177 LEU B C 1
ATOM 2904 O O . LEU B 1 175 ? 8.229 23.056 15.396 1.00 19.39 177 LEU B O 1
ATOM 2909 N N . ALA B 1 176 ? 6.007 22.866 14.911 1.00 16.37 178 ALA B N 1
ATOM 2910 C CA . ALA B 1 176 ? 5.976 23.948 13.934 1.00 19.01 178 ALA B CA 1
ATOM 2911 C C . ALA B 1 176 ? 6.267 25.282 14.643 1.00 23.01 178 ALA B C 1
ATOM 2912 O O . ALA B 1 176 ? 7.196 26.012 14.250 1.00 21.91 178 ALA B O 1
ATOM 2914 N N . LYS B 1 177 ? 5.571 25.479 15.772 1.00 22.09 179 LYS B N 1
ATOM 2915 C CA . LYS B 1 177 ? 5.722 26.694 16.571 1.00 24.65 179 LYS B CA 1
ATOM 2916 C C . LYS B 1 177 ? 7.125 26.827 17.145 1.00 24.90 179 LYS B C 1
ATOM 2917 O O . LYS B 1 177 ? 7.595 27.949 17.336 1.00 30.32 179 LYS B O 1
ATOM 2923 N N . GLU B 1 178 ? 7.795 25.696 17.414 1.00 20.95 180 GLU B N 1
ATOM 2924 C CA . GLU B 1 178 ? 9.139 25.671 17.945 1.00 18.54 180 GLU B CA 1
ATOM 2925 C C . GLU B 1 178 ? 10.178 25.806 16.823 1.00 18.79 180 GLU B C 1
ATOM 2926 O O . GLU B 1 178 ? 11.353 25.802 17.098 1.00 18.36 180 GLU B O 1
ATOM 2932 N N . GLY B 1 179 ? 9.771 25.814 15.558 1.00 22.02 181 GLY B N 1
ATOM 2933 C CA . GLY B 1 179 ? 10.738 25.939 14.468 1.00 22.72 181 GLY B CA 1
ATOM 2934 C C . GLY B 1 179 ? 11.513 24.654 14.209 1.00 23.79 181 GLY B C 1
ATOM 2935 O O . GLY B 1 179 ? 12.676 24.666 13.789 1.00 24.92 181 GLY B O 1
ATOM 2936 N N . LYS B 1 180 ? 10.865 23.511 14.473 1.00 21.13 182 LYS B N 1
ATOM 2937 C CA . LYS B 1 180 ? 11.558 22.235 14.392 1.00 20.42 182 LYS B CA 1
ATOM 2938 C C . LYS B 1 180 ? 11.133 21.425 13.161 1.00 22.14 182 LYS B C 1
ATOM 2939 O O . LYS B 1 180 ? 11.521 20.266 13.073 1.00 21.82 182 LYS B O 1
ATOM 2945 N N . LEU B 1 181 ? 10.394 22.026 12.220 1.00 19.23 183 LEU B N 1
ATOM 2946 C CA . LEU B 1 181 ? 9.986 21.346 11.000 1.00 19.65 183 LEU B CA 1
ATOM 2947 C C . LEU B 1 181 ? 10.708 21.961 9.808 1.00 28.53 183 LEU B C 1
ATOM 2948 O O . LEU B 1 181 ? 10.924 23.165 9.793 1.00 32.42 183 LEU B O 1
ATOM 2953 N N . LYS B 1 182 ? 11.072 21.121 8.827 1.00 29.33 184 LYS B N 1
ATOM 2954 C CA . LYS B 1 182 ? 11.508 21.576 7.510 1.00 33.97 184 LYS B CA 1
ATOM 2955 C C . LYS B 1 182 ? 10.344 22.218 6.760 1.00 40.57 184 LYS B C 1
ATOM 2956 O O . LYS B 1 182 ? 9.253 21.649 6.709 1.00 44.84 184 LYS B O 1
ATOM 2962 N N . PRO B 1 183 ? 10.521 23.415 6.147 1.00 42.98 185 PRO B N 1
ATOM 2963 C CA . PRO B 1 183 ? 9.419 24.094 5.455 1.00 50.22 185 PRO B CA 1
ATOM 2964 C C . PRO B 1 183 ? 9.010 23.459 4.113 1.00 47.10 185 PRO B C 1
ATOM 2965 O O . PRO B 1 183 ? 9.899 23.018 3.404 1.00 52.06 185 PRO B O 1
#

Foldseek 3Di:
DVVLLVVLVVLQDDPPSDGDAWPDQWWDLDPLEMFGALVCVLDLVNCVVVLAQEEEEAQDDDDPFFHPDDQVSCPPSNHHYDYHNFDQDLPTPLLVCLVVLLVRVCVQVVDVSGHYYQYTHGSAARRLLSQLSNCCVPVLAASSVSSNSNCVTTRHDHDSSSSVSSVVSNVVSVVVDHGHD/DALVVLVVLQPVNPPDFDAWPDQWWDLDPLEMFGALVCVLDLVNCVVVLAQEEEELQDDDDPQWRPDDPVSCVVRNHHYDYHNFDQDLPTPLLVCLVVLLVRVCVQVVPVSGHYYQYTHRSAARRLLSQLSNCCQPVQAASCVSSNSSCVTTNHDHDSSSSVSSVVSNVVCVVVVSHDD

Radius of gyration: 22.03 Å; Cα contacts (8 Å, |Δi|>4): 722; chains: 2; bounding box: 51×53×58 Å

Secondary structure (DSSP, 8-state):
-HHHHHHHHHHH--SSS--PPPSSSEEEEETTEEEE-HHHHT-HHHHHHHT--EEEETTBSSSTT-B---GGGGTTTT-EEEE-----STT--GGGGHHHHHHHHHHHHHSTT--EEEE-SSSSSHHHHHHHHHHHHHH-B-HHHHHHHHHHHS-----HHHHHHHHHHHHHHHTTS--B-/--HHHHHHHHS-SSS--PPPSSSEEEEETTEEEE-HHHHT-HHHHHHHT--EEEETTBSSSTTSB---GGGGGGGT-EEEE-----STT--GGGGHHHHHHHHHHHHHSTT--EEEE-SSSSSHHHHHHHHHHHHHH---HHHHHHHHHHHS-----HHHHHHHHHHHHHHHHTT-S--

GO terms:
  GO:0019901 protein kinase binding (F, IDA)
  GO:0016791 phosphatase activity (F, IDA)
  GO:0016311 dephosphorylation (P, IDA)
  GO:0004722 protein serine/threonine phosphatase activity (F, EXP)
  GO:0004725 protein tyrosine phosphatase activity (F, EXP)
  GO:0005634 nucleus (C, EXP)
  GO:0004725 protein tyrosine phosphatase activity (F, TAS)
  GO:0005654 nucleoplasm (C, TAS)
  GO:0005515 protein binding (F, IPI)
  GO:0004725 protein tyrosine phosphatase activity (F, IMP)
  GO:0030336 negative regulation of cell migration (P, IMP)
  GO:0050922 negative regulation of chemotaxis (P, IMP)
  GO:0051893 regulation of focal adhesion assembly (P, IMP)
  GO:0120183 positive regulation of focal adhesion disassembly (P, IMP)
  GO:0071364 cellular response to epidermal growth factor stimulus (P, IMP)
  GO:0008092 cytoskeletal protein binding (F, IPI)
  GO:0030971 receptor tyrosine kinase binding (F, IPI)
  GO:1990782 protein tyrosine kinase binding (F, IPI)
  GO:0005654 nucleoplasm (C, IDA)
  GO:0004725 protein tyrosine phosphatase activity (F, IDA)

InterPro domains:
  IPR000340 Dual specificity phosphatase, catalytic domain [PF00782] (37-175)
  IPR000387 Tyrosine-specific protein phosphatases domain [PS50056] (99-158)
  IPR016130 Protein-tyrosine phosphatase, active site [PS00383] (122-132)
  IPR020405 Atypical dual specificity phosphatase, subfamily A [PR01909] (31-42)
  IPR020405 Atypical dual specificity phosphatase, subfamily A [PR01909] (51-60)
  IPR020405 Atypical dual specificity phosphatase, subfamily A [PR01909] (85-96)
  IPR020405 Atypical dual specificity phosphatase, subfamily A [PR01909] (105-114)
  IPR020405 Atypical dual specificity phosphatase, subfamily A [PTHR45682] (8-182)
  IPR020422 Dual specificity protein phosphatase domain [PS50054] (28-179)
  IPR020422 Dual specificity protein phosphatase domain [SM00195] (29-176)
  IPR029021 Protein-tyrosine phosphatase-like [G3DSA:3.90.190.10] (3-185)
  IPR029021 Protein-tyrosine phosphatase-like [SSF52799] (20-184)

Organism: Homo sapiens (NCBI:txid9606)

B-factor: mean 18.21, std 10.22, range [5.95, 70.89]

Solvent-accessible surface area: 16513 Å² total; per-residue (Å²): 121,142,140,55,10,84,64,3,16,89,82,5,38,86,78,88,65,70,86,47,127,37,86,96,59,19,24,82,2,20,112,50,2,23,0,0,29,11,70,1,0,89,56,35,89,82,1,91,194,66,29,6,34,18,0,0,0,0,0,5,16,196,45,183,92,8,4,92,3,45,26,109,82,4,149,142,18,71,14,61,17,16,9,2,23,0,22,40,61,114,118,18,39,0,28,57,13,3,108,110,0,0,68,4,0,48,90,0,28,66,98,174,109,1,77,0,0,0,0,3,88,102,0,38,5,6,0,0,0,1,0,0,0,8,6,0,9,66,85,99,46,36,11,96,28,0,0,48,56,0,54,141,56,4,32,1,14,5,32,73,12,0,0,19,18,0,11,62,8,29,63,114,28,53,172,151,40,197,27,123,143,128,48,42,112,49,0,18,68,62,1,7,10,39,57,59,97,88,39,111,35,17,52,58,20,24,75,1,19,110,51,2,18,0,0,32,20,67,1,0,95,58,37,75,79,1,90,179,64,30,7,40,16,0,0,0,0,0,18,6,179,59,195,88,36,4,95,4,73,68,108,77,4,148,136,23,71,16,60,35,32,25,4,110,0,64,51,58,112,138,39,84,0,44,73,75,7,90,111,0,0,69,4,0,47,88,0,27,66,100,169,120,1,73,0,0,0,0,3,77,76,0,36,5,5,0,0,0,1,0,0,0,6,7,0,29,68,82,109,37,47,2,64,43,0,0,44,55,0,11,54,45,4,4,1,14,5,32,73,11,0,0,46,28,0,12,136,15,13,64,101,4,54,177,84,63,92,36,111,182